Protein AF-0000000072710564 (afdb_homodimer)

Organism: Homarus americanus (NCBI:txid6706)

Structure (mmCIF, N/CA/C/O backbone):
data_AF-0000000072710564-model_v1
#
loop_
_entity.id
_entity.type
_entity.pdbx_description
1 polymer 'Ceramide-1-phosphate transfer protein-like 1'
#
loop_
_atom_site.group_PDB
_atom_site.id
_atom_site.type_symbol
_atom_site.label_atom_id
_atom_site.label_alt_id
_atom_site.label_comp_id
_atom_site.label_asym_id
_atom_site.label_entity_id
_atom_site.label_seq_id
_atom_site.pdbx_PDB_ins_code
_atom_site.Cartn_x
_atom_site.Cartn_y
_atom_site.Cartn_z
_atom_site.occupancy
_atom_site.B_iso_or_equiv
_atom_site.auth_seq_id
_atom_site.auth_comp_id
_atom_site.auth_asym_id
_atom_site.auth_atom_id
_atom_site.pdbx_PDB_model_num
ATOM 1 N N . MET A 1 1 ? 10.766 12.141 2.859 1 23.28 1 MET A N 1
ATOM 2 C CA . MET A 1 1 ? 11.469 11.43 1.801 1 23.28 1 MET A CA 1
ATOM 3 C C . MET A 1 1 ? 12.289 10.273 2.373 1 23.28 1 MET A C 1
ATOM 5 O O . MET A 1 1 ? 13.18 10.484 3.193 1 23.28 1 MET A O 1
ATOM 9 N N . GLU A 1 2 ? 11.75 9.102 2.443 1 26.81 2 GLU A N 1
ATOM 10 C CA . GLU A 1 2 ? 12.25 7.961 3.207 1 26.81 2 GLU A CA 1
ATOM 11 C C . GLU A 1 2 ? 13.719 7.703 2.914 1 26.81 2 GLU A C 1
ATOM 13 O O . GLU A 1 2 ? 14.109 7.547 1.754 1 26.81 2 GLU A O 1
ATOM 18 N N . GLU A 1 3 ? 14.539 8.391 3.523 1 28.88 3 GLU A N 1
ATOM 19 C CA . GLU A 1 3 ? 15.828 7.73 3.654 1 28.88 3 GLU A CA 1
ATOM 20 C C . GLU A 1 3 ? 15.672 6.211 3.672 1 28.88 3 GLU A C 1
ATOM 22 O O . GLU A 1 3 ? 14.977 5.664 4.527 1 28.88 3 GLU A O 1
ATOM 27 N N . GLN A 1 4 ? 15.664 5.625 2.48 1 31.28 4 GLN A N 1
ATOM 28 C CA . GLN A 1 4 ? 15.852 4.184 2.354 1 31.28 4 GLN A CA 1
ATOM 29 C C . GLN A 1 4 ? 16.828 3.662 3.393 1 31.28 4 GLN A C 1
ATOM 31 O O . GLN A 1 4 ? 18.031 3.912 3.293 1 31.28 4 GLN A O 1
ATOM 36 N N . THR A 1 5 ? 16.578 3.838 4.605 1 29.73 5 THR A N 1
ATOM 37 C CA . THR A 1 5 ? 17.484 3.131 5.504 1 29.73 5 THR A CA 1
ATOM 38 C C . THR A 1 5 ? 17.906 1.794 4.902 1 29.73 5 THR A C 1
ATOM 40 O O . THR A 1 5 ? 17.125 1.147 4.199 1 29.73 5 THR A O 1
ATOM 43 N N . GLU A 1 6 ? 19.203 1.604 4.844 1 33.59 6 GLU A N 1
ATOM 44 C CA . GLU A 1 6 ? 19.938 0.388 4.504 1 33.59 6 GLU A CA 1
ATOM 45 C C . GLU A 1 6 ? 19.234 -0.849 5.066 1 33.59 6 GLU A C 1
ATOM 47 O O . GLU A 1 6 ? 19.703 -1.429 6.051 1 33.59 6 GLU A O 1
ATOM 52 N N . GLY A 1 7 ? 18.078 -0.835 5.527 1 34.47 7 GLY A N 1
ATOM 53 C CA . GLY A 1 7 ? 17.672 -2.152 5.984 1 34.47 7 GLY A CA 1
ATOM 54 C C . GLY A 1 7 ? 18.141 -3.273 5.078 1 34.47 7 GLY A C 1
ATOM 55 O O . GLY A 1 7 ? 18.594 -3.025 3.959 1 34.47 7 GLY A O 1
ATOM 56 N N . ASP A 1 8 ? 18.047 -4.664 5.449 1 39.31 8 ASP A N 1
ATOM 57 C CA . ASP A 1 8 ? 18.641 -5.859 4.859 1 39.31 8 ASP A CA 1
ATOM 58 C C . ASP A 1 8 ? 18.344 -5.938 3.365 1 39.31 8 ASP A C 1
ATOM 60 O O . ASP A 1 8 ? 17.188 -6.059 2.963 1 39.31 8 ASP A O 1
ATOM 64 N N . ASN A 1 9 ? 19.109 -5.348 2.463 1 46.75 9 ASN A N 1
ATOM 65 C CA . ASN A 1 9 ? 19.281 -5.457 1.019 1 46.75 9 ASN A CA 1
ATOM 66 C C . ASN A 1 9 ? 18.656 -6.734 0.474 1 46.75 9 ASN A C 1
ATOM 68 O O . ASN A 1 9 ? 18.141 -6.746 -0.645 1 46.75 9 ASN A O 1
ATOM 72 N N . ASN A 1 10 ? 18.812 -7.652 1.324 1 49.5 10 ASN A N 1
ATOM 73 C CA . ASN A 1 10 ? 18.344 -8.969 0.914 1 49.5 10 ASN A CA 1
ATOM 74 C C . ASN A 1 10 ? 16.812 -9 0.766 1 49.5 10 ASN A C 1
ATOM 76 O O . ASN A 1 10 ? 16.281 -9.758 -0.051 1 49.5 10 ASN A O 1
ATOM 80 N N . GLU A 1 11 ? 16.094 -8.156 1.499 1 57.81 11 GLU A N 1
ATOM 81 C CA . GLU A 1 11 ? 14.641 -8.156 1.507 1 57.81 11 GLU A CA 1
ATOM 82 C C . GLU A 1 11 ? 14.078 -7.492 0.254 1 57.81 11 GLU A C 1
ATOM 84 O O . GLU A 1 11 ? 12.922 -7.695 -0.098 1 57.81 11 GLU A O 1
ATOM 89 N N . MET A 1 12 ? 15.016 -6.945 -0.512 1 61.97 12 MET A N 1
ATOM 90 C CA . MET A 1 12 ? 14.555 -6.164 -1.656 1 61.97 12 MET A CA 1
ATOM 91 C C . MET A 1 12 ? 14.93 -6.844 -2.969 1 61.97 12 MET A C 1
ATOM 93 O O . MET A 1 12 ? 14.758 -6.27 -4.043 1 61.97 12 MET A O 1
ATOM 97 N N . VAL A 1 13 ? 15.367 -8.078 -2.777 1 79.81 13 VAL A N 1
ATOM 98 C CA . VAL A 1 13 ? 15.805 -8.734 -4.004 1 79.81 13 VAL A CA 1
ATOM 99 C C . VAL A 1 13 ? 14.961 -9.977 -4.254 1 79.81 13 VAL A C 1
ATOM 101 O O . VAL A 1 13 ? 14.828 -10.836 -3.375 1 79.81 13 VAL A O 1
ATOM 104 N N . MET A 1 14 ? 14.336 -10.07 -5.418 1 92.88 14 MET A N 1
ATOM 105 C CA . MET A 1 14 ? 13.703 -11.312 -5.867 1 92.88 14 MET A CA 1
ATOM 106 C C . MET A 1 14 ? 14.75 -12.281 -6.418 1 92.88 14 MET A C 1
ATOM 108 O O . MET A 1 14 ? 15.266 -12.086 -7.516 1 92.88 14 MET A O 1
ATOM 112 N N . ARG A 1 15 ? 15.156 -13.312 -5.652 1 95.19 15 ARG A N 1
ATOM 113 C CA . ARG A 1 15 ? 16.125 -14.305 -6.094 1 95.19 15 ARG A CA 1
ATOM 114 C C . ARG A 1 15 ? 15.5 -15.281 -7.09 1 95.19 15 ARG A C 1
ATOM 116 O O . ARG A 1 15 ? 14.828 -16.234 -6.695 1 95.19 15 ARG A O 1
ATOM 123 N N . VAL A 1 16 ? 15.789 -15.109 -8.305 1 97 16 VAL A N 1
ATOM 124 C CA . VAL A 1 16 ? 15.148 -15.805 -9.414 1 97 16 VAL A CA 1
ATOM 125 C C . VAL A 1 16 ? 15.461 -17.297 -9.336 1 97 16 VAL A C 1
ATOM 127 O O . VAL A 1 16 ? 14.562 -18.125 -9.438 1 97 16 VAL A O 1
ATOM 130 N N . THR A 1 17 ? 16.641 -17.672 -9.094 1 96 17 THR A N 1
ATOM 131 C CA . THR A 1 17 ? 17.062 -19.062 -9.078 1 96 17 THR A CA 1
ATOM 132 C C . THR A 1 17 ? 16.422 -19.812 -7.918 1 96 17 THR A C 1
ATOM 134 O O . THR A 1 17 ? 16.109 -21 -8.039 1 96 17 THR A O 1
ATOM 137 N N . PHE A 1 18 ? 16.312 -19.125 -6.848 1 96.19 18 PHE A N 1
ATOM 138 C CA . PHE A 1 18 ? 15.648 -19.719 -5.699 1 96.19 18 PHE A CA 1
ATOM 139 C C . PHE A 1 18 ? 14.234 -20.156 -6.059 1 96.19 18 PHE A C 1
ATOM 141 O O . PHE A 1 18 ? 13.812 -21.266 -5.715 1 96.19 18 PHE A O 1
ATOM 148 N N . ILE A 1 19 ? 13.508 -19.297 -6.707 1 97.5 19 ILE A N 1
ATOM 149 C CA . ILE A 1 19 ? 12.133 -19.594 -7.094 1 97.5 19 ILE A CA 1
ATOM 150 C C . ILE A 1 19 ? 12.109 -20.781 -8.055 1 97.5 19 ILE A C 1
ATOM 152 O O . ILE A 1 19 ? 11.305 -21.703 -7.891 1 97.5 19 ILE A O 1
ATOM 156 N N . THR A 1 20 ? 12.992 -20.734 -8.992 1 97.56 20 THR A N 1
ATOM 157 C CA . THR A 1 20 ? 13.047 -21.781 -10.008 1 97.56 20 THR A CA 1
ATOM 158 C C . THR A 1 20 ? 13.266 -23.156 -9.367 1 97.56 20 THR A C 1
ATOM 160 O O . THR A 1 20 ? 12.633 -24.141 -9.758 1 97.56 20 THR A O 1
ATOM 163 N N . LYS A 1 21 ? 14.062 -23.219 -8.391 1 96.06 21 LYS A N 1
ATOM 164 C CA . LYS A 1 21 ? 14.375 -24.469 -7.715 1 96.06 21 LYS A CA 1
ATOM 165 C C . LYS A 1 21 ? 13.211 -24.938 -6.852 1 96.06 21 LYS A C 1
ATOM 167 O O . LYS A 1 21 ? 13.023 -26.141 -6.652 1 96.06 21 LYS A O 1
ATOM 172 N N . GLY A 1 22 ? 12.453 -23.984 -6.398 1 95.5 22 GLY A N 1
ATOM 173 C CA . GLY A 1 22 ? 11.367 -24.328 -5.492 1 95.5 22 GLY A CA 1
ATOM 174 C C . GLY A 1 22 ? 10.062 -24.609 -6.207 1 95.5 22 GLY A C 1
ATOM 175 O O . GLY A 1 22 ? 9.227 -25.375 -5.699 1 95.5 22 GLY A O 1
ATOM 176 N N . PHE A 1 23 ? 9.836 -23.984 -7.305 1 95.62 23 PHE A N 1
ATOM 177 C CA . PHE A 1 23 ? 8.617 -24.172 -8.078 1 95.62 23 PHE A CA 1
ATOM 178 C C . PHE A 1 23 ? 8.75 -25.406 -8.984 1 95.62 23 PHE A C 1
ATOM 180 O O . PHE A 1 23 ? 8.938 -25.266 -10.195 1 95.62 23 PHE A O 1
ATOM 187 N N . ARG A 1 24 ? 8.578 -26.547 -8.383 1 94.94 24 ARG A N 1
ATOM 188 C CA . ARG A 1 24 ? 8.742 -27.812 -9.086 1 94.94 24 ARG A CA 1
ATOM 189 C C . ARG A 1 24 ? 7.77 -28.859 -8.562 1 94.94 24 ARG A C 1
ATOM 191 O O . ARG A 1 24 ? 7.223 -28.719 -7.465 1 94.94 24 ARG A O 1
ATOM 198 N N . LEU A 1 25 ? 7.613 -29.875 -9.43 1 97.12 25 LEU A N 1
ATOM 199 C CA . LEU A 1 25 ? 6.836 -31.031 -9 1 97.12 25 LEU A CA 1
ATOM 200 C C . LEU A 1 25 ? 7.715 -32.031 -8.242 1 97.12 25 LEU A C 1
ATOM 202 O O . LEU A 1 25 ? 8.883 -32.219 -8.578 1 97.12 25 LEU A O 1
ATOM 206 N N . LYS A 1 26 ? 7.129 -32.562 -7.27 1 95.88 26 LYS A N 1
ATOM 207 C CA . LYS A 1 26 ? 7.785 -33.719 -6.652 1 95.88 26 LYS A CA 1
ATOM 208 C C . LYS A 1 26 ? 7.895 -34.875 -7.637 1 95.88 26 LYS A C 1
ATOM 210 O O . LYS A 1 26 ? 7.23 -34.906 -8.672 1 95.88 26 LYS A O 1
ATOM 215 N N . GLU A 1 27 ? 8.719 -35.844 -7.227 1 91.06 27 GLU A N 1
ATOM 216 C CA . GLU A 1 27 ? 8.961 -37 -8.102 1 91.06 27 GLU A CA 1
ATOM 217 C C . GLU A 1 27 ? 7.672 -37.75 -8.398 1 91.06 27 GLU A C 1
ATOM 219 O O . GLU A 1 27 ? 7.516 -38.312 -9.477 1 91.06 27 GLU A O 1
ATOM 224 N N . ASP A 1 28 ? 6.699 -37.656 -7.578 1 93.81 28 ASP A N 1
ATOM 225 C CA . ASP A 1 28 ? 5.441 -38.375 -7.738 1 93.81 28 ASP A CA 1
ATOM 226 C C . ASP A 1 28 ? 4.395 -37.5 -8.43 1 93.81 28 ASP A C 1
ATOM 228 O O . ASP A 1 28 ? 3.225 -37.875 -8.516 1 93.81 28 ASP A O 1
ATOM 232 N N . GLY A 1 29 ? 4.82 -36.344 -8.859 1 95.31 29 GLY A N 1
ATOM 233 C CA . GLY A 1 29 ? 3.91 -35.469 -9.586 1 95.31 29 GLY A CA 1
ATOM 234 C C . GLY A 1 29 ? 3.07 -34.594 -8.688 1 95.31 29 GLY A C 1
ATOM 235 O O . GLY A 1 29 ? 2.182 -33.875 -9.156 1 95.31 29 GLY A O 1
ATOM 236 N N . LEU A 1 30 ? 3.309 -34.656 -7.465 1 97.69 30 LEU A N 1
ATOM 237 C CA . LEU A 1 30 ? 2.568 -33.875 -6.492 1 97.69 30 LEU A CA 1
ATOM 238 C C . LEU A 1 30 ? 3.164 -32.469 -6.371 1 97.69 30 LEU A C 1
ATOM 240 O O . LEU A 1 30 ? 4.348 -32.25 -6.648 1 97.69 30 LEU A O 1
ATOM 244 N N . VAL A 1 31 ? 2.326 -31.5 -6.039 1 98.5 31 VAL A N 1
ATOM 245 C CA . VAL A 1 31 ? 2.793 -30.141 -5.809 1 98.5 31 VAL A CA 1
ATOM 246 C C . VAL A 1 31 ? 3.016 -29.922 -4.316 1 98.5 31 VAL A C 1
ATOM 248 O O . VAL A 1 31 ? 2.061 -29.891 -3.537 1 98.5 31 VAL A O 1
ATOM 251 N N . ASP A 1 32 ? 4.27 -29.781 -3.934 1 98.38 32 ASP A N 1
ATOM 252 C CA . ASP A 1 32 ? 4.605 -29.5 -2.539 1 98.38 32 ASP A CA 1
ATOM 253 C C . ASP A 1 32 ? 4.125 -28.109 -2.121 1 98.38 32 ASP A C 1
ATOM 255 O O . ASP A 1 32 ? 4.52 -27.109 -2.719 1 98.38 32 ASP A O 1
ATOM 259 N N . LEU A 1 33 ? 3.309 -28.094 -1.068 1 98.62 33 LEU A N 1
ATOM 260 C CA . LEU A 1 33 ? 2.689 -26.828 -0.705 1 98.62 33 LEU A CA 1
ATOM 261 C C . LEU A 1 33 ? 3.711 -25.891 -0.074 1 98.62 33 LEU A C 1
ATOM 263 O O . LEU A 1 33 ? 3.678 -24.672 -0.311 1 98.62 33 LEU A O 1
ATOM 267 N N . GLN A 1 34 ? 4.605 -26.406 0.734 1 98.31 34 GLN A N 1
ATOM 268 C CA . GLN A 1 34 ? 5.629 -25.562 1.351 1 98.31 34 GLN A CA 1
ATOM 269 C C . GLN A 1 34 ? 6.527 -24.922 0.295 1 98.31 34 GLN A C 1
ATOM 271 O O . GLN A 1 34 ? 6.82 -23.734 0.359 1 98.31 34 GLN A O 1
ATOM 276 N N . ASP A 1 35 ? 6.949 -25.719 -0.669 1 97.88 35 ASP A N 1
ATOM 277 C CA . ASP A 1 35 ? 7.777 -25.188 -1.749 1 97.88 35 ASP A CA 1
ATOM 278 C C . ASP A 1 35 ? 7.023 -24.141 -2.551 1 97.88 35 ASP A C 1
ATOM 280 O O . ASP A 1 35 ? 7.598 -23.109 -2.939 1 97.88 35 ASP A O 1
ATOM 284 N N . TYR A 1 36 ? 5.797 -24.438 -2.814 1 98.44 36 TYR A N 1
ATOM 285 C CA . TYR A 1 36 ? 4.957 -23.484 -3.529 1 98.44 36 TYR A CA 1
ATOM 286 C C . TYR A 1 36 ? 4.891 -22.156 -2.791 1 98.44 36 TYR A C 1
ATOM 288 O O . TYR A 1 36 ? 5.148 -21.094 -3.377 1 98.44 36 TYR A O 1
ATOM 296 N N . VAL A 1 37 ? 4.613 -22.188 -1.527 1 98.62 37 VAL A N 1
ATOM 297 C CA . VAL A 1 37 ? 4.445 -21 -0.703 1 98.62 37 VAL A CA 1
ATOM 298 C C . VAL A 1 37 ? 5.773 -20.25 -0.59 1 98.62 37 VAL A C 1
ATOM 300 O O . VAL A 1 37 ? 5.836 -19.047 -0.799 1 98.62 37 VAL A O 1
ATOM 303 N N . ASN A 1 38 ? 6.871 -20.969 -0.344 1 97.94 38 ASN A N 1
ATOM 304 C CA . ASN A 1 38 ? 8.188 -20.344 -0.246 1 97.94 38 ASN A CA 1
ATOM 305 C C . ASN A 1 38 ? 8.57 -19.625 -1.538 1 97.94 38 ASN A C 1
ATOM 307 O O . ASN A 1 38 ? 9.078 -18.516 -1.504 1 97.94 38 ASN A O 1
ATOM 311 N N . SER A 1 39 ? 8.344 -20.312 -2.596 1 97.75 39 SER A N 1
ATOM 312 C CA . SER A 1 39 ? 8.688 -19.734 -3.895 1 97.75 39 SER A CA 1
ATOM 313 C C . SER A 1 39 ? 7.844 -18.5 -4.199 1 97.75 39 SER A C 1
ATOM 315 O O . SER A 1 39 ? 8.352 -17.516 -4.738 1 97.75 39 SER A O 1
ATOM 317 N N . TYR A 1 40 ? 6.625 -18.547 -3.842 1 98.12 40 TYR A N 1
ATOM 318 C CA . TYR A 1 40 ? 5.734 -17.422 -4.098 1 98.12 40 TYR A CA 1
ATOM 319 C C . TYR A 1 40 ? 6.074 -16.25 -3.195 1 98.12 40 TYR A C 1
ATOM 321 O O . TYR A 1 40 ? 5.961 -15.086 -3.607 1 98.12 40 TYR A O 1
ATOM 329 N N . ILE A 1 41 ? 6.43 -16.547 -1.961 1 97.31 41 ILE A N 1
ATOM 330 C CA . ILE A 1 41 ? 6.883 -15.484 -1.066 1 97.31 41 ILE A CA 1
ATOM 331 C C . ILE A 1 41 ? 8.078 -14.766 -1.687 1 97.31 41 ILE A C 1
ATOM 333 O O . ILE A 1 41 ? 8.133 -13.531 -1.689 1 97.31 41 ILE A O 1
ATOM 337 N N . GLU A 1 42 ? 9.008 -15.531 -2.221 1 96.62 42 GLU A N 1
ATOM 338 C CA . GLU A 1 42 ? 10.156 -14.945 -2.904 1 96.62 42 GLU A CA 1
ATOM 339 C C . GLU A 1 42 ? 9.719 -14.156 -4.137 1 96.62 42 GLU A C 1
ATOM 341 O O . GLU A 1 42 ? 10.195 -13.047 -4.371 1 96.62 42 GLU A O 1
ATOM 346 N N . MET A 1 43 ? 8.812 -14.68 -4.887 1 96.5 43 MET A N 1
ATOM 347 C CA . MET A 1 43 ? 8.32 -14.047 -6.105 1 96.5 43 MET A CA 1
ATOM 348 C C . MET A 1 43 ? 7.605 -12.734 -5.781 1 96.5 43 MET A C 1
ATOM 350 O O . MET A 1 43 ? 7.672 -11.781 -6.555 1 96.5 43 MET A O 1
ATOM 354 N N . ASN A 1 44 ? 6.977 -12.711 -4.695 1 95.88 44 ASN A N 1
ATOM 355 C CA . ASN A 1 44 ? 6.211 -11.555 -4.238 1 95.88 44 ASN A CA 1
ATOM 356 C C . ASN A 1 44 ? 7.098 -10.328 -4.062 1 95.88 44 ASN A C 1
ATOM 358 O O . ASN A 1 44 ? 6.609 -9.195 -4.082 1 95.88 44 ASN A O 1
ATOM 362 N N . LYS A 1 45 ? 8.422 -10.508 -3.93 1 94.31 45 LYS A N 1
ATOM 363 C CA . LYS A 1 45 ? 9.367 -9.406 -3.801 1 94.31 45 LYS A CA 1
ATOM 364 C C . LYS A 1 45 ? 9.5 -8.633 -5.113 1 94.31 45 LYS A C 1
ATOM 366 O O . LYS A 1 45 ? 10.047 -7.531 -5.137 1 94.31 45 LYS A O 1
ATOM 371 N N . PHE A 1 46 ? 8.984 -9.258 -6.145 1 93.31 46 PHE A N 1
ATOM 372 C CA . PHE A 1 46 ? 8.969 -8.609 -7.449 1 93.31 46 PHE A CA 1
ATOM 373 C C . PHE A 1 46 ? 8.273 -7.262 -7.375 1 93.31 46 PHE A C 1
ATOM 375 O O . PHE A 1 46 ? 8.688 -6.305 -8.031 1 93.31 46 PHE A O 1
ATOM 382 N N . PHE A 1 47 ? 7.227 -7.113 -6.609 1 91.31 47 PHE A N 1
ATOM 383 C CA . PHE A 1 47 ? 6.453 -5.883 -6.492 1 91.31 47 PHE A CA 1
ATOM 384 C C . PHE A 1 47 ? 7.27 -4.793 -5.809 1 91.31 47 PHE A C 1
ATOM 386 O O . PHE A 1 47 ? 7.035 -3.602 -6.031 1 91.31 47 PHE A O 1
ATOM 393 N N . LYS A 1 48 ? 8.234 -5.223 -5.055 1 87.38 48 LYS A N 1
ATOM 394 C CA . LYS A 1 48 ? 9.164 -4.246 -4.496 1 87.38 48 LYS A CA 1
ATOM 395 C C . LYS A 1 48 ? 10.07 -3.668 -5.578 1 87.38 48 LYS A C 1
ATOM 397 O O . LYS A 1 48 ? 10.422 -2.488 -5.531 1 87.38 48 LYS A O 1
ATOM 402 N N . VAL A 1 49 ? 10.414 -4.5 -6.477 1 90.25 49 VAL A N 1
ATOM 403 C CA . VAL A 1 49 ? 11.227 -4.086 -7.613 1 90.25 49 VAL A CA 1
ATOM 404 C C . VAL A 1 49 ? 10.492 -3.021 -8.422 1 90.25 49 VAL A C 1
ATOM 406 O O . VAL A 1 49 ? 11.109 -2.1 -8.953 1 90.25 49 VAL A O 1
ATOM 409 N N . LEU A 1 50 ? 9.227 -3.111 -8.453 1 91.75 50 LEU A N 1
ATOM 410 C CA . LEU A 1 50 ? 8.422 -2.189 -9.25 1 91.75 50 LEU A CA 1
ATOM 411 C C . LEU A 1 50 ? 8.297 -0.837 -8.555 1 91.75 50 LEU A C 1
ATOM 413 O O . LEU A 1 50 ? 7.996 0.169 -9.203 1 91.75 50 LEU A O 1
ATOM 417 N N . GLY A 1 51 ? 8.422 -0.817 -7.191 1 85 51 GLY A N 1
ATOM 418 C CA . GLY A 1 51 ? 8.391 0.453 -6.484 1 85 51 GLY A CA 1
ATOM 419 C C . GLY A 1 51 ? 7.348 0.495 -5.383 1 85 51 GLY A C 1
ATOM 420 O O . GLY A 1 51 ? 6.531 -0.42 -5.254 1 85 51 GLY A O 1
ATOM 421 N N . PRO A 1 52 ? 7.383 1.537 -4.707 1 80.75 52 PRO A N 1
ATOM 422 C CA . PRO A 1 52 ? 6.574 1.591 -3.486 1 80.75 52 PRO A CA 1
ATOM 423 C C . PRO A 1 52 ? 5.074 1.588 -3.77 1 80.75 52 PRO A C 1
ATOM 425 O O . PRO A 1 52 ? 4.289 1.105 -2.949 1 80.75 52 PRO A O 1
ATOM 428 N N . PHE A 1 53 ? 4.664 1.973 -4.906 1 83.38 53 PHE A N 1
ATOM 429 C CA . PHE A 1 53 ? 3.248 2.092 -5.238 1 83.38 53 PHE A CA 1
ATOM 430 C C . PHE A 1 53 ? 2.641 0.722 -5.516 1 83.38 53 PHE A C 1
ATOM 432 O O . PHE A 1 53 ? 1.418 0.584 -5.594 1 83.38 53 PHE A O 1
ATOM 439 N N . PHE A 1 54 ? 3.531 -0.232 -5.562 1 89.5 54 PHE A N 1
ATOM 440 C CA . PHE A 1 54 ? 3.027 -1.568 -5.859 1 89.5 54 PHE A CA 1
ATOM 441 C C . PHE A 1 54 ? 3.045 -2.441 -4.609 1 89.5 54 PHE A C 1
ATOM 443 O O . PHE A 1 54 ? 2.688 -3.619 -4.664 1 89.5 54 PHE A O 1
ATOM 450 N N . GLN A 1 55 ? 3.398 -1.782 -3.545 1 87.62 55 GLN A N 1
ATOM 451 C CA . GLN A 1 55 ? 3.529 -2.518 -2.291 1 87.62 55 GLN A CA 1
ATOM 452 C C . GLN A 1 55 ? 2.174 -3.027 -1.808 1 87.62 55 GLN A C 1
ATOM 454 O O . GLN A 1 55 ? 2.098 -4.055 -1.129 1 87.62 55 GLN A O 1
ATOM 459 N N . PHE A 1 56 ? 1.127 -2.342 -2.131 1 87.25 56 PHE A N 1
ATOM 460 C CA . PHE A 1 56 ? -0.198 -2.787 -1.715 1 87.25 56 PHE A CA 1
ATOM 461 C C . PHE A 1 56 ? -0.532 -4.141 -2.33 1 87.25 56 PHE A C 1
ATOM 463 O O . PHE A 1 56 ? -1.227 -4.953 -1.715 1 87.25 56 PHE A O 1
ATOM 470 N N . ILE A 1 57 ? -0.089 -4.352 -3.557 1 91.12 57 ILE A N 1
ATOM 471 C CA . ILE A 1 57 ? -0.279 -5.641 -4.207 1 91.12 57 ILE A CA 1
ATOM 472 C C . ILE A 1 57 ? 0.482 -6.723 -3.441 1 91.12 57 ILE A C 1
ATOM 474 O O . ILE A 1 57 ? -0.068 -7.785 -3.145 1 91.12 57 ILE A O 1
ATOM 478 N N . ALA A 1 58 ? 1.744 -6.371 -3.109 1 91.81 58 ALA A N 1
ATOM 479 C CA . ALA A 1 58 ? 2.574 -7.312 -2.359 1 91.81 58 ALA A CA 1
ATOM 480 C C . ALA A 1 58 ? 1.927 -7.668 -1.024 1 91.81 58 ALA A C 1
ATOM 482 O O . ALA A 1 58 ? 1.963 -8.828 -0.6 1 91.81 58 ALA A O 1
ATOM 483 N N . ARG A 1 59 ? 1.408 -6.688 -0.442 1 90.81 59 ARG A N 1
ATOM 484 C CA . ARG A 1 59 ? 0.756 -6.918 0.843 1 90.81 59 ARG A CA 1
ATOM 485 C C . ARG A 1 59 ? -0.442 -7.848 0.692 1 90.81 59 ARG A C 1
ATOM 487 O O . ARG A 1 59 ? -0.627 -8.766 1.495 1 90.81 59 ARG A O 1
ATOM 494 N N . ASP A 1 60 ? -1.282 -7.609 -0.276 1 92.19 60 ASP A N 1
ATOM 495 C CA . ASP A 1 60 ? -2.447 -8.453 -0.526 1 92.19 60 ASP A CA 1
ATOM 496 C C . ASP A 1 60 ? -2.037 -9.906 -0.76 1 92.19 60 ASP A C 1
ATOM 498 O O . ASP A 1 60 ? -2.596 -10.82 -0.152 1 92.19 60 ASP A O 1
ATOM 502 N N . VAL A 1 61 ? -1.082 -10.109 -1.604 1 96.06 61 VAL A N 1
ATOM 503 C CA . VAL A 1 61 ? -0.58 -11.445 -1.891 1 96.06 61 VAL A CA 1
ATOM 504 C C . VAL A 1 61 ? 0.04 -12.047 -0.631 1 96.06 61 VAL A C 1
ATOM 506 O O . VAL A 1 61 ? -0.178 -13.219 -0.324 1 96.06 61 VAL A O 1
ATOM 509 N N . GLY A 1 62 ? 0.731 -11.234 0.103 1 96.75 62 GLY A N 1
ATOM 510 C CA . GLY A 1 62 ? 1.377 -11.68 1.328 1 96.75 62 GLY A CA 1
ATOM 511 C C . GLY A 1 62 ? 0.4 -12.219 2.355 1 96.75 62 GLY A C 1
ATOM 512 O O . GLY A 1 62 ? 0.68 -13.219 3.025 1 96.75 62 GLY A O 1
ATOM 513 N N . VAL A 1 63 ? -0.695 -11.602 2.508 1 96.25 63 VAL A N 1
ATOM 514 C CA . VAL A 1 63 ? -1.724 -12.039 3.447 1 96.25 63 VAL A CA 1
ATOM 515 C C . VAL A 1 63 ? -2.205 -13.438 3.078 1 96.25 63 VAL A C 1
ATOM 517 O O . VAL A 1 63 ? -2.391 -14.289 3.951 1 96.25 63 VAL A O 1
ATOM 520 N N . LYS A 1 64 ? -2.416 -13.68 1.829 1 97.19 64 LYS A N 1
ATOM 521 C CA . LYS A 1 64 ? -2.877 -14.984 1.367 1 97.19 64 LYS A CA 1
ATOM 522 C C . LYS A 1 64 ? -1.816 -16.062 1.6 1 97.19 64 LYS A C 1
ATOM 524 O O . LYS A 1 64 ? -2.129 -17.156 2.053 1 97.19 64 LYS A O 1
ATOM 529 N N . LEU A 1 65 ? -0.613 -15.68 1.352 1 98.44 65 LEU A N 1
ATOM 530 C CA . LEU A 1 65 ? 0.473 -16.625 1.583 1 98.44 65 LEU A CA 1
ATOM 531 C C . LEU A 1 65 ? 0.631 -16.922 3.07 1 98.44 65 LEU A C 1
ATOM 533 O O . LEU A 1 65 ? 0.955 -18.047 3.455 1 98.44 65 LEU A O 1
ATOM 537 N N . ALA A 1 66 ? 0.385 -15.953 3.865 1 98.19 66 ALA A N 1
ATOM 538 C CA . ALA A 1 66 ? 0.456 -16.141 5.312 1 98.19 66 ALA A CA 1
ATOM 539 C C . ALA A 1 66 ? -0.621 -17.109 5.793 1 98.19 66 ALA A C 1
ATOM 541 O O . ALA A 1 66 ? -0.387 -17.906 6.707 1 98.19 66 ALA A O 1
ATOM 542 N N . ILE A 1 67 ? -1.767 -17.016 5.234 1 97.69 67 ILE A N 1
ATOM 543 C CA . ILE A 1 67 ? -2.84 -17.938 5.566 1 97.69 67 ILE A CA 1
ATOM 544 C C . ILE A 1 67 ? -2.398 -19.375 5.254 1 97.69 67 ILE A C 1
ATOM 546 O O . ILE A 1 67 ? -2.555 -20.281 6.082 1 97.69 67 ILE A O 1
ATOM 550 N N . LEU A 1 68 ? -1.863 -19.594 4.105 1 98.56 68 LEU A N 1
ATOM 551 C CA . LEU A 1 68 ? -1.392 -20.922 3.719 1 98.56 68 LEU A CA 1
ATOM 552 C C . LEU A 1 68 ? -0.28 -21.391 4.648 1 98.56 68 LEU A C 1
ATOM 554 O O . LEU A 1 68 ? -0.257 -22.562 5.055 1 98.56 68 LEU A O 1
ATOM 558 N N . GLN A 1 69 ? 0.617 -20.469 5.012 1 98.62 69 GLN A N 1
ATOM 559 C CA . GLN A 1 69 ? 1.713 -20.812 5.918 1 98.62 69 GLN A CA 1
ATOM 560 C C . GLN A 1 69 ? 1.187 -21.234 7.285 1 98.62 69 GLN A C 1
ATOM 562 O O . GLN A 1 69 ? 1.755 -22.125 7.926 1 98.62 69 GLN A O 1
ATOM 567 N N . LYS A 1 70 ? 0.152 -20.625 7.746 1 98 70 LYS A N 1
ATOM 568 C CA . LYS A 1 70 ? -0.453 -21 9.023 1 98 70 LYS A CA 1
ATOM 569 C C . LYS A 1 70 ? -0.895 -22.453 9.023 1 98 70 LYS A C 1
ATOM 571 O O . LYS A 1 70 ? -0.749 -23.156 10.031 1 98 70 LYS A O 1
ATOM 576 N N . TYR A 1 71 ? -1.448 -22.891 7.941 1 97.81 71 TYR A N 1
ATOM 577 C CA . TYR A 1 71 ? -1.86 -24.297 7.84 1 97.81 71 TYR A CA 1
ATOM 578 C C . TYR A 1 71 ? -0.651 -25.219 7.828 1 97.81 71 TYR A C 1
ATOM 580 O O . TYR A 1 71 ? -0.689 -26.297 8.406 1 97.81 71 TYR A O 1
ATOM 588 N N . LEU A 1 72 ? 0.373 -24.75 7.203 1 98.44 72 LEU A N 1
ATOM 589 C CA . LEU A 1 72 ? 1.603 -25.531 7.113 1 98.44 72 LEU A CA 1
ATOM 590 C C . LEU A 1 72 ? 2.285 -25.625 8.469 1 98.44 72 LEU A C 1
ATOM 592 O O . LEU A 1 72 ? 3.047 -26.562 8.719 1 98.44 72 LEU A O 1
ATOM 596 N N . ASP A 1 73 ? 1.976 -24.672 9.359 1 97.81 73 ASP A N 1
ATOM 597 C CA . ASP A 1 73 ? 2.592 -24.625 10.68 1 97.81 73 ASP A CA 1
ATOM 598 C C . ASP A 1 73 ? 1.656 -25.203 11.742 1 97.81 73 ASP A C 1
ATOM 600 O O . ASP A 1 73 ? 2.051 -25.359 12.898 1 97.81 73 ASP A O 1
ATOM 604 N N . GLY A 1 74 ? 0.466 -25.5 11.438 1 96.56 74 GLY A N 1
ATOM 605 C CA . GLY A 1 74 ? -0.56 -25.828 12.414 1 96.56 74 GLY A CA 1
ATOM 606 C C . GLY A 1 74 ? -0.594 -27.297 12.766 1 96.56 74 GLY A C 1
ATOM 607 O O . GLY A 1 74 ? 0.235 -28.078 12.289 1 96.56 74 GLY A O 1
ATOM 608 N N . SER A 1 75 ? -1.573 -27.672 13.586 1 95.5 75 SER A N 1
ATOM 609 C CA . SER A 1 75 ? -1.705 -29.031 14.109 1 95.5 75 SER A CA 1
ATOM 610 C C . SER A 1 75 ? -2.094 -30.016 13.008 1 95.5 75 SER A C 1
ATOM 612 O O . SER A 1 75 ? -1.771 -31.203 13.086 1 95.5 75 SER A O 1
ATOM 614 N N . ASN A 1 76 ? -2.721 -29.562 11.945 1 95.94 76 ASN A N 1
ATOM 615 C CA . ASN A 1 76 ? -3.152 -30.422 10.852 1 95.94 76 ASN A CA 1
ATOM 616 C C . ASN A 1 76 ? -2.193 -30.344 9.672 1 95.94 76 ASN A C 1
ATOM 618 O O . ASN A 1 76 ? -2.57 -30.656 8.539 1 95.94 76 ASN A O 1
ATOM 622 N N . ARG A 1 77 ? -0.988 -29.922 9.891 1 97.5 77 ARG A N 1
ATOM 623 C CA . ARG A 1 77 ? -0.004 -29.672 8.844 1 97.5 77 ARG A CA 1
ATOM 624 C C . ARG A 1 77 ? 0.165 -30.875 7.93 1 97.5 77 ARG A C 1
ATOM 626 O O . ARG A 1 77 ? 0.481 -30.734 6.75 1 97.5 77 ARG A O 1
ATOM 633 N N . HIS A 1 78 ? -0.003 -32.062 8.438 1 97.31 78 HIS A N 1
ATOM 634 C CA . HIS A 1 78 ? 0.193 -33.25 7.637 1 97.31 78 HIS A CA 1
ATOM 635 C C . HIS A 1 78 ? -0.798 -33.312 6.48 1 97.31 78 HIS A C 1
ATOM 637 O O . HIS A 1 78 ? -0.492 -33.875 5.422 1 97.31 78 HIS A O 1
ATOM 643 N N . HIS A 1 79 ? -1.993 -32.75 6.605 1 98.06 79 HIS A N 1
ATOM 644 C CA . HIS A 1 79 ? -2.986 -32.688 5.539 1 98.06 79 HIS A CA 1
ATOM 645 C C . HIS A 1 79 ? -2.656 -31.609 4.523 1 98.06 79 HIS A C 1
ATOM 647 O O . HIS A 1 79 ? -3.264 -31.547 3.451 1 98.06 79 HIS A O 1
ATOM 653 N N . TYR A 1 80 ? -1.634 -30.828 4.828 1 98.44 80 TYR A N 1
ATOM 654 C CA . TYR A 1 80 ? -1.312 -29.672 3.984 1 98.44 80 TYR A CA 1
ATOM 655 C C . TYR A 1 80 ? 0.09 -29.812 3.4 1 98.44 80 TYR A C 1
ATOM 657 O O . TYR A 1 80 ? 0.713 -28.812 3.033 1 98.44 80 TYR A O 1
ATOM 665 N N . SER A 1 81 ? 0.57 -31 3.295 1 97.94 81 SER A N 1
ATOM 666 C CA . SER A 1 81 ? 1.908 -31.234 2.766 1 97.94 81 SER A CA 1
ATOM 667 C C . SER A 1 81 ? 1.962 -30.969 1.264 1 97.94 81 SER A C 1
ATOM 669 O O . SER A 1 81 ? 2.98 -30.5 0.746 1 97.94 81 SER A O 1
ATOM 671 N N . THR A 1 82 ? 0.895 -31.328 0.544 1 98.44 82 THR A N 1
ATOM 672 C CA . THR A 1 82 ? 0.774 -31.062 -0.888 1 98.44 82 THR A CA 1
ATOM 673 C C . THR A 1 82 ? -0.546 -30.375 -1.205 1 98.44 82 THR A C 1
ATOM 675 O O . THR A 1 82 ? -1.463 -30.359 -0.382 1 98.44 82 THR A O 1
ATOM 678 N N . VAL A 1 83 ? -0.641 -29.797 -2.387 1 98.69 83 VAL A N 1
ATOM 679 C CA . VAL A 1 83 ? -1.893 -29.203 -2.842 1 98.69 83 VAL A CA 1
ATOM 680 C C . VAL A 1 83 ? -2.98 -30.266 -2.91 1 98.69 83 VAL A C 1
ATOM 682 O O . VAL A 1 83 ? -4.121 -30.031 -2.506 1 98.69 83 VAL A O 1
ATOM 685 N N . GLN A 1 84 ? -2.609 -31.453 -3.326 1 98.44 84 GLN A N 1
ATOM 686 C CA . GLN A 1 84 ? -3.551 -32.562 -3.463 1 98.44 84 GLN A CA 1
ATOM 687 C C . GLN A 1 84 ? -4.102 -33 -2.105 1 98.44 84 GLN A C 1
ATOM 689 O O . GLN A 1 84 ? -5.316 -33.125 -1.942 1 98.44 84 GLN A O 1
ATOM 694 N N . SER A 1 85 ? -3.203 -33.156 -1.117 1 98.38 85 SER A N 1
ATOM 695 C CA . SER A 1 85 ? -3.654 -33.625 0.197 1 98.38 85 SER A CA 1
ATOM 696 C C . SER A 1 85 ? -4.477 -32.531 0.892 1 98.38 85 SER A C 1
ATOM 698 O O . SER A 1 85 ? -5.418 -32.844 1.63 1 98.38 85 SER A O 1
ATOM 700 N N . MET A 1 86 ? -4.121 -31.266 0.682 1 98.75 86 MET A N 1
ATOM 701 C CA . MET A 1 86 ? -4.891 -30.156 1.229 1 98.75 86 MET A CA 1
ATOM 702 C C . MET A 1 86 ? -6.328 -30.172 0.711 1 98.75 86 MET A C 1
ATOM 704 O O . MET A 1 86 ? -7.273 -30.125 1.496 1 98.75 86 MET A O 1
ATOM 708 N N . ILE A 1 87 ? -6.484 -30.297 -0.583 1 98.56 87 ILE A N 1
ATOM 709 C CA . ILE A 1 87 ? -7.801 -30.266 -1.208 1 98.56 87 ILE A CA 1
ATOM 710 C C . ILE A 1 87 ? -8.617 -31.484 -0.765 1 98.56 87 ILE A C 1
ATOM 712 O O . ILE A 1 87 ? -9.797 -31.359 -0.43 1 98.56 87 ILE A O 1
ATOM 716 N N . LYS A 1 88 ? -7.996 -32.656 -0.748 1 98.31 88 LYS A N 1
ATOM 717 C CA . LYS A 1 88 ? -8.68 -33.844 -0.282 1 98.31 88 LYS A CA 1
ATOM 718 C C . LYS A 1 88 ? -9.203 -33.656 1.139 1 98.31 88 LYS A C 1
ATOM 720 O O . LYS A 1 88 ? -10.367 -33.969 1.415 1 98.31 88 LYS A O 1
ATOM 725 N N . TYR A 1 89 ? -8.367 -33.156 1.978 1 98.38 89 TYR A N 1
ATOM 726 C CA . TYR A 1 89 ? -8.719 -32.969 3.381 1 98.38 89 TYR A CA 1
ATOM 727 C C . TYR A 1 89 ? -9.875 -32 3.527 1 98.38 89 TYR A C 1
ATOM 729 O O . TYR A 1 89 ? -10.852 -32.281 4.219 1 98.38 89 TYR A O 1
ATOM 737 N N . GLU A 1 90 ? -9.719 -30.906 2.877 1 98 90 GLU A N 1
ATOM 738 C CA . GLU A 1 90 ? -10.734 -29.875 3.037 1 98 90 GLU A CA 1
ATOM 739 C C . GLU A 1 90 ? -12.055 -30.297 2.4 1 98 90 GLU A C 1
ATOM 741 O O . GLU A 1 90 ? -13.125 -29.906 2.875 1 98 90 GLU A O 1
ATOM 746 N N . LYS A 1 91 ? -11.977 -31.078 1.345 1 97 91 LYS A N 1
ATOM 747 C CA . LYS A 1 91 ? -13.188 -31.641 0.753 1 97 91 LYS A CA 1
ATOM 748 C C . LYS A 1 91 ? -13.867 -32.594 1.71 1 97 91 LYS A C 1
ATOM 750 O O . LYS A 1 91 ? -15.078 -32.5 1.941 1 97 91 LYS A O 1
ATOM 755 N N . GLU A 1 92 ? -13.148 -33.469 2.279 1 97.31 92 GLU A N 1
ATOM 756 C CA . GLU A 1 92 ? -13.672 -34.469 3.174 1 97.31 92 GLU A CA 1
ATOM 757 C C . GLU A 1 92 ? -14.281 -33.875 4.43 1 97.31 92 GLU A C 1
ATOM 759 O O . GLU A 1 92 ? -15.273 -34.375 4.957 1 97.31 92 GLU A O 1
ATOM 764 N N . LYS A 1 93 ? -13.727 -32.781 4.855 1 96.94 93 LYS A N 1
ATOM 765 C CA . LYS A 1 93 ? -14.172 -32.156 6.102 1 96.94 93 LYS A CA 1
ATOM 766 C C . LYS A 1 93 ? -15.133 -31.016 5.832 1 96.94 93 LYS A C 1
ATOM 768 O O . LYS A 1 93 ? -15.539 -30.297 6.754 1 96.94 93 LYS A O 1
ATOM 773 N N . ASN A 1 94 ? -15.469 -30.75 4.59 1 95.69 94 ASN A N 1
ATOM 774 C CA . ASN A 1 94 ? -16.375 -29.688 4.168 1 95.69 94 ASN A CA 1
ATOM 775 C C . ASN A 1 94 ? -15.875 -28.312 4.586 1 95.69 94 ASN A C 1
ATOM 777 O O . ASN A 1 94 ? -16.625 -27.531 5.168 1 95.69 94 ASN A O 1
ATOM 781 N N . LEU A 1 95 ? -14.609 -28.078 4.297 1 96.31 95 LEU A N 1
ATOM 782 C CA . LEU A 1 95 ? -13.961 -26.844 4.719 1 96.31 95 LEU A CA 1
ATOM 783 C C . LEU A 1 95 ? -13.742 -25.922 3.533 1 96.31 95 LEU A C 1
ATOM 785 O O . LEU A 1 95 ? -13.305 -24.781 3.707 1 96.31 95 LEU A O 1
ATOM 789 N N . LEU A 1 96 ? -14.07 -26.297 2.346 1 96.38 96 LEU A N 1
ATOM 790 C CA . LEU A 1 96 ? -13.766 -25.547 1.134 1 96.38 96 LEU A CA 1
ATOM 791 C C . LEU A 1 96 ? -14.492 -24.203 1.126 1 96.38 96 LEU A C 1
ATOM 793 O O . LEU A 1 96 ? -13.953 -23.203 0.648 1 96.38 96 LEU A O 1
ATOM 797 N N . THR A 1 97 ? -15.727 -24.188 1.654 1 92.19 97 THR A N 1
ATOM 798 C CA . THR A 1 97 ? -16.531 -22.969 1.614 1 92.19 97 THR A CA 1
ATOM 799 C C . THR A 1 97 ? -16.906 -22.516 3.023 1 92.19 97 THR A C 1
ATOM 801 O O . THR A 1 97 ? -17.906 -21.812 3.211 1 92.19 97 THR A O 1
ATOM 804 N N . SER A 1 98 ? -16.156 -22.984 3.947 1 89.62 98 SER A N 1
ATOM 805 C CA . SER A 1 98 ? -16.438 -22.641 5.336 1 89.62 98 SER A CA 1
ATOM 806 C C . SER A 1 98 ? -16.328 -21.141 5.562 1 89.62 98 SER A C 1
ATOM 808 O O . SER A 1 98 ? -15.43 -20.484 5.027 1 89.62 98 SER A O 1
ATOM 810 N N . SER A 1 99 ? -17.172 -20.531 6.395 1 88 99 SER A N 1
ATOM 811 C CA . SER A 1 99 ? -17.141 -19.125 6.758 1 88 99 SER A CA 1
ATOM 812 C C . SER A 1 99 ? -16.391 -18.906 8.062 1 88 99 SER A C 1
ATOM 814 O O . SER A 1 99 ? -16 -17.781 8.383 1 88 99 SER A O 1
ATOM 816 N N . ASP A 1 100 ? -16.141 -19.984 8.82 1 87.5 100 ASP A N 1
ATOM 817 C CA . ASP A 1 100 ? -15.492 -19.891 10.125 1 87.5 100 ASP A CA 1
ATOM 818 C C . ASP A 1 100 ? -13.984 -19.688 9.992 1 87.5 100 ASP A C 1
ATOM 820 O O . ASP A 1 100 ? -13.344 -19.125 10.883 1 87.5 100 ASP A O 1
ATOM 824 N N . ARG A 1 101 ? -13.547 -20.281 8.906 1 90.31 101 ARG A N 1
ATOM 825 C CA . ARG A 1 101 ? -12.109 -20.156 8.664 1 90.31 101 ARG A CA 1
ATOM 826 C C . ARG A 1 101 ? -11.82 -20.031 7.172 1 90.31 101 ARG A C 1
ATOM 828 O O . ARG A 1 101 ? -12.602 -20.5 6.34 1 90.31 101 ARG A O 1
ATOM 835 N N . SER A 1 102 ? -10.734 -19.484 6.914 1 93.75 102 SER A N 1
ATOM 836 C CA . SER A 1 102 ? -10.281 -19.469 5.527 1 93.75 102 SER A CA 1
ATOM 837 C C . SER A 1 102 ? -9.906 -20.859 5.047 1 93.75 102 SER A C 1
ATOM 839 O O . SER A 1 102 ? -9.312 -21.641 5.797 1 93.75 102 SER A O 1
ATOM 841 N N . SER A 1 103 ? -10.32 -21.172 3.85 1 96.56 103 SER A N 1
ATOM 842 C CA . SER A 1 103 ? -9.914 -22.438 3.221 1 96.56 103 SER A CA 1
ATOM 843 C C . SER A 1 103 ? -8.547 -22.297 2.557 1 96.56 103 SER A C 1
ATOM 845 O O . SER A 1 103 ? -8.289 -21.328 1.85 1 96.56 103 SER A O 1
ATOM 847 N N . GLY A 1 104 ? -7.715 -23.312 2.822 1 98 104 GLY A N 1
ATOM 848 C CA . GLY A 1 104 ? -6.445 -23.359 2.113 1 98 104 GLY A CA 1
ATOM 849 C C . GLY A 1 104 ? -6.605 -23.469 0.609 1 98 104 GLY A C 1
ATOM 850 O O . GLY A 1 104 ? -5.949 -22.75 -0.145 1 98 104 GLY A O 1
ATOM 851 N N . ALA A 1 105 ? -7.469 -24.328 0.192 1 98.38 105 ALA A N 1
ATOM 852 C CA . ALA A 1 105 ? -7.723 -24.547 -1.229 1 98.38 105 ALA A CA 1
ATOM 853 C C . ALA A 1 105 ? -8.258 -23.281 -1.892 1 98.38 105 ALA A C 1
ATOM 855 O O . ALA A 1 105 ? -7.824 -22.922 -2.988 1 98.38 105 ALA A O 1
ATOM 856 N N . ARG A 1 106 ? -9.133 -22.609 -1.223 1 97.88 106 ARG A N 1
ATOM 857 C CA . ARG A 1 106 ? -9.695 -21.359 -1.747 1 97.88 106 ARG A CA 1
ATOM 858 C C . ARG A 1 106 ? -8.633 -20.266 -1.817 1 97.88 106 ARG A C 1
ATOM 860 O O . ARG A 1 106 ? -8.562 -19.531 -2.803 1 97.88 106 ARG A O 1
ATOM 867 N N . THR A 1 107 ? -7.871 -20.172 -0.781 1 98.06 107 THR A N 1
ATOM 868 C CA . THR A 1 107 ? -6.812 -19.172 -0.732 1 98.06 107 THR A CA 1
ATOM 869 C C . THR A 1 107 ? -5.77 -19.438 -1.817 1 98.06 107 THR A C 1
ATOM 871 O O . THR A 1 107 ? -5.348 -18.5 -2.516 1 98.06 107 THR A O 1
ATOM 874 N N . LEU A 1 108 ? -5.387 -20.688 -1.974 1 98.62 108 LEU A N 1
ATOM 875 C CA . LEU A 1 108 ? -4.414 -21.047 -3.002 1 98.62 108 LEU A CA 1
ATOM 876 C C . LEU A 1 108 ? -4.949 -20.719 -4.391 1 98.62 108 LEU A C 1
ATOM 878 O O . LEU A 1 108 ? -4.195 -20.281 -5.266 1 98.62 108 LEU A O 1
ATOM 882 N N . LEU A 1 109 ? -6.184 -20.906 -4.586 1 98.25 109 LEU A N 1
ATOM 883 C CA . LEU A 1 109 ? -6.781 -20.594 -5.883 1 98.25 109 LEU A CA 1
ATOM 884 C C . LEU A 1 109 ? -6.594 -19.125 -6.234 1 98.25 109 LEU A C 1
ATOM 886 O O . LEU A 1 109 ? -6.312 -18.797 -7.391 1 98.25 109 LEU A O 1
ATOM 890 N N . ARG A 1 110 ? -6.727 -18.297 -5.266 1 97 110 ARG A N 1
ATOM 891 C CA . ARG A 1 110 ? -6.594 -16.859 -5.488 1 97 110 ARG A CA 1
ATOM 892 C C . ARG A 1 110 ? -5.168 -16.5 -5.879 1 97 110 ARG A C 1
ATOM 894 O O . ARG A 1 110 ? -4.949 -15.719 -6.812 1 97 110 ARG A O 1
ATOM 901 N N . VAL A 1 111 ? -4.176 -17.047 -5.238 1 97.75 111 VAL A N 1
ATOM 902 C CA . VAL A 1 111 ? -2.801 -16.734 -5.609 1 97.75 111 VAL A CA 1
ATOM 903 C C . VAL A 1 111 ? -2.441 -17.453 -6.906 1 97.75 111 VAL A C 1
ATOM 905 O O . VAL A 1 111 ? -1.634 -16.953 -7.695 1 97.75 111 VAL A O 1
ATOM 908 N N . HIS A 1 112 ? -3.066 -18.594 -7.148 1 98.06 112 HIS A N 1
ATOM 909 C CA . HIS A 1 112 ? -2.8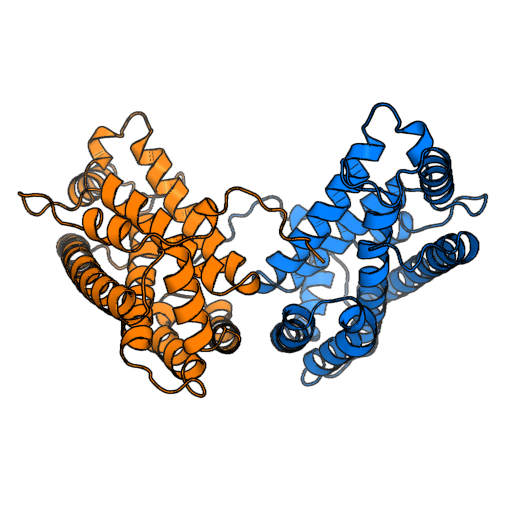67 -19.312 -8.398 1 98.06 112 HIS A CA 1
ATOM 910 C C . HIS A 1 112 ? -3.369 -18.516 -9.594 1 98.06 112 HIS A C 1
ATOM 912 O O . HIS A 1 112 ? -2.729 -18.484 -10.641 1 98.06 112 HIS A O 1
ATOM 918 N N . ARG A 1 113 ? -4.473 -17.875 -9.445 1 97.31 113 ARG A N 1
ATOM 919 C CA . ARG A 1 113 ? -5 -17 -10.492 1 97.31 113 ARG A CA 1
ATOM 920 C C . ARG A 1 113 ? -4.055 -15.836 -10.766 1 97.31 113 ARG A C 1
ATOM 922 O O . ARG A 1 113 ? -3.832 -15.469 -11.922 1 97.31 113 ARG A O 1
ATOM 929 N N . ALA A 1 114 ? -3.553 -15.281 -9.734 1 97.12 114 ALA A N 1
ATOM 930 C CA . ALA A 1 114 ? -2.578 -14.203 -9.883 1 97.12 114 ALA A CA 1
ATOM 931 C C . ALA A 1 114 ? -1.298 -14.711 -10.539 1 97.12 114 ALA A C 1
ATOM 933 O O . ALA A 1 114 ? -0.625 -13.969 -11.258 1 97.12 114 ALA A O 1
ATOM 934 N N . LEU A 1 115 ? -0.958 -15.953 -10.312 1 97.5 115 LEU A N 1
ATOM 935 C CA . LEU A 1 115 ? 0.25 -16.547 -10.875 1 97.5 115 LEU A CA 1
ATOM 936 C C . LEU A 1 115 ? 0.203 -16.531 -12.398 1 97.5 115 LEU A C 1
ATOM 938 O O . LEU A 1 115 ? 1.236 -16.391 -13.055 1 97.5 115 LEU A O 1
ATOM 942 N N . ASP A 1 116 ? -0.942 -16.672 -12.922 1 97.31 116 ASP A N 1
ATOM 943 C CA . ASP A 1 116 ? -1.103 -16.578 -14.367 1 97.31 116 ASP A CA 1
ATOM 944 C C . ASP A 1 116 ? -0.64 -15.219 -14.883 1 97.31 116 ASP A C 1
ATOM 946 O O . ASP A 1 116 ? 0.079 -15.141 -15.883 1 97.31 116 ASP A O 1
ATOM 950 N N . PHE A 1 117 ? -1.045 -14.195 -14.258 1 97.62 117 PHE A N 1
ATOM 951 C CA . PHE A 1 117 ? -0.614 -12.844 -14.594 1 97.62 117 PHE A CA 1
ATOM 952 C C . PHE A 1 117 ? 0.897 -12.703 -14.453 1 97.62 117 PHE A C 1
ATOM 954 O O . PHE A 1 117 ? 1.562 -12.164 -15.336 1 97.62 117 PHE A O 1
ATOM 961 N N . VAL A 1 118 ? 1.452 -13.219 -13.383 1 96.5 118 VAL A N 1
ATOM 962 C CA . VAL A 1 118 ? 2.877 -13.078 -13.094 1 96.5 118 VAL A CA 1
ATOM 963 C C . VAL A 1 118 ? 3.693 -13.789 -14.172 1 96.5 118 VAL A C 1
ATOM 965 O O . VAL A 1 118 ? 4.688 -13.242 -14.664 1 96.5 118 VAL A O 1
ATOM 968 N N . LYS A 1 119 ? 3.281 -14.961 -14.445 1 96.19 119 LYS A N 1
ATOM 969 C CA . LYS A 1 119 ? 3.971 -15.734 -15.469 1 96.19 119 LYS A CA 1
ATOM 970 C C . LYS A 1 119 ? 4.031 -14.961 -16.781 1 96.19 119 LYS A C 1
ATOM 972 O O . LYS A 1 119 ? 5.102 -14.828 -17.391 1 96.19 119 LYS A O 1
ATOM 977 N N . ASP A 1 120 ? 2.926 -14.406 -17.234 1 97.25 120 ASP A N 1
ATOM 978 C CA . ASP A 1 120 ? 2.881 -13.664 -18.484 1 97.25 120 ASP A CA 1
ATOM 979 C C . ASP A 1 120 ? 3.611 -12.336 -18.375 1 97.25 120 ASP A C 1
ATOM 981 O O . ASP A 1 120 ? 4.156 -11.828 -19.359 1 97.25 120 ASP A O 1
ATOM 985 N N . PHE A 1 121 ? 3.584 -11.711 -17.234 1 96.88 121 PHE A N 1
ATOM 986 C CA . PHE A 1 121 ? 4.371 -10.516 -16.969 1 96.88 121 PHE A CA 1
ATOM 987 C C . PHE A 1 121 ? 5.852 -10.773 -17.219 1 96.88 121 PHE A C 1
ATOM 989 O O . PHE A 1 121 ? 6.52 -9.992 -17.906 1 96.88 121 PHE A O 1
ATOM 996 N N . ILE A 1 122 ? 6.363 -11.898 -16.734 1 96.06 122 ILE A N 1
ATOM 997 C CA . ILE A 1 122 ? 7.766 -12.258 -16.922 1 96.06 122 ILE A CA 1
ATOM 998 C C . ILE A 1 122 ? 8.047 -12.484 -18.406 1 96.06 122 ILE A C 1
ATOM 1000 O O . ILE A 1 122 ? 9.094 -12.07 -18.906 1 96.06 122 ILE A O 1
ATOM 1004 N N . VAL A 1 123 ? 7.148 -13.086 -19.078 1 96.75 123 VAL A N 1
ATOM 1005 C CA . VAL A 1 123 ? 7.293 -13.305 -20.516 1 96.75 123 VAL A CA 1
ATOM 1006 C C . VAL A 1 123 ? 7.426 -11.961 -21.219 1 96.75 123 VAL A C 1
ATOM 1008 O O . VAL A 1 123 ? 8.242 -11.82 -22.141 1 96.75 123 VAL A O 1
ATOM 1011 N N . GLU A 1 124 ? 6.602 -10.977 -20.812 1 96.19 124 GLU A N 1
ATOM 1012 C CA . GLU A 1 124 ? 6.699 -9.641 -21.406 1 96.19 124 GLU A CA 1
ATOM 1013 C C . GLU A 1 124 ? 8.062 -9.016 -21.141 1 96.19 124 GLU A C 1
ATOM 1015 O O . GLU A 1 124 ? 8.594 -8.289 -21.984 1 96.19 124 GLU A O 1
ATOM 1020 N N . ILE A 1 125 ? 8.602 -9.227 -19.953 1 95 125 ILE A N 1
ATOM 1021 C CA . ILE A 1 125 ? 9.938 -8.734 -19.656 1 95 125 ILE A CA 1
ATOM 1022 C C . ILE A 1 125 ? 10.945 -9.336 -20.625 1 95 125 ILE A C 1
ATOM 1024 O O . ILE A 1 125 ? 11.82 -8.625 -21.141 1 95 125 ILE A O 1
ATOM 1028 N N . LEU A 1 126 ? 10.805 -10.547 -20.922 1 95.44 126 LEU A N 1
ATOM 1029 C CA . LEU A 1 126 ? 11.734 -11.266 -21.781 1 95.44 126 LEU A CA 1
ATOM 1030 C C . LEU A 1 126 ? 11.586 -10.82 -23.234 1 95.44 126 LEU A C 1
ATOM 1032 O O . LEU A 1 126 ? 12.586 -10.719 -23.953 1 95.44 126 LEU A O 1
ATOM 1036 N N . ASN A 1 127 ? 10.438 -10.43 -23.594 1 91.56 127 ASN A N 1
ATOM 1037 C CA . ASN A 1 127 ? 10.164 -10.211 -25.016 1 91.56 127 ASN A CA 1
ATOM 1038 C C . ASN A 1 127 ? 10.219 -8.734 -25.375 1 91.56 127 ASN A C 1
ATOM 1040 O O . ASN A 1 127 ? 10.305 -8.383 -26.562 1 91.56 127 ASN A O 1
ATOM 1044 N N . SER A 1 128 ? 10.109 -7.91 -24.453 1 83.81 128 SER A N 1
ATOM 1045 C CA . SER A 1 128 ? 9.992 -6.488 -24.781 1 83.81 128 SER A CA 1
ATOM 1046 C C . SER A 1 128 ? 11.367 -5.852 -24.953 1 83.81 128 SER A C 1
ATOM 1048 O O . SER A 1 128 ? 12.32 -6.215 -24.266 1 83.81 128 SER A O 1
ATOM 1050 N N . SER A 1 129 ? 11.367 -5.102 -26.016 1 75.31 129 SER A N 1
ATOM 1051 C CA . SER A 1 129 ? 12.562 -4.293 -26.266 1 75.31 129 SER A CA 1
ATOM 1052 C C . SER A 1 129 ? 12.258 -2.805 -26.125 1 75.31 129 SER A C 1
ATOM 1054 O O . SER A 1 129 ? 13.172 -1.993 -25.969 1 75.31 129 SER A O 1
ATOM 1056 N N . ASP A 1 130 ? 11.062 -2.629 -26.141 1 70.94 130 ASP A N 1
ATOM 1057 C CA . ASP A 1 130 ? 10.672 -1.224 -26.203 1 70.94 130 ASP A CA 1
ATOM 1058 C C . ASP A 1 130 ? 10.094 -0.754 -24.875 1 70.94 130 ASP A C 1
ATOM 1060 O O . ASP A 1 130 ? 9.094 -1.3 -24.406 1 70.94 130 ASP A O 1
ATOM 1064 N N . SER A 1 131 ? 10.711 0.263 -24.391 1 66.62 131 SER A N 1
ATOM 1065 C CA . SER A 1 131 ? 10.359 0.834 -23.094 1 66.62 131 SER A CA 1
ATOM 1066 C C . SER A 1 131 ? 9.023 1.562 -23.156 1 66.62 131 SER A C 1
ATOM 1068 O O . SER A 1 131 ? 8.242 1.521 -22.203 1 66.62 131 SER A O 1
ATOM 1070 N N . GLU A 1 132 ? 8.703 1.993 -24.312 1 72.31 132 GLU A N 1
ATOM 1071 C CA . GLU A 1 132 ? 7.574 2.918 -24.344 1 72.31 132 GLU A CA 1
ATOM 1072 C C . GLU A 1 132 ? 6.246 2.172 -24.234 1 72.31 132 GLU A C 1
ATOM 1074 O O . GLU A 1 132 ? 5.266 2.711 -23.719 1 72.31 132 GLU A O 1
ATOM 1079 N N . THR A 1 133 ? 6.344 0.947 -24.547 1 86.19 133 THR A N 1
ATOM 1080 C CA . THR A 1 133 ? 5.055 0.265 -24.578 1 86.19 133 THR A CA 1
ATOM 1081 C C . THR A 1 133 ? 4.988 -0.817 -23.516 1 86.19 133 THR A C 1
ATOM 1083 O O . THR A 1 133 ? 3.979 -1.514 -23.391 1 86.19 133 THR A O 1
ATOM 1086 N N . PHE A 1 134 ? 5.91 -0.903 -22.719 1 94 134 PHE A N 1
ATOM 1087 C CA . PHE A 1 134 ? 5.988 -2.004 -21.766 1 94 134 PHE A CA 1
ATOM 1088 C C . PHE A 1 134 ? 4.82 -1.958 -20.781 1 94 134 PHE A C 1
ATOM 1090 O O . PHE A 1 134 ? 4.129 -2.961 -20.594 1 94 134 PHE A O 1
ATOM 1097 N N . GLY A 1 135 ? 4.535 -0.796 -20.234 1 93.88 135 GLY A N 1
ATOM 1098 C CA . GLY A 1 135 ? 3.418 -0.643 -19.312 1 93.88 135 GLY A CA 1
ATOM 1099 C C . GLY A 1 135 ? 2.086 -1.025 -19.938 1 93.88 135 GLY A C 1
ATOM 1100 O O . GLY A 1 135 ? 1.267 -1.69 -19.297 1 93.88 135 GLY A O 1
ATOM 1101 N N . LYS A 1 136 ? 1.882 -0.643 -21.141 1 95.44 136 LYS A N 1
ATOM 1102 C CA . LYS A 1 136 ? 0.649 -0.971 -21.859 1 95.44 136 LYS A CA 1
ATOM 1103 C C . LYS A 1 136 ? 0.521 -2.477 -22.062 1 95.44 136 LYS A C 1
ATOM 1105 O O . LYS A 1 136 ? -0.57 -3.035 -21.938 1 95.44 136 LYS A O 1
ATOM 1110 N N . LYS A 1 137 ? 1.607 -3.064 -22.391 1 96.31 137 LYS A N 1
ATOM 1111 C CA . LYS A 1 137 ? 1.602 -4.512 -22.594 1 96.31 137 LYS A CA 1
ATOM 1112 C C . LYS A 1 137 ? 1.256 -5.254 -21.312 1 96.31 137 LYS A C 1
ATOM 1114 O O . LYS A 1 137 ? 0.418 -6.156 -21.312 1 96.31 137 LYS A O 1
ATOM 1119 N N . VAL A 1 138 ? 1.911 -4.828 -20.25 1 96.5 138 VAL A N 1
ATOM 1120 C CA . VAL A 1 138 ? 1.657 -5.484 -18.969 1 96.5 138 VAL A CA 1
ATOM 1121 C C . VAL A 1 138 ? 0.212 -5.242 -18.547 1 96.5 138 VAL A C 1
ATOM 1123 O O . VAL A 1 138 ? -0.454 -6.148 -18.047 1 96.5 138 VAL A O 1
ATOM 1126 N N . SER A 1 139 ? -0.261 -4.051 -18.781 1 97.06 139 SER A N 1
ATOM 1127 C CA . SER A 1 139 ? -1.657 -3.732 -18.5 1 97.06 139 SER A CA 1
ATOM 1128 C C . SER A 1 139 ? -2.598 -4.648 -19.266 1 97.06 139 SER A C 1
ATOM 1130 O O . SER A 1 139 ? -3.598 -5.125 -18.734 1 97.06 139 SER A O 1
ATOM 1132 N N . SER A 1 140 ? -2.291 -4.895 -20.469 1 97.06 140 SER A N 1
ATOM 1133 C CA . SER A 1 140 ? -3.084 -5.797 -21.297 1 97.06 140 SER A CA 1
ATOM 1134 C C . SER A 1 140 ? -3.031 -7.227 -20.766 1 97.06 140 SER A C 1
ATOM 1136 O O . SER A 1 140 ? -4.035 -7.941 -20.797 1 97.06 140 SER A O 1
ATOM 1138 N N . VAL A 1 141 ? -1.882 -7.652 -20.359 1 97.62 141 VAL A N 1
ATOM 1139 C CA . VAL A 1 141 ? -1.729 -8.977 -19.766 1 97.62 141 VAL A CA 1
ATOM 1140 C C . VAL A 1 141 ? -2.66 -9.117 -18.562 1 97.62 141 VAL A C 1
ATOM 1142 O O . VAL A 1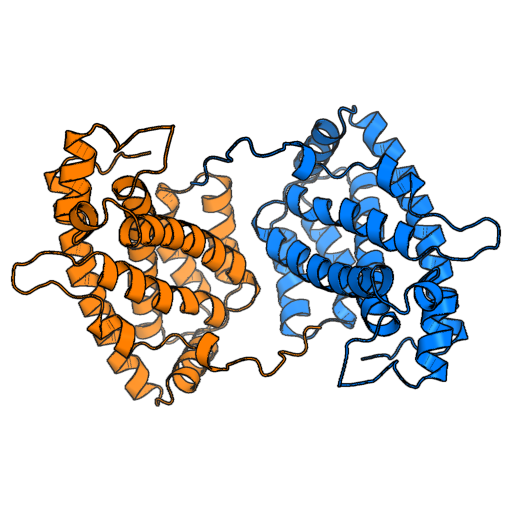 141 ? -3.352 -10.133 -18.422 1 97.62 141 VAL A O 1
ATOM 1145 N N . TYR A 1 142 ? -2.678 -8.086 -17.734 1 98 142 TYR A N 1
ATOM 1146 C CA . TYR A 1 142 ? -3.574 -8.102 -16.578 1 98 142 TYR A CA 1
ATOM 1147 C C . TYR A 1 142 ? -5.023 -8.289 -17.016 1 98 142 TYR A C 1
ATOM 1149 O O . TYR A 1 142 ? -5.742 -9.133 -16.484 1 98 142 TYR A O 1
ATOM 1157 N N . THR A 1 143 ? -5.426 -7.527 -17.984 1 97.88 143 THR A N 1
ATOM 1158 C CA . THR A 1 143 ? -6.805 -7.543 -18.469 1 97.88 143 THR A CA 1
ATOM 1159 C C . THR A 1 143 ? -7.172 -8.922 -19 1 97.88 143 THR A C 1
ATOM 1161 O O . THR A 1 143 ? -8.305 -9.383 -18.828 1 97.88 143 THR A O 1
ATOM 1164 N N . LYS A 1 144 ? -6.242 -9.609 -19.531 1 97.56 144 LYS A N 1
ATOM 1165 C CA . LYS A 1 144 ? -6.492 -10.898 -20.172 1 97.56 144 LYS A CA 1
ATOM 1166 C C . LYS A 1 144 ? -6.445 -12.031 -19.141 1 97.56 144 LYS A C 1
ATOM 1168 O O . LYS A 1 144 ? -6.973 -13.117 -19.391 1 97.56 144 LYS A O 1
ATOM 1173 N N . THR A 1 145 ? -5.824 -11.844 -18.062 1 97.25 145 THR A N 1
ATOM 1174 C CA . THR A 1 145 ? -5.578 -12.961 -17.156 1 97.25 145 THR A CA 1
ATOM 1175 C C . THR A 1 145 ? -6.336 -12.766 -15.844 1 97.25 145 THR A C 1
ATOM 1177 O O . THR A 1 145 ? -7.289 -13.5 -15.555 1 97.25 145 THR A O 1
ATOM 1180 N N . LEU A 1 146 ? -6.09 -11.742 -15.164 1 97.38 146 LEU A N 1
ATOM 1181 C CA . LEU A 1 146 ? -6.457 -11.641 -13.758 1 97.38 146 LEU A CA 1
ATOM 1182 C C . LEU A 1 146 ? -7.707 -10.789 -13.578 1 97.38 146 LEU A C 1
ATOM 1184 O O . LEU A 1 146 ? -8.461 -10.984 -12.625 1 97.38 146 LEU A O 1
ATOM 1188 N N . ALA A 1 147 ? -8.023 -9.883 -14.508 1 97.56 147 ALA A N 1
ATOM 1189 C CA . ALA A 1 147 ? -9.094 -8.898 -14.359 1 97.56 147 ALA A CA 1
ATOM 1190 C C . ALA A 1 147 ? -10.445 -9.586 -14.156 1 97.56 147 ALA A C 1
ATOM 1192 O O . ALA A 1 147 ? -11.281 -9.109 -13.383 1 97.56 147 ALA A O 1
ATOM 1193 N N . LYS A 1 148 ? -10.695 -10.664 -14.766 1 96.5 148 LYS A N 1
ATOM 1194 C CA . LYS A 1 148 ? -11.992 -11.336 -14.758 1 96.5 148 LYS A CA 1
ATOM 1195 C C . LYS A 1 148 ? -12.312 -11.891 -13.367 1 96.5 148 LYS A C 1
ATOM 1197 O O . LYS A 1 148 ? -13.461 -12.219 -13.078 1 96.5 148 LYS A O 1
ATOM 1202 N N . PHE A 1 149 ? -11.297 -12.039 -12.562 1 96.06 149 PHE A N 1
ATOM 1203 C CA . PHE A 1 149 ? -11.516 -12.602 -11.227 1 96.06 149 PHE A CA 1
ATOM 1204 C C . PHE A 1 149 ? -11.617 -11.484 -10.188 1 96.06 149 PHE A C 1
ATOM 1206 O O . PHE A 1 149 ? -11.859 -11.758 -9.008 1 96.06 149 PHE A O 1
ATOM 1213 N N . HIS A 1 150 ? -11.359 -10.203 -10.586 1 94.81 150 HIS A N 1
ATOM 1214 C CA . HIS A 1 150 ? -11.398 -9.07 -9.664 1 94.81 150 HIS A CA 1
ATOM 1215 C C . HIS A 1 150 ? -12.711 -8.297 -9.805 1 94.81 150 HIS A C 1
ATOM 1217 O O . HIS A 1 150 ? -13.336 -8.312 -10.867 1 94.81 150 HIS A O 1
ATOM 1223 N N . GLY A 1 151 ? -13.211 -7.691 -8.703 1 92.25 151 GLY A N 1
ATOM 1224 C CA . GLY A 1 151 ? -14.352 -6.793 -8.781 1 92.25 151 GLY A CA 1
ATOM 1225 C C . GLY A 1 151 ? -14.109 -5.594 -9.672 1 92.25 151 GLY A C 1
ATOM 1226 O O . GLY A 1 151 ? -12.977 -5.336 -10.086 1 92.25 151 GLY A O 1
ATOM 1227 N N . PRO A 1 152 ? -15.086 -4.797 -9.961 1 90.88 152 PRO A N 1
ATOM 1228 C CA . PRO A 1 152 ? -14.992 -3.701 -10.922 1 90.88 152 PRO A CA 1
ATOM 1229 C C . PRO A 1 152 ? -13.961 -2.646 -10.523 1 90.88 152 PRO A C 1
ATOM 1231 O O . PRO A 1 152 ? -13.219 -2.143 -11.375 1 90.88 152 PRO A O 1
ATOM 1234 N N . ILE A 1 153 ? -13.891 -2.311 -9.305 1 86.75 153 ILE A N 1
ATOM 1235 C CA . ILE A 1 153 ? -12.961 -1.277 -8.859 1 86.75 153 ILE A CA 1
ATOM 1236 C C . ILE A 1 153 ? -11.531 -1.7 -9.172 1 86.75 153 ILE A C 1
ATOM 1238 O O . ILE A 1 153 ? -10.797 -0.969 -9.844 1 86.75 153 ILE A O 1
ATOM 1242 N N . LEU A 1 154 ? -11.133 -2.857 -8.727 1 91.88 154 LEU A N 1
ATOM 1243 C CA . LEU A 1 154 ? -9.781 -3.344 -8.961 1 91.88 154 LEU A CA 1
ATOM 1244 C C . LEU A 1 154 ? -9.539 -3.561 -10.453 1 91.88 154 LEU A C 1
ATOM 1246 O O . LEU A 1 154 ? -8.484 -3.191 -10.977 1 91.88 154 LEU A O 1
ATOM 1250 N N . ALA A 1 155 ? -10.492 -4.109 -11.117 1 94.56 155 ALA A N 1
ATOM 1251 C CA . ALA A 1 155 ? -10.336 -4.445 -12.531 1 94.56 155 ALA A CA 1
ATOM 1252 C C . ALA A 1 155 ? -10.18 -3.189 -13.383 1 94.56 155 ALA A C 1
ATOM 1254 O O . ALA A 1 155 ? -9.523 -3.213 -14.422 1 94.56 155 ALA A O 1
ATOM 1255 N N . ASN A 1 156 ? -10.75 -2.088 -12.883 1 91.88 156 ASN A N 1
ATOM 1256 C CA . ASN A 1 156 ? -10.648 -0.84 -13.633 1 91.88 156 ASN A CA 1
ATOM 1257 C C . ASN A 1 156 ? -9.422 -0.037 -13.227 1 91.88 156 ASN A C 1
ATOM 1259 O O . ASN A 1 156 ? -8.836 0.674 -14.055 1 91.88 156 ASN A O 1
ATOM 1263 N N . THR A 1 157 ? -9.031 -0.148 -12.055 1 92.88 157 THR A N 1
ATOM 1264 C CA . THR A 1 157 ? -7.984 0.715 -11.516 1 92.88 157 THR A CA 1
ATOM 1265 C C . THR A 1 157 ? -6.605 0.103 -11.75 1 92.88 157 THR A C 1
ATOM 1267 O O . THR A 1 157 ? -5.664 0.806 -12.125 1 92.88 157 THR A O 1
ATOM 1270 N N . LEU A 1 158 ? -6.488 -1.218 -11.664 1 94.62 158 LEU A N 1
ATOM 1271 C CA . LEU A 1 158 ? -5.188 -1.883 -11.68 1 94.62 158 LEU A CA 1
ATOM 1272 C C . LEU A 1 158 ? -4.504 -1.698 -13.031 1 94.62 158 LEU A C 1
ATOM 1274 O O . LEU A 1 158 ? -3.299 -1.452 -13.094 1 94.62 158 LEU A O 1
ATOM 1278 N N . PRO A 1 159 ? -5.266 -1.783 -14.148 1 95.88 159 PRO A N 1
ATOM 1279 C CA . PRO A 1 159 ? -4.594 -1.533 -15.43 1 95.88 159 PRO A CA 1
ATOM 1280 C C . PRO A 1 159 ? -3.957 -0.148 -15.5 1 95.88 159 PRO A C 1
ATOM 1282 O O . PRO A 1 159 ? -2.896 0.017 -16.109 1 95.88 159 PRO A O 1
ATOM 1285 N N . LYS A 1 160 ? -4.555 0.843 -14.898 1 93.75 160 LYS A N 1
ATOM 1286 C CA . LYS A 1 160 ? -4.023 2.203 -14.891 1 93.75 160 LYS A CA 1
ATOM 1287 C C . LYS A 1 160 ? -2.822 2.316 -13.953 1 93.75 160 LYS A C 1
ATOM 1289 O O . LYS A 1 160 ? -1.866 3.037 -14.25 1 93.75 160 LYS A O 1
ATOM 1294 N N . ILE A 1 161 ? -2.855 1.648 -12.867 1 93.62 161 ILE A N 1
ATOM 1295 C CA . ILE A 1 161 ? -1.728 1.637 -11.945 1 93.62 161 ILE A CA 1
ATOM 1296 C C . ILE A 1 161 ? -0.519 0.986 -12.609 1 93.62 161 ILE A C 1
ATOM 1298 O O . ILE A 1 161 ? 0.61 1.459 -12.461 1 93.62 161 ILE A O 1
ATOM 1302 N N . LEU A 1 162 ? -0.781 -0.048 -13.391 1 94.69 162 LEU A N 1
ATOM 1303 C CA . LEU A 1 162 ? 0.289 -0.783 -14.055 1 94.69 162 LEU A CA 1
ATOM 1304 C C . LEU A 1 162 ? 0.971 0.085 -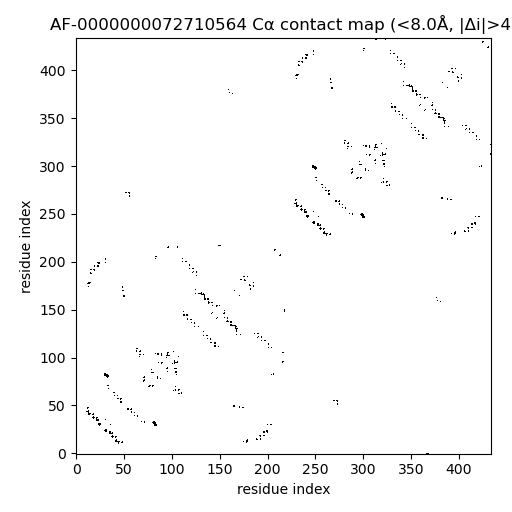15.109 1 94.69 162 LEU A C 1
ATOM 1306 O O . LEU A 1 162 ? 2.131 -0.15 -15.461 1 94.69 162 LEU A O 1
ATOM 1310 N N . LEU A 1 163 ? 0.298 1.092 -15.539 1 93.62 163 LEU A N 1
ATOM 1311 C CA . LEU A 1 163 ? 0.896 2.02 -16.5 1 93.62 163 LEU A CA 1
ATOM 1312 C C . LEU A 1 163 ? 1.963 2.877 -15.82 1 93.62 163 LEU A C 1
ATOM 1314 O O . LEU A 1 163 ? 2.779 3.506 -16.5 1 93.62 163 LEU A O 1
ATOM 1318 N N . LEU A 1 164 ? 1.968 2.906 -14.539 1 91.88 164 LEU A N 1
ATOM 1319 C CA . LEU A 1 164 ? 2.879 3.779 -13.812 1 91.88 164 LEU A CA 1
ATOM 1320 C C . LEU A 1 164 ? 4.145 3.029 -13.414 1 91.88 164 LEU A C 1
ATOM 1322 O O . LEU A 1 164 ? 5.031 3.598 -12.766 1 91.88 164 LEU A O 1
ATOM 1326 N N . MET A 1 165 ? 4.266 1.797 -13.789 1 92.69 165 MET A N 1
ATOM 1327 C CA . MET A 1 165 ? 5.438 1.009 -13.414 1 92.69 165 MET A CA 1
ATOM 1328 C C . MET A 1 165 ? 6.691 1.557 -14.086 1 92.69 165 MET A C 1
ATOM 1330 O O . MET A 1 165 ? 6.609 2.268 -15.086 1 92.69 165 MET A O 1
ATOM 1334 N N . PRO A 1 166 ? 7.844 1.25 -13.531 1 90.81 166 PRO A N 1
ATOM 1335 C CA . PRO A 1 166 ? 9.086 1.66 -14.195 1 90.81 166 PRO A CA 1
ATOM 1336 C C . PRO A 1 166 ? 9.219 1.091 -15.602 1 90.81 166 PRO A C 1
ATOM 1338 O O . PRO A 1 166 ? 8.508 0.144 -15.961 1 90.81 166 PRO A O 1
ATOM 1341 N N . SER A 1 167 ? 10.117 1.731 -16.328 1 91.44 167 SER A N 1
ATOM 1342 C CA . SER A 1 167 ? 10.367 1.244 -17.688 1 91.44 167 SER A CA 1
ATOM 1343 C C . SER A 1 167 ? 10.945 -0.166 -17.672 1 91.44 167 SER A C 1
ATOM 1345 O O . SER A 1 167 ? 11.484 -0.608 -16.641 1 91.44 167 SER A O 1
ATOM 1347 N N . HIS A 1 168 ? 10.836 -0.76 -18.812 1 94.88 168 HIS A N 1
ATOM 1348 C CA . HIS A 1 168 ? 11.375 -2.102 -19.016 1 94.88 168 HIS A CA 1
ATOM 1349 C C . HIS A 1 168 ? 12.836 -2.184 -18.594 1 94.88 168 HIS A C 1
ATOM 1351 O O . HIS A 1 168 ? 13.219 -3.082 -17.844 1 94.88 168 HIS A O 1
ATOM 1357 N N . GLN A 1 169 ? 13.633 -1.184 -19 1 93.38 169 GLN A N 1
ATOM 1358 C CA . GLN A 1 169 ? 15.062 -1.195 -18.734 1 93.38 169 GLN A CA 1
ATOM 1359 C C . GLN A 1 169 ? 15.352 -1.003 -17.25 1 93.38 169 GLN A C 1
ATOM 1361 O O . GLN A 1 169 ? 16.266 -1.632 -16.703 1 93.38 169 GLN A O 1
ATOM 1366 N N . VAL A 1 170 ? 14.625 -0.194 -16.594 1 91.75 170 VAL A N 1
ATOM 1367 C CA . VAL A 1 170 ? 14.812 0.046 -15.172 1 91.75 170 VAL A CA 1
ATOM 1368 C C . VAL A 1 170 ? 14.516 -1.232 -14.391 1 91.75 170 VAL A C 1
ATOM 1370 O O . VAL A 1 170 ? 15.25 -1.577 -13.461 1 91.75 170 VAL A O 1
ATOM 1373 N N . ILE A 1 171 ? 13.477 -1.94 -14.789 1 93.69 171 ILE A N 1
ATOM 1374 C CA . ILE A 1 171 ? 13.109 -3.191 -14.133 1 93.69 171 ILE A CA 1
ATOM 1375 C C . ILE A 1 171 ? 14.227 -4.219 -14.32 1 93.69 171 ILE A C 1
ATOM 1377 O O . ILE A 1 171 ? 14.656 -4.863 -13.367 1 93.69 171 ILE A O 1
ATOM 1381 N N . LEU A 1 172 ? 14.711 -4.328 -15.516 1 93.94 172 LEU A N 1
ATOM 1382 C CA . LEU A 1 172 ? 15.797 -5.262 -15.805 1 93.94 172 LEU A CA 1
ATOM 1383 C C . LEU A 1 172 ? 17.047 -4.914 -14.984 1 93.94 172 LEU A C 1
ATOM 1385 O O . LEU A 1 172 ? 17.688 -5.805 -14.438 1 93.94 172 LEU A O 1
ATOM 1389 N N . ASP A 1 173 ? 17.328 -3.689 -14.93 1 93.19 173 ASP A N 1
ATOM 1390 C CA . ASP A 1 173 ? 18.5 -3.242 -14.172 1 93.19 173 ASP A CA 1
ATOM 1391 C C . ASP A 1 173 ? 18.359 -3.592 -12.695 1 93.19 173 ASP A C 1
ATOM 1393 O O . ASP A 1 173 ? 19.312 -4.074 -12.078 1 93.19 173 ASP A O 1
ATOM 1397 N N . ARG A 1 174 ? 17.25 -3.363 -12.172 1 92.81 174 ARG A N 1
ATOM 1398 C CA . ARG A 1 174 ? 17 -3.641 -10.758 1 92.81 174 ARG A CA 1
ATOM 1399 C C . ARG A 1 174 ? 17.094 -5.133 -10.469 1 92.81 174 ARG A C 1
ATOM 1401 O O . ARG A 1 174 ? 17.703 -5.547 -9.484 1 92.81 174 ARG A O 1
ATOM 1408 N N . LEU A 1 175 ? 16.5 -5.895 -11.336 1 94.81 175 LEU A N 1
ATOM 1409 C CA . LEU A 1 175 ? 16.547 -7.34 -11.164 1 94.81 175 LEU A CA 1
ATOM 1410 C C . LEU A 1 175 ? 17.969 -7.863 -11.312 1 94.81 175 LEU A C 1
ATOM 1412 O O . LEU A 1 175 ? 18.406 -8.734 -10.555 1 94.81 175 LEU A O 1
ATOM 1416 N N . SER A 1 176 ? 18.625 -7.312 -12.289 1 95 176 SER A N 1
ATOM 1417 C CA . SER A 1 176 ? 20 -7.738 -12.523 1 95 176 SER A CA 1
ATOM 1418 C C . SER A 1 176 ? 20.891 -7.414 -11.328 1 95 176 SER A C 1
ATOM 1420 O O . SER A 1 176 ? 21.641 -8.273 -10.852 1 95 176 SER A O 1
ATOM 1422 N N . ARG A 1 177 ? 20.812 -6.227 -10.859 1 92.25 177 ARG A N 1
ATOM 1423 C CA . ARG A 1 177 ? 21.594 -5.797 -9.711 1 92.25 177 ARG A CA 1
ATOM 1424 C C . ARG A 1 177 ? 21.266 -6.629 -8.477 1 92.25 177 ARG A C 1
ATOM 1426 O O . ARG A 1 177 ? 22.156 -7.082 -7.762 1 92.25 177 ARG A O 1
ATOM 1433 N N . GLY A 1 178 ? 20.031 -6.887 -8.289 1 91.69 178 GLY A N 1
ATOM 1434 C CA . GLY A 1 178 ? 19.609 -7.668 -7.145 1 91.69 178 GLY A CA 1
ATOM 1435 C C . GLY A 1 178 ? 20.094 -9.102 -7.18 1 91.69 178 GLY A C 1
ATOM 1436 O O . GLY A 1 178 ? 20.328 -9.711 -6.133 1 91.69 178 GLY A O 1
ATOM 1437 N N . ASN A 1 179 ? 20.234 -9.609 -8.359 1 93.44 179 ASN A N 1
ATOM 1438 C CA . ASN A 1 179 ? 20.656 -11 -8.508 1 93.44 179 ASN A CA 1
ATOM 1439 C C . ASN A 1 179 ? 22.141 -11.102 -8.828 1 93.44 179 ASN A C 1
ATOM 1441 O O . ASN A 1 179 ? 22.641 -12.188 -9.125 1 93.44 179 ASN A O 1
ATOM 1445 N N . THR A 1 180 ? 22.875 -9.961 -8.758 1 93.88 180 THR A N 1
ATOM 1446 C CA . THR A 1 180 ? 24.281 -9.898 -9.102 1 93.88 180 THR A CA 1
ATOM 1447 C C . THR A 1 180 ? 24.547 -10.625 -10.414 1 93.88 180 THR A C 1
ATOM 1449 O O . THR A 1 180 ? 25.469 -11.445 -10.508 1 93.88 180 THR A O 1
ATOM 1452 N N . ALA A 1 181 ? 23.734 -10.422 -11.383 1 94.12 181 ALA A N 1
ATOM 1453 C CA . ALA A 1 181 ? 23.812 -11.062 -12.695 1 94.12 181 ALA A CA 1
ATOM 1454 C C . ALA A 1 181 ? 23.828 -10.023 -13.812 1 94.12 181 ALA A C 1
ATOM 1456 O O . ALA A 1 181 ? 23.297 -8.922 -13.656 1 94.12 181 ALA A O 1
ATOM 1457 N N . THR A 1 182 ? 24.484 -10.344 -14.875 1 94.94 182 THR A N 1
ATOM 1458 C CA . THR A 1 182 ? 24.328 -9.539 -16.078 1 94.94 182 THR A CA 1
ATOM 1459 C C . THR A 1 182 ? 22.906 -9.656 -16.625 1 94.94 182 THR A C 1
ATOM 1461 O O . THR A 1 182 ? 22.172 -10.562 -16.25 1 94.94 182 THR A O 1
ATOM 1464 N N . GLU A 1 183 ? 22.578 -8.727 -17.484 1 94.38 183 GLU A N 1
ATOM 1465 C CA . GLU A 1 183 ? 21.25 -8.789 -18.094 1 94.38 183 GLU A CA 1
ATOM 1466 C C . GLU A 1 183 ? 21.047 -10.094 -18.859 1 94.38 183 GLU A C 1
ATOM 1468 O O . GLU A 1 183 ? 19.969 -10.695 -18.797 1 94.38 183 GLU A O 1
ATOM 1473 N N . THR A 1 184 ? 22.078 -10.453 -19.516 1 95.88 184 THR A N 1
ATOM 1474 C CA . THR A 1 184 ? 22 -11.688 -20.297 1 95.88 184 THR A CA 1
ATOM 1475 C C . THR A 1 184 ? 21.781 -12.883 -19.375 1 95.88 184 THR A C 1
ATOM 1477 O O . THR A 1 184 ? 20.938 -13.742 -19.672 1 95.88 184 THR A O 1
ATOM 1480 N N . GLN A 1 185 ? 22.469 -12.961 -18.328 1 97.06 185 GLN A N 1
ATOM 1481 C CA . GLN A 1 185 ? 22.297 -14.031 -17.359 1 97.06 185 GLN A CA 1
ATOM 1482 C C . GLN A 1 185 ? 20.906 -14.008 -16.734 1 97.06 185 GLN A C 1
ATOM 1484 O O . GLN A 1 185 ? 20.281 -15.055 -16.562 1 97.06 185 GLN A O 1
ATOM 1489 N N . LEU A 1 186 ? 20.484 -12.859 -16.422 1 96.81 186 LEU A N 1
ATOM 1490 C CA . LEU A 1 186 ? 19.156 -12.703 -15.828 1 96.81 186 LEU A CA 1
ATOM 1491 C C . LEU A 1 186 ? 18.078 -13.203 -16.766 1 96.81 186 LEU A C 1
ATOM 1493 O O . LEU A 1 186 ? 17.141 -13.898 -16.344 1 96.81 186 LEU A O 1
ATOM 1497 N N . ARG A 1 187 ? 18.172 -12.812 -17.984 1 96 187 ARG A N 1
ATOM 1498 C CA . ARG A 1 187 ? 17.188 -13.242 -18.969 1 96 187 ARG A CA 1
ATOM 1499 C C . ARG A 1 187 ? 17.141 -14.758 -19.078 1 96 187 ARG A C 1
ATOM 1501 O O . ARG A 1 187 ? 16.062 -15.344 -19.203 1 96 187 ARG A O 1
ATOM 1508 N N . ALA A 1 188 ? 18.281 -15.344 -19.047 1 97.5 188 ALA A N 1
ATOM 1509 C CA . ALA A 1 188 ? 18.328 -16.812 -19.078 1 97.5 188 ALA A CA 1
ATOM 1510 C C . ALA A 1 188 ? 17.641 -17.406 -17.844 1 97.5 188 ALA A C 1
ATOM 1512 O O . ALA A 1 188 ? 16.906 -18.391 -17.953 1 97.5 188 ALA A O 1
ATOM 1513 N N . GLU A 1 189 ? 17.891 -16.844 -16.75 1 97.5 189 GLU A N 1
ATOM 1514 C CA . GLU A 1 189 ? 17.281 -17.328 -15.508 1 97.5 189 GLU A CA 1
ATOM 1515 C C . GLU A 1 189 ? 15.773 -17.109 -15.516 1 97.5 189 GLU A C 1
ATOM 1517 O O . GLU A 1 189 ? 15.023 -17.953 -15 1 97.5 189 GLU A O 1
ATOM 1522 N N . LEU A 1 190 ? 15.367 -15.977 -16.047 1 97.81 190 LEU A N 1
ATOM 1523 C CA . LEU A 1 190 ? 13.938 -15.711 -16.141 1 97.81 190 LEU A CA 1
ATOM 1524 C C . LEU A 1 190 ? 13.25 -16.703 -17.062 1 97.81 190 LEU A C 1
ATOM 1526 O O . LEU A 1 190 ? 12.117 -17.109 -16.812 1 97.81 190 LEU A O 1
ATOM 1530 N N . LEU A 1 191 ? 13.914 -17.031 -18.062 1 97.75 191 LEU A N 1
ATOM 1531 C CA . LEU A 1 191 ? 13.367 -18.047 -18.969 1 97.75 191 LEU A CA 1
ATOM 1532 C C . LEU A 1 191 ? 13.164 -19.375 -18.25 1 97.75 191 LEU A C 1
ATOM 1534 O O . LEU A 1 191 ? 12.133 -20.016 -18.422 1 97.75 191 LEU A O 1
ATOM 1538 N N . GLU A 1 192 ? 14.117 -19.781 -17.5 1 98 192 GLU A N 1
ATOM 1539 C CA . GLU A 1 192 ? 14 -21 -16.703 1 98 192 GLU A CA 1
ATOM 1540 C C . GLU A 1 192 ? 12.867 -20.875 -15.68 1 98 192 GLU A C 1
ATOM 1542 O O . GLU A 1 192 ? 12.141 -21.844 -15.43 1 98 192 GLU A O 1
ATOM 1547 N N . LEU A 1 193 ? 12.805 -19.75 -15.141 1 98.19 193 LEU A N 1
ATOM 1548 C CA . LEU A 1 193 ? 11.766 -19.5 -14.156 1 98.19 193 LEU A CA 1
ATOM 1549 C C . LEU A 1 193 ? 10.383 -19.672 -14.773 1 98.19 193 LEU A C 1
ATOM 1551 O O . LEU A 1 193 ? 9.508 -20.312 -14.195 1 98.19 193 LEU A O 1
ATOM 1555 N N . VAL A 1 194 ? 10.188 -19.047 -15.93 1 97.75 194 VAL A N 1
ATOM 1556 C CA . VAL A 1 194 ? 8.891 -19.141 -16.594 1 97.75 194 VAL A CA 1
ATOM 1557 C C . VAL A 1 194 ? 8.547 -20.594 -16.875 1 97.75 194 VAL A C 1
ATOM 1559 O O . VAL A 1 194 ? 7.395 -21.016 -16.703 1 97.75 194 VAL A O 1
ATOM 1562 N N . THR A 1 195 ? 9.469 -21.359 -17.203 1 97.5 195 THR A N 1
ATOM 1563 C CA . THR A 1 195 ? 9.25 -22.781 -17.469 1 97.5 195 THR A CA 1
ATOM 1564 C C . THR A 1 195 ? 8.836 -23.516 -16.203 1 97.5 195 THR A C 1
ATOM 1566 O O . THR A 1 195 ? 7.879 -24.297 -16.219 1 97.5 195 THR A O 1
ATOM 1569 N N . ALA A 1 196 ? 9.578 -23.25 -15.211 1 97.62 196 ALA A N 1
ATOM 1570 C CA . ALA A 1 196 ? 9.258 -23.891 -13.93 1 97.62 196 ALA A CA 1
ATOM 1571 C C . ALA A 1 196 ? 7.863 -23.5 -13.461 1 97.62 196 ALA A C 1
ATOM 1573 O O . ALA A 1 196 ? 7.094 -24.359 -13.016 1 97.62 196 ALA A O 1
ATOM 1574 N N . VAL A 1 197 ? 7.547 -22.234 -13.555 1 98.12 197 VAL A N 1
ATOM 1575 C CA . VAL A 1 197 ? 6.246 -21.734 -13.125 1 98.12 197 VAL A CA 1
ATOM 1576 C C . VAL A 1 197 ? 5.141 -22.391 -13.961 1 98.12 197 VAL A C 1
ATOM 1578 O O . VAL A 1 197 ? 4.098 -22.766 -13.422 1 98.12 197 VAL A O 1
ATOM 1581 N N . ASN A 1 198 ? 5.359 -22.531 -15.203 1 97.75 198 ASN A N 1
ATOM 1582 C CA . ASN A 1 198 ? 4.371 -23.141 -16.078 1 97.75 198 ASN A CA 1
ATOM 1583 C C . ASN A 1 198 ? 4.07 -24.578 -15.672 1 97.75 198 ASN A C 1
ATOM 1585 O O . ASN A 1 198 ? 2.92 -25.016 -15.711 1 97.75 198 ASN A O 1
ATOM 1589 N N . VAL A 1 199 ? 5.035 -25.281 -15.328 1 97.69 199 VAL A N 1
ATOM 1590 C CA . VAL A 1 199 ? 4.867 -26.688 -14.938 1 97.69 199 VAL A CA 1
ATOM 1591 C C . VAL A 1 199 ? 3.975 -26.781 -13.703 1 97.69 199 VAL A C 1
ATOM 1593 O O . VAL A 1 199 ? 2.998 -27.531 -13.688 1 97.69 199 VAL A O 1
ATOM 1596 N N . VAL A 1 200 ? 4.328 -26.031 -12.727 1 98.25 200 VAL A N 1
ATOM 1597 C CA . VAL A 1 200 ? 3.584 -26.062 -11.469 1 98.25 200 VAL A CA 1
ATOM 1598 C C . VAL A 1 200 ? 2.189 -25.484 -11.68 1 98.25 200 VAL A C 1
ATOM 1600 O O . VAL A 1 200 ? 1.208 -25.984 -11.133 1 98.25 200 VAL A O 1
ATOM 1603 N N . TYR A 1 201 ? 2.104 -24.438 -12.453 1 98.19 201 TYR A N 1
ATOM 1604 C CA . TYR A 1 201 ? 0.818 -23.828 -12.766 1 98.19 201 TYR A CA 1
ATOM 1605 C C . TYR A 1 201 ? -0.121 -24.828 -13.422 1 98.19 201 TYR A C 1
ATOM 1607 O O . TYR A 1 201 ? -1.264 -25 -12.992 1 98.19 201 TYR A O 1
ATOM 1615 N N . ASN A 1 202 ? 0.357 -25.484 -14.406 1 98.06 202 ASN A N 1
ATOM 1616 C CA . ASN A 1 202 ? -0.466 -26.438 -15.148 1 98.06 202 ASN A CA 1
ATOM 1617 C C . ASN A 1 202 ? -0.914 -27.594 -14.266 1 98.06 202 ASN A C 1
ATOM 1619 O O . ASN A 1 202 ? -2.059 -28.047 -14.352 1 98.06 202 ASN A O 1
ATOM 1623 N N . LYS A 1 203 ? 0.003 -28.094 -13.5 1 98.56 203 LYS A N 1
ATOM 1624 C CA . LYS A 1 203 ? -0.373 -29.172 -12.602 1 98.56 203 LYS A CA 1
ATOM 1625 C C . LYS A 1 203 ? -1.42 -28.719 -11.586 1 98.56 203 LYS A C 1
ATOM 1627 O O . LYS A 1 203 ? -2.379 -29.438 -11.305 1 98.56 203 LYS A O 1
ATOM 1632 N N . THR A 1 204 ? -1.206 -27.562 -11.023 1 98.5 204 THR A N 1
ATOM 1633 C CA . THR A 1 204 ? -2.174 -27.016 -10.078 1 98.5 204 THR A CA 1
ATOM 1634 C C . THR A 1 204 ? -3.529 -26.812 -10.75 1 98.5 204 THR A C 1
ATOM 1636 O O . THR A 1 204 ? -4.57 -27.125 -10.164 1 98.5 204 THR A O 1
ATOM 1639 N N . GLN A 1 205 ? -3.5 -26.297 -12.031 1 97.75 205 GLN A N 1
ATOM 1640 C CA . GLN A 1 205 ? -4.723 -26.172 -12.812 1 97.75 205 GLN A CA 1
ATOM 1641 C C . GLN A 1 205 ? -5.445 -27.516 -12.938 1 97.75 205 GLN A C 1
ATOM 1643 O O . GLN A 1 205 ? -6.66 -27.578 -12.75 1 97.75 205 GLN A O 1
ATOM 1648 N N . GLN A 1 206 ? -4.738 -28.5 -13.203 1 98.19 206 GLN A N 1
ATOM 1649 C CA . GLN A 1 206 ? -5.289 -29.844 -13.367 1 98.19 206 GLN A CA 1
ATOM 1650 C C . GLN A 1 206 ? -5.922 -30.344 -12.07 1 98.19 206 GLN A C 1
ATOM 1652 O O . GLN A 1 206 ? -6.996 -30.938 -12.086 1 98.19 206 GLN A O 1
ATOM 1657 N N . ILE A 1 207 ? -5.195 -30.094 -10.992 1 98.38 207 ILE A N 1
ATOM 1658 C CA . ILE A 1 207 ? -5.684 -30.531 -9.688 1 98.38 207 ILE A CA 1
ATOM 1659 C C . ILE A 1 207 ? -7.031 -29.875 -9.398 1 98.38 207 ILE A C 1
ATOM 1661 O O . ILE A 1 207 ? -7.98 -30.547 -8.992 1 98.38 207 ILE A O 1
ATOM 1665 N N . TYR A 1 208 ? -7.133 -28.609 -9.617 1 98.25 208 TYR A N 1
ATOM 1666 C CA . TYR A 1 208 ? -8.383 -27.906 -9.359 1 98.25 208 TYR A CA 1
ATOM 1667 C C . TYR A 1 208 ? -9.477 -28.375 -10.32 1 98.25 208 TYR A C 1
ATOM 1669 O O . TYR A 1 208 ? -10.641 -28.484 -9.938 1 98.25 208 TYR A O 1
ATOM 1677 N N . GLU A 1 209 ? -9.156 -28.594 -11.547 1 97.62 209 GLU A N 1
ATOM 1678 C CA . GLU A 1 209 ? -10.102 -29.078 -12.555 1 97.62 209 GLU A CA 1
ATOM 1679 C C . GLU A 1 209 ? -10.648 -30.453 -12.18 1 97.62 209 GLU A C 1
ATOM 1681 O O . GLU A 1 209 ? -11.859 -30.672 -12.211 1 97.62 209 GLU A O 1
ATOM 1686 N N . GLU A 1 210 ? -9.797 -31.344 -11.82 1 97.62 210 GLU A N 1
ATOM 1687 C CA . GLU A 1 210 ? -10.164 -32.719 -11.477 1 97.62 210 GLU A CA 1
ATOM 1688 C C . GLU A 1 210 ? -11.086 -32.75 -10.258 1 97.62 210 GLU A C 1
ATOM 1690 O O . GLU A 1 210 ? -11.922 -33.656 -10.133 1 97.62 210 GLU A O 1
ATOM 1695 N N . ASN A 1 211 ? -10.891 -31.797 -9.43 1 97.56 211 ASN A N 1
ATOM 1696 C CA . ASN A 1 211 ? -11.695 -31.75 -8.219 1 97.56 211 ASN A CA 1
ATOM 1697 C C . ASN A 1 211 ? -12.914 -30.844 -8.391 1 97.56 211 ASN A C 1
ATOM 1699 O O . ASN A 1 211 ? -13.742 -30.734 -7.48 1 97.56 211 ASN A O 1
ATOM 1703 N N . GLU A 1 212 ? -13.086 -30.109 -9.555 1 97 212 GLU A N 1
ATOM 1704 C CA . GLU A 1 212 ? -14.219 -29.266 -9.922 1 97 212 GLU A CA 1
ATOM 1705 C C . GLU A 1 212 ? -14.438 -28.156 -8.891 1 97 212 GLU A C 1
ATOM 1707 O O . GLU A 1 212 ? -15.555 -27.953 -8.414 1 97 212 GLU A O 1
ATOM 1712 N N . ILE A 1 213 ? -13.32 -27.453 -8.562 1 96.69 213 ILE A N 1
ATOM 1713 C CA . ILE A 1 213 ? -13.438 -26.469 -7.496 1 96.69 213 ILE A CA 1
ATOM 1714 C C . ILE A 1 213 ? -12.883 -25.125 -7.973 1 96.69 213 ILE A C 1
ATOM 1716 O O . ILE A 1 213 ? -12.383 -24.328 -7.176 1 96.69 213 ILE A O 1
ATOM 1720 N N . PHE A 1 214 ? -13 -24.781 -9.227 1 94.88 214 PHE A N 1
ATOM 1721 C CA . PHE A 1 214 ? -12.539 -23.516 -9.773 1 94.88 214 PHE A CA 1
ATOM 1722 C C . PHE A 1 214 ? -13.477 -22.375 -9.367 1 94.88 214 PHE A C 1
ATOM 1724 O O . PHE A 1 214 ? -13.117 -21.203 -9.484 1 94.88 214 PHE A O 1
ATOM 1731 N N . ASP A 1 215 ? -14.617 -22.688 -8.906 1 91.12 215 ASP A N 1
ATOM 1732 C CA . ASP A 1 215 ? -15.625 -21.672 -8.641 1 91.12 215 ASP A CA 1
ATOM 1733 C C . ASP A 1 215 ? -15.664 -21.312 -7.156 1 91.12 215 ASP A C 1
ATOM 1735 O O . ASP A 1 215 ? -16.641 -20.719 -6.68 1 91.12 215 ASP A O 1
ATOM 1739 N N . LEU A 1 216 ? -14.641 -21.75 -6.488 1 91.06 216 LEU A N 1
ATOM 1740 C CA . LEU A 1 216 ? -14.586 -21.359 -5.09 1 91.06 216 LEU A CA 1
ATOM 1741 C C . LEU A 1 216 ? -14.617 -19.828 -4.961 1 91.06 216 LEU A C 1
ATOM 1743 O O . LEU A 1 216 ? -13.992 -19.125 -5.75 1 91.06 216 LEU A O 1
ATOM 1747 N N . PRO A 1 217 ? -15.352 -19.406 -4.02 1 80.44 217 PRO A N 1
ATOM 1748 C CA . PRO A 1 217 ? -15.531 -17.969 -3.887 1 80.44 217 PRO A CA 1
ATOM 1749 C C . PRO A 1 217 ? -14.289 -17.266 -3.334 1 80.44 217 PRO A C 1
ATOM 1751 O O . PRO A 1 217 ? -13.477 -17.891 -2.645 1 80.44 217 PRO A O 1
ATOM 1754 N N . MET B 1 1 ? -10.328 -11.758 -3.697 1 22.34 1 MET B N 1
ATOM 1755 C CA . MET B 1 1 ? -11.156 -10.555 -3.586 1 22.34 1 MET B CA 1
ATOM 1756 C C . MET B 1 1 ? -11.641 -10.359 -2.154 1 22.34 1 MET B C 1
ATOM 1758 O O . MET B 1 1 ? -12.305 -11.234 -1.594 1 22.34 1 MET B O 1
ATOM 1762 N N . GLU B 1 2 ? -10.922 -9.562 -1.375 1 27.39 2 GLU B N 1
ATOM 1763 C CA . GLU B 1 2 ? -11.07 -9.414 0.071 1 27.39 2 GLU B CA 1
ATOM 1764 C C . GLU B 1 2 ? -12.523 -9.172 0.46 1 27.39 2 GLU B C 1
ATOM 1766 O O . GLU B 1 2 ? -13.156 -8.242 -0.05 1 27.39 2 GLU B O 1
ATOM 1771 N N . GLU B 1 3 ? -13.25 -10.133 0.544 1 27.69 3 GLU B N 1
ATOM 1772 C CA . GLU B 1 3 ? -14.375 -9.945 1.453 1 27.69 3 GLU B CA 1
ATOM 1773 C C . GLU B 1 3 ? -14.016 -8.992 2.586 1 27.69 3 GLU B C 1
ATOM 1775 O O . GLU B 1 3 ? -13.055 -9.219 3.316 1 27.69 3 GLU B O 1
ATOM 1780 N N . GLN B 1 4 ? -14.305 -7.672 2.375 1 30.92 4 GLN B N 1
ATOM 1781 C CA . GLN B 1 4 ? -14.367 -6.715 3.475 1 30.92 4 GLN B CA 1
ATOM 1782 C C . GLN B 1 4 ? -14.906 -7.371 4.742 1 30.92 4 GLN B C 1
ATOM 1784 O O . GLN B 1 4 ? -16.094 -7.703 4.816 1 30.92 4 GLN B O 1
ATOM 1789 N N . THR B 1 5 ? -14.305 -8.312 5.23 1 29.22 5 THR B N 1
ATOM 1790 C CA . THR B 1 5 ? -14.789 -8.68 6.559 1 29.22 5 THR B CA 1
ATOM 1791 C C . THR B 1 5 ? -15.203 -7.438 7.34 1 29.22 5 THR B C 1
ATOM 1793 O O . THR B 1 5 ? -14.625 -6.363 7.168 1 29.22 5 THR B O 1
ATOM 1796 N N . GLU B 1 6 ? -16.391 -7.449 7.859 1 32.59 6 GLU B N 1
ATOM 1797 C CA . GLU B 1 6 ? -17.031 -6.527 8.797 1 32.59 6 GLU B CA 1
ATOM 1798 C C . GLU B 1 6 ? -16.031 -6.051 9.859 1 32.59 6 GLU B C 1
ATOM 1800 O O . GLU B 1 6 ? -16.062 -6.523 10.992 1 32.59 6 GLU B O 1
ATOM 1805 N N . GLY B 1 7 ? -14.797 -6.211 9.773 1 34.44 7 GLY B N 1
ATOM 1806 C CA . GLY B 1 7 ? -14.07 -5.68 10.922 1 34.44 7 GLY B CA 1
ATOM 1807 C C . GLY B 1 7 ? -14.594 -4.336 11.391 1 34.44 7 GLY B C 1
ATOM 1808 O O . GLY B 1 7 ? -15.391 -3.699 10.695 1 34.44 7 GLY B O 1
ATOM 1809 N N . ASP B 1 8 ? -14.156 -3.705 12.609 1 39.53 8 ASP B N 1
ATOM 1810 C CA . ASP B 1 8 ? -14.711 -2.562 13.32 1 39.53 8 ASP B CA 1
ATOM 1811 C C . ASP B 1 8 ? -14.883 -1.36 12.398 1 39.53 8 ASP B C 1
ATOM 1813 O O . ASP B 1 8 ? -13.898 -0.822 11.883 1 39.53 8 ASP B O 1
ATOM 1817 N N . ASN B 1 9 ? -15.922 -1.191 11.648 1 46.25 9 ASN B N 1
ATOM 1818 C CA . ASN B 1 9 ? -16.516 -0.075 10.914 1 46.25 9 ASN B CA 1
ATOM 1819 C C . ASN B 1 9 ? -15.898 1.258 11.344 1 46.25 9 ASN B C 1
ATOM 1821 O O . ASN B 1 9 ? -15.742 2.166 10.523 1 46.25 9 ASN B O 1
ATOM 1825 N N . ASN B 1 10 ? -15.633 1.232 12.586 1 48.94 10 ASN B N 1
ATOM 1826 C CA . ASN B 1 10 ? -15.133 2.471 13.18 1 48.94 10 ASN B CA 1
ATOM 1827 C C . ASN B 1 10 ? -13.75 2.824 12.648 1 48.94 10 ASN B C 1
ATOM 1829 O O . ASN B 1 10 ? -13.406 4.004 12.531 1 48.94 10 ASN B O 1
ATOM 1833 N N . GLU B 1 11 ? -12.953 1.822 12.234 1 57.06 11 GLU B N 1
ATOM 1834 C CA . GLU B 1 11 ? -11.578 2.035 11.805 1 57.06 11 GLU B CA 1
ATOM 1835 C C . GLU B 1 11 ? -11.523 2.604 10.391 1 57.06 11 GLU B C 1
ATOM 1837 O O . GLU B 1 11 ? -10.5 3.16 9.977 1 57.06 11 GLU B O 1
ATOM 1842 N N . MET B 1 12 ? -12.695 2.674 9.805 1 61.72 12 MET B N 1
ATOM 1843 C CA . MET B 1 12 ? -12.719 3.066 8.398 1 61.72 12 MET B CA 1
ATOM 1844 C C . MET B 1 12 ? -13.383 4.43 8.219 1 61.72 12 MET B C 1
ATOM 1846 O O . MET B 1 12 ? -13.633 4.859 7.094 1 61.72 12 MET B O 1
ATOM 1850 N N . VAL B 1 13 ? -13.562 5.059 9.367 1 80 13 VAL B N 1
ATOM 1851 C CA . VAL B 1 13 ? -14.266 6.332 9.242 1 80 13 VAL B CA 1
ATOM 1852 C C . VAL B 1 13 ? -13.375 7.465 9.742 1 80 13 VAL B C 1
ATOM 1854 O O . VAL B 1 13 ? -12.859 7.406 10.852 1 80 13 VAL B O 1
ATOM 1857 N N . MET B 1 14 ? -13.141 8.469 8.914 1 92.62 14 MET B N 1
ATOM 1858 C CA . MET B 1 14 ? -12.516 9.711 9.359 1 92.62 14 MET B CA 1
ATOM 1859 C C . MET B 1 14 ? -13.516 10.594 10.102 1 92.62 14 MET B C 1
ATOM 1861 O O . MET B 1 14 ? -14.391 11.195 9.477 1 92.62 14 MET B O 1
ATOM 1865 N N . ARG B 1 15 ? -13.5 10.641 11.445 1 95 15 ARG B N 1
ATOM 1866 C CA . ARG B 1 15 ? -14.391 11.469 12.242 1 95 15 ARG B CA 1
ATOM 1867 C C . ARG B 1 15 ? -13.984 12.938 12.172 1 95 15 ARG B C 1
ATOM 1869 O O . ARG B 1 15 ? -13.078 13.367 12.891 1 95 15 ARG B O 1
ATOM 1876 N N . VAL B 1 16 ? -14.68 13.688 11.438 1 96.94 16 VAL B N 1
ATOM 1877 C CA . VAL B 1 16 ? -14.32 15.062 11.094 1 96.94 16 VAL B CA 1
ATOM 1878 C C . VAL B 1 16 ? -14.367 15.938 12.344 1 96.94 16 VAL B C 1
ATOM 1880 O O . VAL B 1 16 ? -13.43 16.688 12.609 1 96.94 16 VAL B O 1
ATOM 1883 N N . THR B 1 17 ? -15.328 15.828 13.148 1 95.94 17 THR B N 1
ATOM 1884 C CA . THR B 1 17 ? -15.5 16.672 14.336 1 95.94 17 THR B CA 1
ATOM 1885 C C . THR B 1 17 ? -14.406 16.391 15.359 1 95.94 17 THR B C 1
ATOM 1887 O O . THR B 1 17 ? -13.961 17.297 16.062 1 95.94 17 THR B O 1
ATOM 1890 N N . PHE B 1 18 ? -14.07 15.156 15.445 1 96.06 18 PHE B N 1
ATOM 1891 C CA . PHE B 1 18 ? -12.977 14.789 16.344 1 96.06 18 PHE B CA 1
ATOM 1892 C C . PHE B 1 18 ? -11.703 15.555 15.992 1 96.06 18 PHE B C 1
ATOM 1894 O O . PHE B 1 18 ? -11.031 16.078 16.875 1 96.06 18 PHE B O 1
ATOM 1901 N N . ILE B 1 19 ? -11.383 15.594 14.734 1 97.44 19 ILE B N 1
ATOM 1902 C CA . ILE B 1 19 ? -10.18 16.281 14.273 1 97.44 19 ILE B CA 1
ATOM 1903 C C . ILE B 1 19 ? -10.281 17.766 14.586 1 97.44 19 ILE B C 1
ATOM 1905 O O . ILE B 1 19 ? -9.336 18.375 15.094 1 97.44 19 ILE B O 1
ATOM 1909 N N . THR B 1 20 ? -11.414 18.297 14.305 1 97.56 20 THR B N 1
ATOM 1910 C CA . THR B 1 20 ? -11.641 19.734 14.508 1 97.56 20 THR B CA 1
ATOM 1911 C C . THR B 1 20 ? -11.422 20.109 15.969 1 97.56 20 THR B C 1
ATOM 1913 O O . THR B 1 20 ? -10.805 21.141 16.266 1 97.56 20 THR B O 1
ATOM 1916 N N . LYS B 1 21 ? -11.836 19.297 16.844 1 96.06 21 LYS B N 1
ATOM 1917 C CA . LYS B 1 21 ? -11.711 19.578 18.266 1 96.06 21 LYS B CA 1
ATOM 1918 C C . LYS B 1 21 ? -10.273 19.406 18.734 1 96.06 21 LYS B C 1
ATOM 1920 O O . LYS B 1 21 ? -9.844 20.078 19.688 1 96.06 21 LYS B O 1
ATOM 1925 N N . GLY B 1 22 ? -9.562 18.562 18.047 1 95.44 22 GLY B N 1
ATOM 1926 C CA . GLY B 1 22 ? -8.203 18.266 18.469 1 95.44 22 GLY B CA 1
ATOM 1927 C C . GLY B 1 22 ? -7.172 19.188 17.844 1 95.44 22 GLY B C 1
ATOM 1928 O O . GLY B 1 22 ? -6.113 19.422 18.422 1 95.44 22 GLY B O 1
ATOM 1929 N N . PHE B 1 23 ? -7.422 19.625 16.656 1 95.62 23 PHE B N 1
ATOM 1930 C CA . PHE B 1 23 ? -6.504 20.516 15.945 1 95.62 23 PHE B CA 1
ATOM 1931 C C . PHE B 1 23 ? -6.727 21.969 16.359 1 95.62 23 PHE B C 1
ATOM 1933 O O . PHE B 1 23 ? -7.316 22.75 15.617 1 95.62 23 PHE B O 1
ATOM 1940 N N . ARG B 1 24 ? -6.191 22.297 17.516 1 94.81 24 ARG B N 1
ATOM 1941 C CA . ARG B 1 24 ? -6.375 23.625 18.094 1 94.81 24 ARG B CA 1
ATOM 1942 C C . ARG B 1 24 ? -5.133 24.062 18.859 1 94.81 24 ARG B C 1
ATOM 1944 O O . ARG B 1 24 ? -4.285 23.234 19.203 1 94.81 24 ARG B O 1
ATOM 1951 N N . LEU B 1 25 ? -5.113 25.375 19.062 1 97.06 25 LEU B N 1
ATOM 1952 C CA . LEU B 1 25 ? -4.074 25.938 19.922 1 97.06 25 LEU B CA 1
ATOM 1953 C C . LEU B 1 25 ? -4.496 25.891 21.375 1 97.06 25 LEU B C 1
ATOM 1955 O O . LEU B 1 25 ? -5.672 26.078 21.703 1 97.06 25 LEU B O 1
ATOM 1959 N N . LYS B 1 26 ? -3.551 25.625 22.172 1 95.81 26 LYS B N 1
ATOM 1960 C CA . LYS B 1 26 ? -3.787 25.812 23.594 1 95.81 26 LYS B CA 1
ATOM 1961 C C . LYS B 1 26 ? -4.031 27.281 23.922 1 95.81 26 LYS B C 1
ATOM 1963 O O . LYS B 1 26 ? -3.764 28.156 23.094 1 95.81 26 LYS B O 1
ATOM 1968 N N . GLU B 1 27 ? -4.52 27.469 25.141 1 91 27 GLU B N 1
ATOM 1969 C CA . GLU B 1 27 ? -4.859 28.828 25.562 1 91 27 GLU B CA 1
ATOM 1970 C C . GLU B 1 27 ? -3.635 29.734 25.516 1 91 27 GLU B C 1
ATOM 1972 O O . GLU B 1 27 ? -3.754 30.938 25.266 1 91 27 GLU B O 1
ATOM 1977 N N . ASP B 1 28 ? -2.48 29.203 25.609 1 93.69 28 ASP B N 1
ATOM 1978 C CA . ASP B 1 28 ? -1.249 30 25.656 1 93.69 28 ASP B CA 1
ATOM 1979 C C . ASP B 1 28 ? -0.629 30.109 24.266 1 93.69 28 ASP B C 1
ATOM 1981 O O . ASP B 1 28 ? 0.491 30.594 24.109 1 93.69 28 ASP B O 1
ATOM 1985 N N . GLY B 1 29 ? -1.344 29.609 23.297 1 95.25 29 GLY B N 1
ATOM 1986 C CA . GLY B 1 29 ? -0.869 29.719 21.922 1 95.25 29 GLY B CA 1
ATOM 1987 C C . GLY B 1 29 ? 0.076 28.609 21.516 1 95.25 29 GLY B C 1
ATOM 1988 O O . GLY B 1 29 ? 0.64 28.625 20.422 1 95.25 29 GLY B O 1
ATOM 1989 N N . LEU B 1 30 ? 0.263 27.688 22.344 1 97.62 30 LEU B N 1
ATOM 1990 C CA . LEU B 1 30 ? 1.147 26.562 22.078 1 97.62 30 LEU B CA 1
ATOM 1991 C C . LEU B 1 30 ? 0.417 25.469 21.312 1 97.62 30 LEU B C 1
ATOM 1993 O O . LEU B 1 30 ? -0.81 25.359 21.391 1 97.62 30 LEU B O 1
ATOM 1997 N N . VAL B 1 31 ? 1.16 24.734 20.516 1 98.5 31 VAL B N 1
ATOM 1998 C CA . VAL B 1 31 ? 0.589 23.594 19.797 1 98.5 31 VAL B CA 1
ATOM 1999 C C . VAL B 1 31 ? 0.832 22.312 20.578 1 98.5 31 VAL B C 1
ATOM 2001 O O . VAL B 1 31 ? 1.972 21.859 20.688 1 98.5 31 VAL B O 1
ATOM 2004 N N . ASP B 1 32 ? -0.245 21.75 21.109 1 98.31 32 ASP B N 1
ATOM 2005 C CA . ASP B 1 32 ? -0.144 20.484 21.828 1 98.31 32 ASP B CA 1
ATOM 2006 C C . ASP B 1 32 ? 0.227 19.344 20.891 1 98.31 32 ASP B C 1
ATOM 2008 O O . ASP B 1 32 ? -0.487 19.078 19.922 1 98.31 32 ASP B O 1
ATOM 2012 N N . LEU B 1 33 ? 1.333 18.672 21.234 1 98.62 33 LEU B N 1
ATOM 2013 C CA . LEU B 1 33 ? 1.831 17.672 20.297 1 98.62 33 LEU B CA 1
ATOM 2014 C C . LEU B 1 33 ? 0.938 16.438 20.297 1 98.62 33 LEU B C 1
ATOM 2016 O O . LEU B 1 33 ? 0.707 15.82 19.25 1 98.62 33 LEU B O 1
ATOM 2020 N N . GLN B 1 34 ? 0.442 16.047 21.438 1 98.31 34 GLN B N 1
ATOM 2021 C CA . GLN B 1 34 ? -0.44 14.883 21.516 1 98.31 34 GLN B CA 1
ATOM 2022 C C . GLN B 1 34 ? -1.721 15.109 20.719 1 98.31 34 GLN B C 1
ATOM 2024 O O . GLN B 1 34 ? -2.156 14.242 19.969 1 98.31 34 GLN B O 1
ATOM 2029 N N . ASP B 1 35 ? -2.305 16.281 20.891 1 97.88 35 ASP B N 1
ATOM 2030 C CA . ASP B 1 35 ? -3.508 16.609 20.125 1 97.88 35 ASP B CA 1
ATOM 2031 C C . ASP B 1 35 ? -3.225 16.641 18.625 1 97.88 35 ASP B C 1
ATOM 2033 O O . ASP B 1 35 ? -4.043 16.172 17.828 1 97.88 35 ASP B O 1
ATOM 2037 N N . TYR B 1 36 ? -2.127 17.219 18.297 1 98.44 36 TYR B N 1
ATOM 2038 C CA . TYR B 1 36 ? -1.722 17.25 16.906 1 98.44 36 TYR B CA 1
ATOM 2039 C C . TYR B 1 36 ? -1.626 15.844 16.328 1 98.44 36 TYR B C 1
ATOM 2041 O O . TYR B 1 36 ? -2.217 15.547 15.281 1 98.44 36 TYR B O 1
ATOM 2049 N N . VAL B 1 37 ? -0.94 14.969 17 1 98.62 37 VAL B N 1
ATOM 2050 C CA . VAL B 1 37 ? -0.7 13.609 16.547 1 98.62 37 VAL B CA 1
ATOM 2051 C C . VAL B 1 37 ? -2.018 12.836 16.484 1 98.62 37 VAL B C 1
ATOM 2053 O O . VAL B 1 37 ? -2.328 12.195 15.484 1 98.62 37 VAL B O 1
ATOM 2056 N N . ASN B 1 38 ? -2.852 12.953 17.516 1 97.94 38 ASN B N 1
ATOM 2057 C CA . ASN B 1 38 ? -4.145 12.273 17.547 1 97.94 38 ASN B CA 1
ATOM 2058 C C . ASN B 1 38 ? -5.031 12.711 16.391 1 97.94 38 ASN B C 1
ATOM 2060 O O . ASN B 1 38 ? -5.668 11.875 15.742 1 97.94 38 ASN B O 1
ATOM 2064 N N . SER B 1 39 ? -5.062 13.961 16.203 1 97.75 39 SER B N 1
ATOM 2065 C CA . SER B 1 39 ? -5.891 14.508 15.133 1 97.75 39 SER B CA 1
ATOM 2066 C C . SER B 1 39 ? -5.395 14.055 13.766 1 97.75 39 SER B C 1
ATOM 2068 O O . SER B 1 39 ? -6.191 13.734 12.883 1 97.75 39 SER B O 1
ATOM 2070 N N . TYR B 1 40 ? -4.137 13.992 13.602 1 98.12 40 TYR B N 1
ATOM 2071 C CA . TYR B 1 40 ? -3.561 13.586 12.32 1 98.12 40 TYR B CA 1
ATOM 2072 C C . TYR B 1 40 ? -3.768 12.094 12.086 1 98.12 40 TYR B C 1
ATOM 2074 O O . TYR B 1 40 ? -3.973 11.664 10.953 1 98.12 40 TYR B O 1
ATOM 2082 N N . ILE B 1 41 ? -3.646 11.328 13.148 1 97.31 41 ILE B N 1
ATOM 2083 C CA . ILE B 1 41 ? -3.947 9.906 13.039 1 97.31 41 ILE B CA 1
ATOM 2084 C C . ILE B 1 41 ? -5.375 9.719 12.523 1 97.31 41 ILE B C 1
ATOM 2086 O O . ILE B 1 41 ? -5.617 8.906 11.633 1 97.31 41 ILE B O 1
ATOM 2090 N N . GLU B 1 42 ? -6.289 10.477 13.094 1 96.56 42 GLU B N 1
ATOM 2091 C CA . GLU B 1 42 ? -7.676 10.43 12.625 1 96.56 42 GLU B CA 1
ATOM 2092 C C . GLU B 1 42 ? -7.789 10.898 11.18 1 96.56 42 GLU B C 1
ATOM 2094 O O . GLU B 1 42 ? -8.484 10.273 10.375 1 96.56 42 GLU B O 1
ATOM 2099 N N . MET B 1 43 ? -7.109 11.93 10.836 1 96.5 43 MET B N 1
ATOM 2100 C CA . MET B 1 43 ? -7.145 12.492 9.484 1 96.5 43 MET B CA 1
ATOM 2101 C C . MET B 1 43 ? -6.574 11.5 8.477 1 96.5 43 MET B C 1
ATOM 2103 O O . MET B 1 43 ? -7.031 11.445 7.332 1 96.5 43 MET B O 1
ATOM 2107 N N . ASN B 1 44 ? -5.637 10.773 8.883 1 95.81 44 ASN B N 1
ATOM 2108 C CA . ASN B 1 44 ? -4.953 9.797 8.047 1 95.81 44 ASN B CA 1
ATOM 2109 C C . ASN B 1 44 ? -5.914 8.727 7.527 1 95.81 44 ASN B C 1
ATOM 2111 O O . ASN B 1 44 ? -5.641 8.078 6.516 1 95.81 44 ASN B O 1
ATOM 2115 N N . LYS B 1 45 ? -7.07 8.547 8.164 1 94.25 45 LYS B N 1
ATOM 2116 C CA . LYS B 1 45 ? -8.086 7.594 7.734 1 94.25 45 LYS B CA 1
ATOM 2117 C C . LYS B 1 45 ? -8.758 8.047 6.441 1 94.25 45 LYS B C 1
ATOM 2119 O O . LYS B 1 45 ? -9.438 7.258 5.781 1 94.25 45 LYS B O 1
ATOM 2124 N N . PHE B 1 46 ? -8.523 9.289 6.125 1 93.19 46 PHE B N 1
ATOM 2125 C CA . PHE B 1 46 ? -9.031 9.836 4.871 1 93.19 46 PHE B CA 1
ATOM 2126 C C . PHE B 1 46 ? -8.562 9.008 3.686 1 93.19 46 PHE B C 1
ATOM 2128 O O . PHE B 1 46 ? -9.312 8.812 2.723 1 93.19 46 PHE B O 1
ATOM 2135 N N . PHE B 1 47 ? -7.363 8.508 3.689 1 91.25 47 PHE B N 1
ATOM 2136 C CA . PHE B 1 47 ? -6.793 7.734 2.592 1 91.25 47 PHE B CA 1
ATOM 2137 C C . PHE B 1 47 ? -7.504 6.395 2.447 1 91.25 47 PHE B C 1
ATOM 2139 O O . PHE B 1 47 ? -7.539 5.816 1.357 1 91.25 47 PHE B O 1
ATOM 2146 N N . LYS B 1 48 ? -8.078 5.973 3.531 1 87.38 48 LYS B N 1
ATOM 2147 C CA . LYS B 1 48 ? -8.914 4.781 3.436 1 87.38 48 LYS B CA 1
ATOM 2148 C C . LYS B 1 48 ? -10.203 5.07 2.666 1 87.38 48 LYS B C 1
ATOM 2150 O O . LYS B 1 48 ? -10.703 4.215 1.932 1 87.38 48 LYS B O 1
ATOM 2155 N N . VAL B 1 49 ? -10.695 6.23 2.865 1 90.25 49 VAL B N 1
ATOM 2156 C CA . VAL B 1 49 ? -11.883 6.684 2.156 1 90.25 49 VAL B CA 1
ATOM 2157 C C . VAL B 1 49 ? -11.617 6.695 0.653 1 90.25 49 VAL B C 1
ATOM 2159 O O . VAL B 1 49 ? -12.508 6.398 -0.145 1 90.25 49 VAL B O 1
ATOM 2162 N N . LEU B 1 50 ? -10.438 6.965 0.29 1 91.75 50 LEU B N 1
ATOM 2163 C CA . LEU B 1 50 ? -10.086 7.074 -1.121 1 91.75 50 LEU B CA 1
ATOM 2164 C C . LEU B 1 50 ? -9.953 5.695 -1.757 1 91.75 50 LEU B C 1
ATOM 2166 O O . LEU B 1 50 ? -10.031 5.559 -2.98 1 91.75 50 LEU B O 1
ATOM 2170 N N . GLY B 1 51 ? -9.641 4.652 -0.918 1 85.12 51 GLY B N 1
ATOM 2171 C CA . GLY B 1 51 ? -9.578 3.301 -1.453 1 85.12 51 GLY B CA 1
ATOM 2172 C C . GLY B 1 51 ? -8.258 2.609 -1.176 1 85.12 51 GLY B C 1
ATOM 2173 O O . GLY B 1 51 ? -7.312 3.236 -0.693 1 85.12 51 GLY B O 1
ATOM 2174 N N . PRO B 1 52 ? -8.219 1.416 -1.544 1 80.81 52 PRO B N 1
ATOM 2175 C CA . PRO B 1 52 ? -7.078 0.596 -1.132 1 80.81 52 PRO B CA 1
ATOM 2176 C C . PRO B 1 52 ? -5.77 1.03 -1.792 1 80.81 52 PRO B C 1
ATOM 2178 O O . PRO B 1 52 ? -4.695 0.852 -1.215 1 80.81 52 PRO B O 1
ATOM 2181 N N . PHE B 1 53 ? -5.824 1.698 -2.873 1 83.56 53 PHE B N 1
ATOM 2182 C CA . PHE B 1 53 ? -4.633 2.078 -3.623 1 83.56 53 PHE B CA 1
ATOM 2183 C C . PHE B 1 53 ? -3.938 3.268 -2.971 1 83.56 53 PHE B C 1
ATOM 2185 O O . PHE B 1 53 ? -2.803 3.598 -3.318 1 83.56 53 PHE B O 1
ATOM 2192 N N . PHE B 1 54 ? -4.629 3.787 -1.996 1 89.69 54 PHE B N 1
ATOM 2193 C CA . PHE B 1 54 ? -4.043 4.953 -1.344 1 89.69 54 PHE B CA 1
ATOM 2194 C C . PHE B 1 54 ? -3.52 4.59 0.041 1 89.69 54 PHE B C 1
ATOM 2196 O O . PHE B 1 54 ? -3.023 5.453 0.768 1 89.69 54 PHE B O 1
ATOM 2203 N N . GLN B 1 55 ? -3.607 3.305 0.284 1 87.62 55 GLN B N 1
ATOM 2204 C CA . GLN B 1 55 ? -3.207 2.834 1.604 1 87.62 55 GLN B CA 1
ATOM 2205 C C . GLN B 1 55 ? -1.707 3.02 1.824 1 87.62 55 GLN B C 1
ATOM 2207 O O . GLN B 1 55 ? -1.258 3.199 2.957 1 87.62 55 GLN B O 1
ATOM 2212 N N . PHE B 1 56 ? -0.933 2.988 0.777 1 87.31 56 PHE B N 1
ATOM 2213 C CA . PHE B 1 56 ? 0.507 3.174 0.918 1 87.31 56 PHE B CA 1
ATOM 2214 C C . PHE B 1 56 ? 0.824 4.562 1.453 1 87.31 56 PHE B C 1
ATOM 2216 O O . PHE B 1 56 ? 1.796 4.746 2.189 1 87.31 56 PHE B O 1
ATOM 2223 N N . ILE B 1 57 ? 0.043 5.551 1.038 1 91.19 57 ILE B N 1
ATOM 2224 C CA . ILE B 1 57 ? 0.204 6.906 1.554 1 91.19 57 ILE B CA 1
ATOM 2225 C C . ILE B 1 57 ? -0.095 6.93 3.051 1 91.19 57 ILE B C 1
ATOM 2227 O O . ILE B 1 57 ? 0.671 7.492 3.836 1 91.19 57 ILE B O 1
ATOM 2231 N N . ALA B 1 58 ? -1.214 6.246 3.396 1 91.88 58 ALA B N 1
ATOM 2232 C CA . ALA B 1 58 ? -1.602 6.176 4.805 1 91.88 58 ALA B CA 1
ATOM 2233 C C . ALA B 1 58 ? -0.51 5.516 5.641 1 91.88 58 ALA B C 1
ATOM 2235 O O . ALA B 1 58 ? -0.229 5.949 6.762 1 91.88 58 ALA B O 1
ATOM 2236 N N . ARG B 1 59 ? 0.012 4.527 5.078 1 90.81 59 ARG B N 1
ATOM 2237 C CA . ARG B 1 59 ? 1.073 3.82 5.785 1 90.81 59 ARG B CA 1
ATOM 2238 C C . ARG B 1 59 ? 2.285 4.719 6 1 90.81 59 ARG B C 1
ATOM 2240 O O . ARG B 1 59 ? 2.863 4.746 7.09 1 90.81 59 ARG B O 1
ATOM 2247 N N . ASP B 1 60 ? 2.719 5.41 4.98 1 92.19 60 ASP B N 1
ATOM 2248 C CA . ASP B 1 60 ? 3.855 6.324 5.078 1 92.19 60 ASP B CA 1
ATOM 2249 C C . ASP B 1 60 ? 3.619 7.383 6.152 1 92.19 60 ASP B C 1
ATOM 2251 O O . ASP B 1 60 ? 4.48 7.613 7.004 1 92.19 60 ASP B O 1
ATOM 2255 N N . VAL B 1 61 ? 2.486 7.996 6.129 1 96 61 VAL B N 1
ATOM 2256 C CA . VAL B 1 61 ? 2.129 9.008 7.117 1 96 61 VAL B CA 1
ATOM 2257 C C . VAL B 1 61 ? 2.051 8.367 8.5 1 96 61 VAL B C 1
ATOM 2259 O O . VAL B 1 61 ? 2.529 8.938 9.484 1 96 61 VAL B O 1
ATOM 2262 N N . GLY B 1 62 ? 1.528 7.188 8.562 1 96.75 62 GLY B N 1
ATOM 2263 C CA . GLY B 1 62 ? 1.393 6.469 9.812 1 96.75 62 GLY B CA 1
ATOM 2264 C C . GLY B 1 62 ? 2.721 6.203 10.5 1 96.75 62 GLY B C 1
ATOM 2265 O O . GLY B 1 62 ? 2.83 6.312 11.719 1 96.75 62 GLY B O 1
ATOM 2266 N N . VAL B 1 63 ? 3.691 5.863 9.781 1 96.12 63 VAL B N 1
ATOM 2267 C CA . VAL B 1 63 ? 5.023 5.602 10.32 1 96.12 63 VAL B CA 1
ATOM 2268 C C . VAL B 1 63 ? 5.566 6.863 10.984 1 96.12 63 VAL B C 1
ATOM 2270 O O . VAL B 1 63 ? 6.152 6.797 12.07 1 96.12 63 VAL B O 1
ATOM 2273 N N . LYS B 1 64 ? 5.395 7.977 10.359 1 97.12 64 LYS B N 1
ATOM 2274 C CA . LYS B 1 64 ? 5.875 9.242 10.906 1 97.12 64 LYS B CA 1
ATOM 2275 C C . LYS B 1 64 ? 5.125 9.609 12.18 1 97.12 64 LYS B C 1
ATOM 2277 O O . LYS B 1 64 ? 5.73 10.039 13.164 1 97.12 64 LYS B O 1
ATOM 2282 N N . LEU B 1 65 ? 3.859 9.359 12.148 1 98.44 65 LEU B N 1
ATOM 2283 C CA . LEU B 1 65 ? 3.066 9.648 13.336 1 98.44 65 LEU B CA 1
ATOM 2284 C C . LEU B 1 65 ? 3.445 8.703 14.477 1 98.44 65 LEU B C 1
ATOM 2286 O O . LEU B 1 65 ? 3.438 9.109 15.641 1 98.44 65 LEU B O 1
ATOM 2290 N N . ALA B 1 66 ? 3.793 7.527 14.148 1 98.19 66 ALA B N 1
ATOM 2291 C CA . ALA B 1 66 ? 4.227 6.5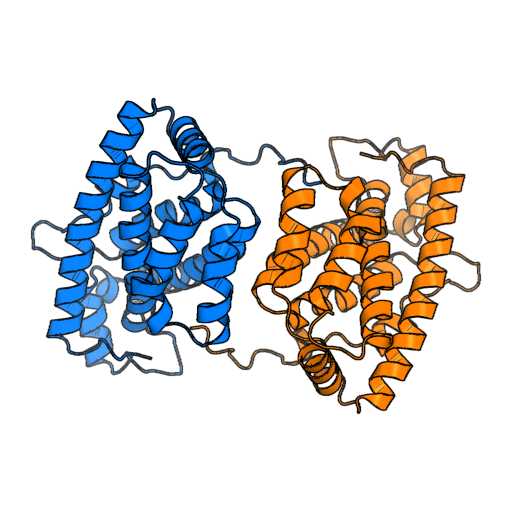62 15.156 1 98.19 66 ALA B CA 1
ATOM 2292 C C . ALA B 1 66 ? 5.539 7 15.805 1 98.19 66 ALA B C 1
ATOM 2294 O O . ALA B 1 66 ? 5.738 6.805 17 1 98.19 66 ALA B O 1
ATOM 2295 N N . ILE B 1 67 ? 6.406 7.531 15.039 1 97.69 67 ILE B N 1
ATOM 2296 C CA . ILE B 1 67 ? 7.66 8.055 15.57 1 97.69 67 ILE B CA 1
ATOM 2297 C C . ILE B 1 67 ? 7.367 9.148 16.594 1 97.69 67 ILE B C 1
ATOM 2299 O O . ILE B 1 67 ? 7.922 9.148 17.688 1 97.69 67 ILE B O 1
ATOM 2303 N N . LEU B 1 68 ? 6.523 10.062 16.25 1 98.56 68 LEU B N 1
ATOM 2304 C CA . LEU B 1 68 ? 6.164 11.148 17.172 1 98.56 68 LEU B CA 1
ATOM 2305 C C . LEU B 1 68 ? 5.5 10.594 18.422 1 98.56 68 LEU B C 1
ATOM 2307 O O . LEU B 1 68 ? 5.793 11.047 19.531 1 98.56 68 LEU B O 1
ATOM 2311 N N . GLN B 1 69 ? 4.648 9.586 18.266 1 98.62 69 GLN B N 1
ATOM 2312 C CA . GLN B 1 69 ? 3.971 8.969 19.391 1 98.62 69 GLN B CA 1
ATOM 2313 C C . GLN B 1 69 ? 4.973 8.312 20.344 1 98.62 69 GLN B C 1
ATOM 2315 O O . GLN B 1 69 ? 4.785 8.328 21.562 1 98.62 69 GLN B O 1
ATOM 2320 N N . LYS B 1 70 ? 5.996 7.727 19.812 1 98 70 LYS B N 1
ATOM 2321 C CA . LYS B 1 70 ? 7.031 7.109 20.641 1 98 70 LYS B CA 1
ATOM 2322 C C . LYS B 1 70 ? 7.668 8.133 21.578 1 98 70 LYS B C 1
ATOM 2324 O O . LYS B 1 70 ? 7.969 7.816 22.734 1 98 70 LYS B O 1
ATOM 2329 N N . TYR B 1 71 ? 7.902 9.305 21.094 1 97.81 71 TYR B N 1
ATOM 2330 C CA . TYR B 1 71 ? 8.469 10.352 21.922 1 97.81 71 TYR B CA 1
ATOM 2331 C C . TYR B 1 71 ? 7.477 10.781 23 1 97.81 71 TYR B C 1
ATOM 2333 O O . TYR B 1 71 ? 7.871 11.07 24.141 1 97.81 71 TYR B O 1
ATOM 2341 N N . LEU B 1 72 ? 6.242 10.789 22.609 1 98.44 72 LEU B N 1
ATOM 2342 C CA . LEU B 1 72 ? 5.184 11.18 23.547 1 98.44 72 LEU B CA 1
ATOM 2343 C C . LEU B 1 72 ? 5.008 10.133 24.641 1 98.44 72 LEU B C 1
ATOM 2345 O O . LEU B 1 72 ? 4.516 10.438 25.719 1 98.44 72 LEU B O 1
ATOM 2349 N N . ASP B 1 73 ? 5.441 8.898 24.359 1 97.81 73 ASP B N 1
ATOM 2350 C CA . ASP B 1 73 ? 5.289 7.793 25.297 1 97.81 73 ASP B CA 1
ATOM 2351 C C . ASP B 1 73 ? 6.594 7.52 26.047 1 97.81 73 ASP B C 1
ATOM 2353 O O . ASP B 1 73 ? 6.625 6.727 26.984 1 97.81 73 ASP B O 1
ATOM 2357 N N . GLY B 1 74 ? 7.656 8.109 25.688 1 96.5 74 GLY B N 1
ATOM 2358 C CA . GLY B 1 74 ? 8.984 7.758 26.172 1 96.5 74 GLY B CA 1
ATOM 2359 C C . GLY B 1 74 ? 9.359 8.461 27.453 1 96.5 74 GLY B C 1
ATOM 2360 O O . GLY B 1 74 ? 8.547 9.195 28.031 1 96.5 74 GLY B O 1
ATOM 2361 N N . SER B 1 75 ? 10.594 8.25 27.906 1 95.44 75 SER B N 1
ATOM 2362 C CA . SER B 1 75 ? 11.102 8.758 29.172 1 95.44 75 SER B CA 1
ATOM 2363 C C . SER B 1 75 ? 11.258 10.281 29.125 1 95.44 75 SER B C 1
ATOM 2365 O O . SER B 1 75 ? 11.164 10.945 30.156 1 95.44 75 SER B O 1
ATOM 2367 N N . ASN B 1 76 ? 11.422 10.867 27.953 1 96 76 ASN B N 1
ATOM 2368 C CA . ASN B 1 76 ? 11.594 12.305 27.812 1 96 76 ASN B CA 1
ATOM 2369 C C . ASN B 1 76 ? 10.305 12.992 27.391 1 96 76 ASN B C 1
ATOM 2371 O O . ASN B 1 76 ? 10.336 14.094 26.844 1 96 76 ASN B O 1
ATOM 2375 N N . ARG B 1 77 ? 9.18 12.367 27.609 1 97.44 77 ARG B N 1
ATOM 2376 C CA . ARG B 1 77 ? 7.883 12.828 27.125 1 97.44 77 ARG B CA 1
ATOM 2377 C C . ARG B 1 77 ? 7.613 14.266 27.547 1 97.44 77 ARG B C 1
ATOM 2379 O O . ARG B 1 77 ? 6.91 15.008 26.844 1 97.44 77 ARG B O 1
ATOM 2386 N N . HIS B 1 78 ? 8.125 14.688 28.656 1 97.25 78 HIS B N 1
ATOM 2387 C CA . HIS B 1 78 ? 7.871 16.047 29.141 1 97.25 78 HIS B CA 1
ATOM 2388 C C . HIS B 1 78 ? 8.43 17.094 28.188 1 97.25 78 HIS B C 1
ATOM 2390 O O . HIS B 1 78 ? 7.887 18.188 28.078 1 97.25 78 HIS B O 1
ATOM 2396 N N . HIS B 1 79 ? 9.477 16.797 27.438 1 98 79 HIS B N 1
ATOM 2397 C CA . HIS B 1 79 ? 10.055 17.719 26.453 1 98 79 HIS B CA 1
ATOM 2398 C C . HIS B 1 79 ? 9.242 17.703 25.156 1 98 79 HIS B C 1
ATOM 2400 O O . HIS B 1 79 ? 9.453 18.562 24.297 1 98 79 HIS B O 1
ATOM 2406 N N . TYR B 1 80 ? 8.273 16.812 25.094 1 98.44 80 TYR B N 1
ATOM 2407 C CA . TYR B 1 80 ? 7.52 16.641 23.844 1 98.44 80 TYR B CA 1
ATOM 2408 C C . TYR B 1 80 ? 6.043 16.953 24.062 1 98.44 80 TYR B C 1
ATOM 2410 O O . TYR B 1 80 ? 5.191 16.484 23.312 1 98.44 80 TYR B O 1
ATOM 2418 N N . SER B 1 81 ? 5.754 17.75 25.031 1 97.94 81 SER B N 1
ATOM 2419 C CA . SER B 1 81 ? 4.367 18.094 25.344 1 97.94 81 SER B CA 1
ATOM 2420 C C . SER B 1 81 ? 3.787 19.031 24.281 1 97.94 81 SER B C 1
ATOM 2422 O O . SER B 1 81 ? 2.598 18.953 23.969 1 97.94 81 SER B O 1
ATOM 2424 N N . THR B 1 82 ? 4.602 19.938 23.766 1 98.44 82 THR B N 1
ATOM 2425 C CA . THR B 1 82 ? 4.207 20.859 22.703 1 98.44 82 THR B CA 1
ATOM 2426 C C . THR B 1 82 ? 5.23 20.828 21.578 1 98.44 82 THR B C 1
ATOM 2428 O O . THR B 1 82 ? 6.352 20.359 21.75 1 98.44 82 THR B O 1
ATOM 2431 N N . VAL B 1 83 ? 4.84 21.359 20.422 1 98.69 83 VAL B N 1
ATOM 2432 C CA . VAL B 1 83 ? 5.77 21.484 19.312 1 98.69 83 VAL B CA 1
ATOM 2433 C C . VAL B 1 83 ? 6.926 22.406 19.703 1 98.69 83 VAL B C 1
ATOM 2435 O O . VAL B 1 83 ? 8.086 22.125 19.391 1 98.69 83 VAL B O 1
ATOM 2438 N N . GLN B 1 84 ? 6.637 23.422 20.469 1 98.38 84 GLN B N 1
ATOM 2439 C CA . GLN B 1 84 ? 7.637 24.391 20.906 1 98.38 84 GLN B CA 1
ATOM 2440 C C . GLN B 1 84 ? 8.664 23.75 21.828 1 98.38 84 GLN B C 1
ATOM 2442 O O . GLN B 1 84 ? 9.867 23.906 21.641 1 98.38 84 GLN B O 1
ATOM 2447 N N . SER B 1 85 ? 8.172 23 22.844 1 98.38 85 SER B N 1
ATOM 2448 C CA . SER B 1 85 ? 9.086 22.375 23.797 1 98.38 85 SER B CA 1
ATOM 2449 C C . SER B 1 85 ? 9.914 21.281 23.125 1 98.38 85 SER B C 1
ATOM 2451 O O . SER B 1 85 ? 11.078 21.078 23.484 1 98.38 85 SER B O 1
ATOM 2453 N N . MET B 1 86 ? 9.32 20.562 22.172 1 98.75 86 MET B N 1
ATOM 2454 C CA . MET B 1 86 ? 10.047 19.547 21.422 1 98.75 86 MET B CA 1
ATOM 2455 C C . MET B 1 86 ? 11.219 20.156 20.656 1 98.75 86 MET B C 1
ATOM 2457 O O . MET B 1 86 ? 12.352 19.688 20.781 1 98.75 86 MET B O 1
ATOM 2461 N N . ILE B 1 87 ? 10.961 21.219 19.953 1 98.56 87 ILE B N 1
ATOM 2462 C CA . ILE B 1 87 ? 11.984 21.875 19.125 1 98.56 87 ILE B CA 1
ATOM 2463 C C . ILE B 1 87 ? 13.07 22.453 20.031 1 98.56 87 ILE B C 1
ATOM 2465 O O . ILE B 1 87 ? 14.266 22.297 19.75 1 98.56 87 ILE B O 1
ATOM 2469 N N . LYS B 1 88 ? 12.688 23.109 21.094 1 98.25 88 LYS B N 1
ATOM 2470 C CA . LYS B 1 88 ? 13.656 23.656 22.047 1 98.25 88 LYS B CA 1
ATOM 2471 C C . LYS B 1 88 ? 14.578 22.562 22.562 1 98.25 88 LYS B C 1
ATOM 2473 O O . LYS B 1 88 ? 15.805 22.719 22.562 1 98.25 88 LYS B O 1
ATOM 2478 N N . TYR B 1 89 ? 13.992 21.469 22.953 1 98.38 89 TYR B N 1
ATOM 2479 C CA . TYR B 1 89 ? 14.75 20.359 23.531 1 98.38 89 TYR B CA 1
ATOM 2480 C C . TYR B 1 89 ? 15.719 19.781 22.5 1 98.38 89 TYR B C 1
ATOM 2482 O O . TYR B 1 89 ? 16.906 19.609 22.797 1 98.38 89 TYR B O 1
ATOM 2490 N N . GLU B 1 90 ? 15.203 19.531 21.375 1 98 90 GLU B N 1
ATOM 2491 C CA . GLU B 1 90 ? 16.031 18.891 20.359 1 98 90 GLU B CA 1
ATOM 2492 C C . GLU B 1 90 ? 17.125 19.844 19.875 1 98 90 GLU B C 1
ATOM 2494 O O . GLU B 1 90 ? 18.219 19.406 19.516 1 98 90 GLU B O 1
ATOM 2499 N N . LYS B 1 91 ? 16.828 21.125 19.859 1 96.94 91 LYS B N 1
ATOM 2500 C CA . LYS B 1 91 ? 17.859 22.109 19.531 1 96.94 91 LYS B CA 1
ATOM 2501 C C . LYS B 1 91 ? 18.953 22.141 20.578 1 96.94 91 LYS B C 1
ATOM 2503 O O . LYS B 1 91 ? 20.141 22.094 20.25 1 96.94 91 LYS B O 1
ATOM 2508 N N . GLU B 1 92 ? 18.594 22.156 21.781 1 97.25 92 GLU B N 1
ATOM 2509 C CA . GLU B 1 92 ? 19.547 22.25 22.906 1 97.25 92 GLU B CA 1
ATOM 2510 C C . GLU B 1 92 ? 20.422 21 22.969 1 97.25 92 GLU B C 1
ATOM 2512 O O . GLU B 1 92 ? 21.594 21.094 23.328 1 97.25 92 GLU B O 1
ATOM 2517 N N . LYS B 1 93 ? 19.859 19.891 22.594 1 96.94 93 LYS B N 1
ATOM 2518 C CA . LYS B 1 93 ? 20.594 18.625 22.719 1 96.94 93 LYS B CA 1
ATOM 2519 C C . LYS B 1 93 ? 21.219 18.234 21.391 1 96.94 93 LYS B C 1
ATOM 2521 O O . LYS B 1 93 ? 21.797 17.141 21.281 1 96.94 93 LYS B O 1
ATOM 2526 N N . ASN B 1 94 ? 21.094 19.031 20.375 1 95.62 94 ASN B N 1
ATOM 2527 C CA . ASN B 1 94 ? 21.641 18.797 19.031 1 95.62 94 ASN B CA 1
ATOM 2528 C C . ASN B 1 94 ? 21.094 17.5 18.422 1 95.62 94 ASN B C 1
ATOM 2530 O O . ASN B 1 94 ? 21.859 16.672 17.938 1 95.62 94 ASN B O 1
ATOM 2534 N N . LEU B 1 95 ? 19.781 17.391 18.5 1 96.25 95 LEU B N 1
ATOM 2535 C CA . LEU B 1 95 ? 19.125 16.172 18.031 1 96.25 95 LEU B CA 1
ATOM 2536 C C . LEU B 1 95 ? 18.391 16.406 16.719 1 96.25 95 LEU B C 1
ATOM 2538 O O . LEU B 1 95 ? 17.875 15.469 16.109 1 96.25 95 LEU B O 1
ATOM 2542 N N . LEU B 1 96 ? 18.359 17.594 16.203 1 96.25 96 LEU B N 1
ATOM 2543 C CA . LEU B 1 96 ? 17.562 17.953 15.039 1 96.25 96 LEU B CA 1
ATOM 2544 C C . LEU B 1 96 ? 18.047 17.203 13.805 1 96.25 96 LEU B C 1
ATOM 2546 O O . LEU B 1 96 ? 17.234 16.828 12.953 1 96.25 96 LEU B O 1
ATOM 2550 N N . THR B 1 97 ? 19.375 16.969 13.695 1 92.19 97 THR B N 1
ATOM 2551 C CA . THR B 1 97 ? 19.922 16.328 12.508 1 92.19 97 THR B CA 1
ATOM 2552 C C . THR B 1 97 ? 20.656 15.055 12.875 1 92.19 97 THR B C 1
ATOM 2554 O O . THR B 1 97 ? 21.547 14.609 12.141 1 92.19 97 THR B O 1
ATOM 2557 N N . SER B 1 98 ? 20.328 14.562 14.008 1 89.56 98 SER B N 1
ATOM 2558 C CA . SER B 1 98 ? 21 13.352 14.469 1 89.56 98 SER B CA 1
ATOM 2559 C C . SER B 1 98 ? 20.734 12.188 13.516 1 89.56 98 SER B C 1
ATOM 2561 O O . SER B 1 98 ? 19.625 12.023 13.016 1 89.56 98 SER B O 1
ATOM 2563 N N . SER B 1 99 ? 21.719 11.312 13.281 1 88.12 99 SER B N 1
ATOM 2564 C CA . SER B 1 99 ? 21.578 10.117 12.453 1 88.12 99 SER B CA 1
ATOM 2565 C C . SER B 1 99 ? 21.266 8.883 13.297 1 88.12 99 SER B C 1
ATOM 2567 O O . SER B 1 99 ? 20.844 7.859 12.773 1 88.12 99 SER B O 1
ATOM 2569 N N . ASP B 1 100 ? 21.453 9 14.625 1 87.31 100 ASP B N 1
ATOM 2570 C CA . ASP B 1 100 ? 21.266 7.863 15.531 1 87.31 100 ASP B CA 1
ATOM 2571 C C . ASP B 1 100 ? 19.781 7.602 15.789 1 87.31 100 ASP B C 1
ATOM 2573 O O . ASP B 1 100 ? 19.391 6.473 16.094 1 87.31 100 ASP B O 1
ATOM 2577 N N . ARG B 1 101 ? 19.109 8.727 15.758 1 90.19 101 ARG B N 1
ATOM 2578 C CA . ARG B 1 101 ? 17.672 8.594 15.984 1 90.19 101 ARG B CA 1
ATOM 2579 C C . ARG B 1 101 ? 16.891 9.586 15.133 1 90.19 101 ARG B C 1
ATOM 2581 O O . ARG B 1 101 ? 17.422 10.633 14.742 1 90.19 101 ARG B O 1
ATOM 2588 N N . SER B 1 102 ? 15.711 9.258 14.93 1 93.69 102 SER B N 1
ATOM 2589 C CA . SER B 1 102 ? 14.836 10.203 14.25 1 93.69 102 SER B CA 1
ATOM 2590 C C . SER B 1 102 ? 14.539 11.414 15.133 1 93.69 102 SER B C 1
ATOM 2592 O O . SER B 1 102 ? 14.344 11.273 16.344 1 93.69 102 SER B O 1
ATOM 2594 N N . SER B 1 103 ? 14.578 12.57 14.531 1 96.56 103 SER B N 1
ATOM 2595 C CA . SER B 1 103 ? 14.188 13.789 15.227 1 96.56 103 SER B CA 1
ATOM 2596 C C . SER B 1 103 ? 12.68 13.992 15.188 1 96.56 103 SER B C 1
ATOM 2598 O O . SER B 1 103 ? 12.055 13.844 14.133 1 96.56 103 SER B O 1
ATOM 2600 N N . GLY B 1 104 ? 12.133 14.328 16.359 1 98 104 GLY B N 1
ATOM 2601 C CA . GLY B 1 104 ? 10.727 14.695 16.391 1 98 104 GLY B CA 1
ATOM 2602 C C . GLY B 1 104 ? 10.406 15.906 15.539 1 98 104 GLY B C 1
ATOM 2603 O O . GLY B 1 104 ? 9.445 15.898 14.773 1 98 104 GLY B O 1
ATOM 2604 N N . ALA B 1 105 ? 11.211 16.906 15.656 1 98.38 105 ALA B N 1
ATOM 2605 C CA . ALA B 1 105 ? 11.023 18.141 14.898 1 98.38 105 ALA B CA 1
ATOM 2606 C C . ALA B 1 105 ? 11.117 17.891 13.398 1 98.38 105 ALA B C 1
ATOM 2608 O O . ALA B 1 105 ? 10.305 18.406 12.625 1 98.38 105 ALA B O 1
ATOM 2609 N N . ARG B 1 106 ? 12.047 17.078 13.008 1 97.88 106 ARG B N 1
ATOM 2610 C CA . ARG B 1 106 ? 12.211 16.75 11.594 1 97.88 106 ARG B CA 1
ATOM 2611 C C . ARG B 1 106 ? 11.031 15.93 11.086 1 97.88 106 ARG B C 1
ATOM 2613 O O . ARG B 1 106 ? 10.531 16.172 9.984 1 97.88 106 ARG B O 1
ATOM 2620 N N . THR B 1 107 ? 10.641 14.969 11.859 1 98.06 107 THR B N 1
ATOM 2621 C CA . THR B 1 107 ? 9.508 14.125 11.492 1 98.06 107 THR B CA 1
ATOM 2622 C C . THR B 1 107 ? 8.227 14.945 11.383 1 98.06 107 THR B C 1
ATOM 2624 O O . THR B 1 107 ? 7.465 14.797 10.43 1 98.06 107 THR B O 1
ATOM 2627 N N . LEU B 1 108 ? 8.008 15.82 12.359 1 98.62 108 LEU B N 1
ATOM 2628 C CA . LEU B 1 108 ? 6.824 16.672 12.336 1 98.62 108 LEU B CA 1
ATOM 2629 C C . LEU B 1 108 ? 6.824 17.562 11.102 1 98.62 108 LEU B C 1
ATOM 2631 O O . LEU B 1 108 ? 5.77 17.828 10.516 1 98.62 108 LEU B O 1
ATOM 2635 N N . LEU B 1 109 ? 7.941 18.016 10.727 1 98.25 109 LEU B N 1
ATOM 2636 C CA . LEU B 1 109 ? 8.031 18.875 9.547 1 98.25 109 LEU B CA 1
ATOM 2637 C C . LEU B 1 109 ? 7.516 18.156 8.312 1 98.25 109 LEU B C 1
ATOM 2639 O O . LEU B 1 109 ? 6.832 18.75 7.477 1 98.25 109 LEU B O 1
ATOM 2643 N N . ARG B 1 110 ? 7.832 16.906 8.219 1 97 110 ARG B N 1
ATOM 2644 C CA . ARG B 1 110 ? 7.41 16.109 7.062 1 97 110 ARG B CA 1
ATOM 2645 C C . ARG B 1 110 ? 5.895 15.953 7.035 1 97 110 ARG B C 1
ATOM 2647 O O . ARG B 1 110 ? 5.27 16.109 5.984 1 97 110 ARG B O 1
ATOM 2654 N N . VAL B 1 111 ? 5.266 15.68 8.148 1 97.75 111 VAL B N 1
ATOM 2655 C CA . VAL B 1 111 ? 3.812 15.547 8.148 1 97.75 111 VAL B CA 1
ATOM 2656 C C . VAL B 1 111 ? 3.164 16.922 8.039 1 97.75 111 VAL B C 1
ATOM 2658 O O . VAL B 1 111 ? 2.078 17.062 7.469 1 97.75 111 VAL B O 1
ATOM 2661 N N . HIS B 1 112 ? 3.844 17.938 8.531 1 98 112 HIS B N 1
ATOM 2662 C CA . HIS B 1 112 ? 3.361 19.312 8.406 1 98 112 HIS B CA 1
ATOM 2663 C C . HIS B 1 112 ? 3.318 19.75 6.945 1 98 112 HIS B C 1
ATOM 2665 O O . HIS B 1 112 ? 2.373 20.422 6.52 1 98 112 HIS B O 1
ATOM 2671 N N . ARG B 1 113 ? 4.293 19.391 6.195 1 97.25 113 ARG B N 1
ATOM 2672 C CA . ARG B 1 113 ? 4.312 19.688 4.766 1 97.25 113 ARG B CA 1
ATOM 2673 C C . ARG B 1 113 ? 3.16 18.984 4.051 1 97.25 113 ARG B C 1
ATOM 2675 O O . ARG B 1 113 ? 2.52 19.562 3.176 1 97.25 113 ARG B O 1
ATOM 2682 N N . ALA B 1 114 ? 2.945 17.781 4.41 1 97.06 114 ALA B N 1
ATOM 2683 C CA . ALA B 1 114 ? 1.817 17.047 3.844 1 97.06 114 ALA B CA 1
ATOM 2684 C C . ALA B 1 114 ? 0.489 17.672 4.258 1 97.06 114 ALA B C 1
ATOM 2686 O O . ALA B 1 114 ? -0.49 17.609 3.51 1 97.06 114 ALA B O 1
ATOM 2687 N N . LEU B 1 115 ? 0.445 18.266 5.414 1 97.44 115 LEU B N 1
ATOM 2688 C CA . LEU B 1 115 ? -0.772 18.891 5.922 1 97.44 115 LEU B CA 1
ATOM 2689 C C . LEU B 1 115 ? -1.226 20.016 5.008 1 97.44 115 LEU B C 1
ATOM 2691 O O . LEU B 1 115 ? -2.426 20.25 4.855 1 97.44 115 LEU B O 1
ATOM 2695 N N . ASP B 1 116 ? -0.3 20.672 4.434 1 97.31 116 ASP B N 1
ATOM 2696 C CA . ASP B 1 116 ? -0.637 21.703 3.465 1 97.31 116 ASP B CA 1
ATOM 2697 C C . ASP B 1 116 ? -1.445 21.141 2.305 1 97.31 116 ASP B C 1
ATOM 2699 O O . ASP B 1 116 ? -2.453 21.719 1.896 1 97.31 116 ASP B O 1
ATOM 2703 N N . PHE B 1 117 ? -1.028 20.047 1.774 1 97.56 117 PHE B N 1
ATOM 2704 C CA . PHE B 1 117 ? -1.747 19.359 0.716 1 97.56 117 PHE B CA 1
ATOM 2705 C C . PHE B 1 117 ? -3.133 18.938 1.189 1 97.56 117 PHE B C 1
ATOM 2707 O O . PHE B 1 117 ? -4.125 19.125 0.485 1 97.56 117 PHE B O 1
ATOM 2714 N N . VAL B 1 118 ? -3.219 18.375 2.377 1 96.44 118 VAL B N 1
ATOM 2715 C CA . VAL B 1 118 ? -4.477 17.859 2.904 1 96.44 118 VAL B CA 1
ATOM 2716 C C . VAL B 1 118 ? -5.477 19 3.066 1 96.44 118 VAL B C 1
ATOM 2718 O O . VAL B 1 118 ? -6.648 18.859 2.701 1 96.44 118 VAL B O 1
ATOM 2721 N N . LYS B 1 119 ? -4.996 20.031 3.641 1 96.19 119 LYS B N 1
ATOM 2722 C CA . LYS B 1 119 ? -5.855 21.203 3.836 1 96.19 119 LYS B CA 1
ATOM 2723 C C . LYS B 1 119 ? -6.461 21.672 2.514 1 96.19 119 LYS B C 1
ATOM 2725 O O . LYS B 1 119 ? -7.676 21.859 2.414 1 96.19 119 LYS B O 1
ATOM 2730 N N . ASP B 1 120 ? -5.656 21.797 1.48 1 97.19 120 ASP B N 1
ATOM 2731 C CA . ASP B 1 120 ? -6.137 22.266 0.182 1 97.19 120 ASP B CA 1
ATOM 2732 C C . ASP B 1 120 ? -6.98 21.188 -0.503 1 97.19 120 ASP B C 1
ATOM 2734 O O . ASP B 1 120 ? -7.883 21.5 -1.285 1 97.19 120 ASP B O 1
ATOM 2738 N N . PHE B 1 121 ? -6.688 19.953 -0.304 1 96.81 121 PHE B N 1
ATOM 2739 C CA . PHE B 1 121 ? -7.52 18.844 -0.784 1 96.81 121 PHE B CA 1
ATOM 2740 C C . PHE B 1 121 ? -8.945 18.984 -0.256 1 96.81 121 PHE B C 1
ATOM 2742 O O . PHE B 1 121 ? -9.906 18.875 -1.018 1 96.81 121 PHE B O 1
ATOM 2749 N N . ILE B 1 122 ? -9.094 19.266 1.032 1 96.12 122 ILE B N 1
ATOM 2750 C CA . ILE B 1 122 ? -10.406 19.422 1.648 1 96.12 122 ILE B CA 1
ATOM 2751 C C . ILE B 1 122 ? -11.117 20.641 1.039 1 96.12 122 ILE B C 1
ATOM 2753 O O . ILE B 1 122 ? -12.328 20.578 0.776 1 96.12 122 ILE B O 1
ATOM 2757 N N . VAL B 1 123 ? -10.398 21.672 0.804 1 96.69 123 VAL B N 1
ATOM 2758 C CA . VAL B 1 123 ? -10.969 22.859 0.173 1 96.69 123 VAL B CA 1
ATOM 2759 C C . VAL B 1 123 ? -11.531 22.484 -1.2 1 96.69 123 VAL B C 1
ATOM 2761 O O . VAL B 1 123 ? -12.609 22.953 -1.576 1 96.69 123 VAL B O 1
ATOM 2764 N N . GLU B 1 124 ? -10.781 21.656 -1.963 1 96.19 124 GLU B N 1
ATOM 2765 C CA . GLU B 1 124 ? -11.266 21.219 -3.266 1 96.19 124 GLU B CA 1
ATOM 2766 C C . GLU B 1 124 ? -12.547 20.406 -3.127 1 96.19 124 GLU B C 1
ATOM 2768 O O . GLU B 1 124 ? -13.43 20.469 -3.984 1 96.19 124 GLU B O 1
ATOM 2773 N N . ILE B 1 125 ? -12.641 19.578 -2.098 1 95 125 ILE B N 1
ATOM 2774 C CA . ILE B 1 125 ? -13.859 18.828 -1.847 1 95 125 ILE B CA 1
ATOM 2775 C C . ILE B 1 125 ? -15.031 19.797 -1.646 1 95 125 ILE B C 1
ATOM 2777 O O . ILE B 1 125 ? -16.125 19.578 -2.18 1 95 125 ILE B O 1
ATOM 2781 N N . LEU B 1 126 ? -14.805 20.828 -0.962 1 95.44 126 LEU B N 1
ATOM 2782 C CA . LEU B 1 126 ? -15.844 21.797 -0.624 1 95.44 126 LEU B CA 1
ATOM 2783 C C . LEU B 1 126 ? -16.25 22.594 -1.851 1 95.44 126 LEU B C 1
ATOM 2785 O O . LEU B 1 126 ? -17.438 22.922 -2.021 1 95.44 126 LEU B O 1
ATOM 2789 N N . ASN B 1 127 ? -15.352 22.797 -2.738 1 91.5 127 ASN B N 1
ATOM 2790 C CA . ASN B 1 127 ? -15.586 23.75 -3.816 1 91.5 127 ASN B CA 1
ATOM 2791 C C . ASN B 1 127 ? -15.984 23.047 -5.109 1 91.5 127 ASN B C 1
ATOM 2793 O O . ASN B 1 127 ? -16.516 23.672 -6.031 1 91.5 127 ASN B O 1
ATOM 2797 N N . SER B 1 128 ? -15.703 21.844 -5.219 1 83.69 128 SER B N 1
ATOM 2798 C CA . SER B 1 128 ? -15.914 21.156 -6.496 1 83.69 128 SER B CA 1
ATOM 2799 C C . SER B 1 128 ? -17.359 20.688 -6.633 1 83.69 128 SER B C 1
ATOM 2801 O O . SER B 1 128 ? -17.969 20.266 -5.652 1 83.69 128 SER B O 1
ATOM 2803 N N . SER B 1 129 ? -17.812 20.969 -7.809 1 75.31 129 SER B N 1
ATOM 2804 C CA . SER B 1 129 ? -19.125 20.453 -8.164 1 75.31 129 SER B CA 1
ATOM 2805 C C . SER B 1 129 ? -19.031 19.422 -9.281 1 75.31 129 SER B C 1
ATOM 2807 O O . SER B 1 129 ? -19.969 18.641 -9.492 1 75.31 129 SER B O 1
ATOM 2809 N N . ASP B 1 130 ? -17.938 19.5 -9.82 1 71.44 130 ASP B N 1
ATOM 2810 C CA . ASP B 1 130 ? -17.812 18.672 -11.016 1 71.44 130 ASP B CA 1
ATOM 2811 C C . ASP B 1 130 ? -16.922 17.469 -10.766 1 71.44 130 ASP B C 1
ATOM 2813 O O . ASP B 1 130 ? -15.75 17.625 -10.398 1 71.44 130 ASP B O 1
ATOM 2817 N N . SER B 1 131 ? -17.5 16.344 -11.055 1 66.81 131 SER B N 1
ATOM 2818 C CA . SER B 1 131 ? -16.844 15.062 -10.82 1 66.81 131 SER B CA 1
ATOM 2819 C C . SER B 1 131 ? -15.727 14.828 -11.836 1 66.81 131 SER B C 1
ATOM 2821 O O . SER B 1 131 ? -14.68 14.266 -11.5 1 66.81 131 SER B O 1
ATOM 2823 N N . GLU B 1 132 ? -15.875 15.469 -12.922 1 72.31 132 GLU B N 1
ATOM 2824 C CA . GLU B 1 132 ? -14.977 15.062 -14 1 72.31 132 GLU B CA 1
ATOM 2825 C C . GLU B 1 132 ? -13.586 15.664 -13.812 1 72.31 132 GLU B C 1
ATOM 2827 O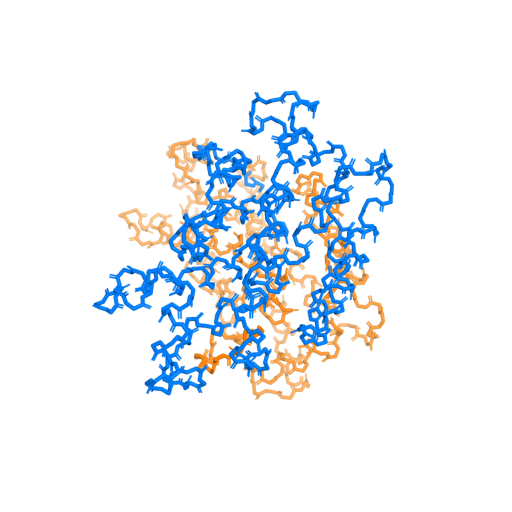 O . GLU B 1 132 ? -12.586 15.07 -14.219 1 72.31 132 GLU B O 1
ATOM 2832 N N . THR B 1 133 ? -13.586 16.688 -13.07 1 86.12 133 THR B N 1
ATOM 2833 C CA . THR B 1 133 ? -12.289 17.344 -13.008 1 86.12 133 THR B CA 1
ATOM 2834 C C . THR B 1 133 ? -11.711 17.266 -11.594 1 86.12 133 THR B C 1
ATOM 2836 O O . THR B 1 133 ? -10.617 17.781 -11.336 1 86.12 133 THR B O 1
ATOM 2839 N N . PHE B 1 134 ? -12.305 16.609 -10.766 1 94 134 PHE B N 1
ATOM 2840 C CA . PHE B 1 134 ? -11.898 16.609 -9.359 1 94 134 PHE B CA 1
ATOM 2841 C C . PHE B 1 134 ? -10.5 16.031 -9.203 1 94 134 PHE B C 1
ATOM 2843 O O . PHE B 1 134 ? -9.641 16.641 -8.57 1 94 134 PHE B O 1
ATOM 2850 N N . GLY B 1 135 ? -10.227 14.898 -9.852 1 93.88 135 GLY B N 1
ATOM 2851 C CA . GLY B 1 135 ? -8.906 14.297 -9.789 1 93.88 135 GLY B CA 1
ATOM 2852 C C . GLY B 1 135 ? -7.805 15.203 -10.305 1 93.88 135 GLY B C 1
ATOM 2853 O O . GLY B 1 135 ? -6.73 15.289 -9.703 1 93.88 135 GLY B O 1
ATOM 2854 N N . LYS B 1 136 ? -8.07 15.883 -11.352 1 95.5 136 LYS B N 1
ATOM 2855 C CA . LYS B 1 136 ? -7.102 16.812 -11.93 1 95.5 136 LYS B CA 1
ATOM 2856 C C . LYS B 1 136 ? -6.82 17.969 -10.977 1 95.5 136 LYS B C 1
ATOM 2858 O O . LYS B 1 136 ? -5.676 18.406 -10.844 1 95.5 136 LYS B O 1
ATOM 2863 N N . LYS B 1 137 ? -7.855 18.438 -10.375 1 96.38 137 LYS B N 1
ATOM 2864 C CA . LYS B 1 137 ? -7.699 19.531 -9.43 1 96.38 137 LYS B CA 1
ATOM 2865 C C . LYS B 1 137 ? -6.844 19.125 -8.234 1 96.38 137 LYS B C 1
ATOM 2867 O O . LYS B 1 137 ? -5.926 19.844 -7.84 1 96.38 137 LYS B O 1
ATOM 2872 N N . VAL B 1 138 ? -7.176 17.953 -7.719 1 96.44 138 VAL B N 1
ATOM 2873 C CA . VAL B 1 138 ? -6.422 17.469 -6.566 1 96.44 138 VAL B CA 1
ATOM 2874 C C . VAL B 1 138 ? -4.973 17.219 -6.965 1 96.44 138 VAL B C 1
ATOM 2876 O O . VAL B 1 138 ? -4.051 17.531 -6.211 1 96.44 138 VAL B O 1
ATOM 2879 N N . SER B 1 139 ? -4.785 16.688 -8.141 1 97.06 139 SER B N 1
ATOM 2880 C CA . SER B 1 139 ? -3.441 16.484 -8.672 1 97.06 139 SER B CA 1
ATOM 2881 C C . SER B 1 139 ? -2.674 17.797 -8.75 1 97.06 139 SER B C 1
ATOM 2883 O O . SER B 1 139 ? -1.493 17.859 -8.398 1 97.06 139 SER B O 1
ATOM 2885 N N . SER B 1 140 ? -3.309 18.797 -9.172 1 97.06 140 SER B N 1
ATOM 2886 C CA . SER B 1 140 ? -2.701 20.125 -9.242 1 97.06 140 SER B CA 1
ATOM 2887 C C . SER B 1 140 ? -2.359 20.656 -7.855 1 97.06 140 SER B C 1
ATOM 2889 O O . SER B 1 140 ? -1.32 21.297 -7.668 1 97.06 140 SER B O 1
ATOM 2891 N N . VAL B 1 141 ? -3.236 20.438 -6.93 1 97.56 141 VAL B N 1
ATOM 2892 C CA . VAL B 1 141 ? -2.984 20.844 -5.551 1 97.56 141 VAL B CA 1
ATOM 2893 C C . VAL B 1 141 ? -1.703 20.188 -5.047 1 97.56 141 VAL B C 1
ATOM 2895 O O . VAL B 1 141 ? -0.856 20.844 -4.438 1 97.56 141 VAL B O 1
ATOM 2898 N N . TYR B 1 142 ? -1.581 18.906 -5.32 1 98 142 TYR B N 1
ATOM 2899 C CA . TYR B 1 142 ? -0.367 18.188 -4.93 1 98 142 TYR B CA 1
ATOM 2900 C C . TYR B 1 142 ? 0.869 18.859 -5.523 1 98 142 TYR B C 1
ATOM 2902 O O . TYR B 1 142 ? 1.846 19.109 -4.812 1 98 142 TYR B O 1
ATOM 2910 N N . THR B 1 143 ? 0.823 19.141 -6.781 1 97.88 143 THR B N 1
ATOM 2911 C CA . THR B 1 143 ? 1.955 19.719 -7.5 1 97.88 143 THR B CA 1
ATOM 2912 C C . THR B 1 143 ? 2.336 21.078 -6.914 1 97.88 143 THR B C 1
ATOM 2914 O O . THR B 1 143 ? 3.518 21.422 -6.844 1 97.88 143 THR B O 1
ATOM 2917 N N . LYS B 1 144 ? 1.404 21.766 -6.406 1 97.5 144 LYS B N 1
ATOM 2918 C CA . LYS B 1 144 ? 1.623 23.125 -5.902 1 97.5 144 LYS B CA 1
ATOM 2919 C C . LYS B 1 144 ? 2.086 23.094 -4.449 1 97.5 144 LYS B C 1
ATOM 2921 O O . LYS B 1 144 ? 2.662 24.078 -3.963 1 97.5 144 LYS B O 1
ATOM 2926 N N . THR B 1 145 ? 1.831 22.062 -3.75 1 97.25 145 THR B N 1
ATOM 2927 C CA . THR B 1 145 ? 2.068 22.078 -2.311 1 97.25 145 THR B CA 1
ATOM 2928 C C . THR B 1 145 ? 3.174 21.094 -1.936 1 97.25 145 THR B C 1
ATOM 2930 O O . THR B 1 145 ? 4.273 21.5 -1.556 1 97.25 145 THR B O 1
ATOM 2933 N N . LEU B 1 146 ? 2.996 19.891 -2.225 1 97.31 146 LEU B N 1
ATOM 2934 C CA . LEU B 1 146 ? 3.783 18.828 -1.591 1 97.31 146 LEU B CA 1
ATOM 2935 C C . LEU B 1 146 ? 4.875 18.344 -2.527 1 97.31 146 LEU B C 1
ATOM 2937 O O . LEU B 1 146 ? 5.926 17.875 -2.074 1 97.31 146 LEU B O 1
ATOM 2941 N N . ALA B 1 147 ? 4.742 18.484 -3.84 1 97.5 147 ALA B N 1
ATOM 2942 C CA . ALA B 1 147 ? 5.637 17.906 -4.836 1 97.5 147 ALA B CA 1
ATOM 2943 C C . ALA B 1 147 ? 7.066 18.406 -4.652 1 97.5 147 ALA B C 1
ATOM 2945 O O . ALA B 1 147 ? 8.023 17.641 -4.824 1 97.5 147 ALA B O 1
ATOM 2946 N N . LYS B 1 148 ? 7.258 19.609 -4.289 1 96.44 148 LYS B N 1
ATOM 2947 C CA . LYS B 1 148 ? 8.57 20.234 -4.207 1 96.44 148 LYS B CA 1
ATOM 2948 C C . LYS B 1 148 ? 9.406 19.609 -3.088 1 96.44 148 LYS B C 1
ATOM 2950 O O . LYS B 1 148 ? 10.625 19.781 -3.047 1 96.44 148 LYS B O 1
ATOM 2955 N N . PHE B 1 149 ? 8.758 18.938 -2.168 1 96.06 149 PHE B N 1
ATOM 2956 C CA . PHE B 1 149 ? 9.477 18.344 -1.049 1 96.06 149 PHE B CA 1
ATOM 2957 C C . PHE B 1 149 ? 9.742 16.875 -1.298 1 96.06 149 PHE B C 1
ATOM 2959 O O . PHE B 1 149 ? 10.391 16.203 -0.487 1 96.06 149 PHE B O 1
ATOM 2966 N N . HIS B 1 150 ? 9.172 16.281 -2.398 1 94.75 150 HIS B N 1
ATOM 2967 C CA . HIS B 1 150 ? 9.336 14.867 -2.713 1 94.75 150 HIS B CA 1
ATOM 2968 C C . HIS B 1 150 ? 10.391 14.664 -3.793 1 94.75 150 HIS B C 1
ATOM 2970 O O . HIS B 1 150 ? 10.633 15.555 -4.609 1 94.75 150 HIS B O 1
ATOM 2976 N N . GLY B 1 151 ? 11.125 13.539 -3.758 1 92.19 151 GLY B N 1
ATOM 2977 C CA . GLY B 1 151 ? 12.023 13.18 -4.84 1 92.19 151 GLY B CA 1
ATOM 2978 C C . GLY B 1 151 ? 11.328 13.023 -6.176 1 92.19 151 GLY B C 1
ATOM 2979 O O . GLY B 1 151 ? 10.094 12.992 -6.238 1 92.19 151 GLY B O 1
ATOM 2980 N N . PRO B 1 152 ? 12.031 12.852 -7.254 1 90.88 152 PRO B N 1
ATOM 2981 C CA . PRO B 1 152 ? 11.461 12.844 -8.602 1 90.88 152 PRO B CA 1
ATOM 2982 C C . PRO B 1 152 ? 10.469 11.703 -8.82 1 90.88 152 PRO B C 1
ATOM 2984 O O . PRO B 1 152 ? 9.422 11.898 -9.453 1 90.88 152 PRO B O 1
ATOM 2987 N N . ILE B 1 153 ? 10.75 10.57 -8.328 1 86.69 153 ILE B N 1
ATOM 2988 C CA . ILE B 1 153 ? 9.867 9.43 -8.531 1 86.69 153 ILE B CA 1
ATOM 2989 C C . ILE B 1 153 ? 8.492 9.719 -7.941 1 86.69 153 ILE B C 1
ATOM 2991 O O . ILE B 1 153 ? 7.477 9.633 -8.633 1 86.69 153 ILE B O 1
ATOM 2995 N N . LEU B 1 154 ? 8.445 10.086 -6.695 1 91.75 154 LEU B N 1
ATOM 2996 C CA . LEU B 1 154 ? 7.18 10.375 -6.035 1 91.75 154 LEU B CA 1
ATOM 2997 C C . LEU B 1 154 ? 6.5 11.586 -6.668 1 91.75 154 LEU B C 1
ATOM 2999 O O . LEU B 1 154 ? 5.285 11.57 -6.895 1 91.75 154 LEU B O 1
ATOM 3003 N N . ALA B 1 155 ? 7.266 12.578 -6.953 1 94.5 155 ALA B N 1
ATOM 3004 C CA . ALA B 1 155 ? 6.711 13.828 -7.48 1 94.5 155 ALA B CA 1
ATOM 3005 C C . ALA B 1 155 ? 6.105 13.609 -8.867 1 94.5 155 ALA B C 1
ATOM 3007 O O . ALA B 1 155 ? 5.156 14.305 -9.242 1 94.5 155 ALA B O 1
ATOM 3008 N N . ASN B 1 156 ? 6.621 12.609 -9.578 1 91.81 156 ASN B N 1
ATOM 3009 C CA . ASN B 1 156 ? 6.102 12.336 -10.914 1 91.81 156 ASN B CA 1
ATOM 3010 C C . ASN B 1 156 ? 4.961 11.32 -10.875 1 91.81 156 ASN B C 1
ATOM 3012 O O . ASN B 1 156 ? 4.043 11.383 -11.695 1 91.81 156 ASN B O 1
ATOM 3016 N N . THR B 1 157 ? 4.996 10.484 -9.977 1 92.81 157 THR B N 1
ATOM 3017 C CA . THR B 1 157 ? 4.066 9.359 -9.961 1 92.81 157 THR B CA 1
ATOM 3018 C C . THR B 1 157 ? 2.799 9.719 -9.188 1 92.81 157 THR B C 1
ATOM 3020 O O . THR B 1 157 ? 1.689 9.391 -9.617 1 92.81 157 THR B O 1
ATOM 3023 N N . LEU B 1 158 ? 2.912 10.484 -8.125 1 94.56 158 LEU B N 1
ATOM 3024 C CA . LEU B 1 158 ? 1.798 10.734 -7.215 1 94.56 158 LEU B CA 1
ATOM 3025 C C . LEU B 1 158 ? 0.689 11.516 -7.914 1 94.56 158 LEU B C 1
ATOM 3027 O O . LEU B 1 158 ? -0.494 11.211 -7.738 1 94.56 158 LEU B O 1
ATOM 3031 N N . PRO B 1 159 ? 1.049 12.516 -8.75 1 95.88 159 PRO B N 1
ATOM 3032 C CA . PRO B 1 159 ? -0.032 13.203 -9.461 1 95.88 159 PRO B CA 1
ATOM 3033 C C . PRO B 1 159 ? -0.865 12.258 -10.32 1 95.88 159 PRO B C 1
ATOM 3035 O O . PRO B 1 159 ? -2.078 12.438 -10.453 1 95.88 159 PRO B O 1
ATOM 3038 N N . LYS B 1 160 ? -0.263 11.266 -10.891 1 93.69 160 LYS B N 1
ATOM 3039 C CA . LYS B 1 160 ? -0.963 10.289 -11.719 1 93.69 160 LYS B CA 1
ATOM 3040 C C . LYS B 1 160 ? -1.801 9.344 -10.867 1 93.69 160 LYS B C 1
ATOM 3042 O O . LYS B 1 160 ? -2.9 8.953 -11.258 1 93.69 160 LYS B O 1
ATOM 3047 N N . ILE B 1 161 ? -1.314 8.969 -9.758 1 93.69 161 ILE B N 1
ATOM 3048 C CA . ILE B 1 161 ? -2.061 8.117 -8.836 1 93.69 161 ILE B CA 1
ATOM 3049 C C . ILE B 1 161 ? -3.307 8.852 -8.344 1 93.69 161 ILE B C 1
ATOM 3051 O O . ILE B 1 161 ? -4.383 8.258 -8.234 1 93.69 161 ILE B O 1
ATOM 3055 N N . LEU B 1 162 ? -3.156 10.141 -8.125 1 94.75 162 LEU B N 1
ATOM 3056 C CA . LEU B 1 162 ? -4.258 10.953 -7.613 1 94.75 162 LEU B CA 1
ATOM 3057 C C . LEU B 1 162 ? -5.371 11.062 -8.648 1 94.75 162 LEU B C 1
ATOM 3059 O O . LEU B 1 162 ? -6.527 11.297 -8.297 1 94.75 162 LEU B O 1
ATOM 3063 N N . LEU B 1 163 ? -5.035 10.836 -9.875 1 93.69 163 LEU B N 1
ATOM 3064 C CA . LEU B 1 163 ? -6.051 10.844 -10.922 1 93.69 163 LEU B CA 1
ATOM 3065 C C . LEU B 1 163 ? -6.957 9.625 -10.812 1 93.69 163 LEU B C 1
ATOM 3067 O O . LEU B 1 163 ? -8.039 9.594 -11.414 1 93.69 163 LEU B O 1
ATOM 3071 N N . LEU B 1 164 ? -6.551 8.656 -10.086 1 91.94 164 LEU B N 1
ATOM 3072 C CA . LEU B 1 164 ? -7.293 7.406 -10.008 1 91.94 164 LEU B CA 1
ATOM 3073 C C . LEU B 1 164 ? -8.234 7.41 -8.805 1 91.94 164 LEU B C 1
ATOM 3075 O O . LEU B 1 164 ? -8.938 6.426 -8.555 1 91.94 164 LEU B O 1
ATOM 3079 N N . MET B 1 165 ? -8.281 8.469 -8.07 1 92.69 165 MET B N 1
ATOM 3080 C CA . MET B 1 165 ? -9.141 8.539 -6.891 1 92.69 165 MET B CA 1
ATOM 3081 C C . MET B 1 165 ? -10.609 8.484 -7.281 1 92.69 165 MET B C 1
ATOM 3083 O O . MET B 1 165 ? -10.969 8.773 -8.422 1 92.69 165 MET B O 1
ATOM 3087 N N . PRO B 1 166 ? -11.461 8.102 -6.355 1 90.88 166 PRO B N 1
ATOM 3088 C CA . PRO B 1 166 ? -12.898 8.133 -6.645 1 90.88 166 PRO B CA 1
ATOM 3089 C C . PRO B 1 166 ? -13.398 9.531 -7.004 1 90.88 166 PRO B C 1
ATOM 3091 O O . PRO B 1 166 ? -12.711 10.523 -6.738 1 90.88 166 PRO B O 1
ATOM 3094 N N . SER B 1 167 ? -14.562 9.523 -7.613 1 91.44 167 SER B N 1
ATOM 3095 C CA . SER B 1 167 ? -15.164 10.805 -7.965 1 91.44 167 SER B CA 1
ATOM 3096 C C . SER B 1 167 ? -15.484 11.625 -6.719 1 91.44 167 SER B C 1
ATOM 3098 O O . SER B 1 167 ? -15.586 11.078 -5.617 1 91.44 167 SER B O 1
ATOM 3100 N N . HIS B 1 168 ? -15.656 12.875 -6.984 1 94.81 168 HIS B N 1
ATOM 3101 C CA . HIS B 1 168 ? -16.016 13.82 -5.934 1 94.81 168 HIS B CA 1
ATOM 3102 C C . HIS B 1 168 ? -17.234 13.344 -5.148 1 94.81 168 HIS B C 1
ATOM 3104 O O . HIS B 1 168 ? -17.203 13.312 -3.916 1 94.81 168 HIS B O 1
ATOM 3110 N N . GLN B 1 169 ? -18.266 12.883 -5.867 1 93.38 169 GLN B N 1
ATOM 3111 C CA . GLN B 1 169 ? -19.516 12.477 -5.234 1 93.38 169 GLN B CA 1
ATOM 3112 C C . GLN B 1 169 ? -19.328 11.203 -4.414 1 93.38 169 GLN B C 1
ATOM 3114 O O . GLN B 1 169 ? -19.891 11.07 -3.33 1 93.38 169 GLN B O 1
ATOM 3119 N N . VAL B 1 170 ? -18.562 10.297 -4.863 1 91.75 170 VAL B N 1
ATOM 3120 C CA . VAL B 1 170 ? -18.312 9.055 -4.145 1 91.75 170 VAL B CA 1
ATOM 3121 C C . VAL B 1 170 ? -17.594 9.352 -2.834 1 91.75 170 VAL B C 1
ATOM 3123 O O . VAL B 1 170 ? -17.922 8.773 -1.794 1 91.75 170 VAL B O 1
ATOM 3126 N N . ILE B 1 171 ? -16.641 10.266 -2.873 1 93.56 171 ILE B N 1
ATOM 3127 C CA . ILE B 1 171 ? -15.891 10.648 -1.681 1 93.56 171 ILE B CA 1
ATOM 3128 C C . ILE B 1 171 ? -16.828 11.297 -0.669 1 93.56 171 ILE B C 1
ATOM 3130 O O . ILE B 1 171 ? -16.828 10.938 0.512 1 93.56 171 ILE B O 1
ATOM 3134 N N . LEU B 1 172 ? -17.672 12.18 -1.13 1 93.94 172 LEU B N 1
ATOM 3135 C CA . LEU B 1 172 ? -18.625 12.836 -0.253 1 93.94 172 LEU B CA 1
ATOM 3136 C C . LEU B 1 172 ? -19.578 11.812 0.372 1 93.94 172 LEU B C 1
ATOM 3138 O O . LEU B 1 172 ? -19.875 11.883 1.567 1 93.94 172 LEU B O 1
ATOM 3142 N N . ASP B 1 173 ? -20.016 10.93 -0.412 1 93.12 173 ASP B N 1
ATOM 3143 C CA . ASP B 1 173 ? -20.938 9.898 0.076 1 93.12 173 ASP B CA 1
ATOM 3144 C C . ASP B 1 173 ? -20.266 9.047 1.158 1 93.12 173 ASP B C 1
ATOM 3146 O O . ASP B 1 173 ? -20.891 8.758 2.188 1 93.12 173 ASP B O 1
ATOM 3150 N N . ARG B 1 174 ? -19.094 8.68 0.931 1 92.75 174 ARG B N 1
ATOM 3151 C CA . ARG B 1 174 ? -18.375 7.848 1.884 1 92.75 174 ARG B CA 1
ATOM 3152 C C . ARG B 1 174 ? -18.125 8.594 3.191 1 92.75 174 ARG B C 1
ATOM 3154 O O . ARG B 1 174 ? -18.312 8.039 4.273 1 92.75 174 ARG B O 1
ATOM 3161 N N . LEU B 1 175 ? -17.734 9.828 3.049 1 94.75 175 LEU B N 1
ATOM 3162 C CA . LEU B 1 175 ? -17.484 10.633 4.242 1 94.75 175 LEU B CA 1
ATOM 3163 C C . LEU B 1 175 ? -18.797 10.867 5.004 1 94.75 175 LEU B C 1
ATOM 3165 O O . LEU B 1 175 ? -18.812 10.805 6.234 1 94.75 175 LEU B O 1
ATOM 3169 N N . SER B 1 176 ? -19.812 11.125 4.25 1 94.94 176 SER B N 1
ATOM 3170 C CA . SER B 1 176 ? -21.109 11.375 4.879 1 94.94 176 SER B CA 1
ATOM 3171 C C . SER B 1 176 ? -21.594 10.141 5.629 1 94.94 176 SER B C 1
ATOM 3173 O O . SER B 1 176 ? -22.031 10.234 6.781 1 94.94 176 SER B O 1
ATOM 3175 N N . ARG B 1 177 ? -21.547 9.031 4.988 1 92.12 177 ARG B N 1
ATOM 3176 C CA . ARG B 1 177 ? -21.984 7.777 5.598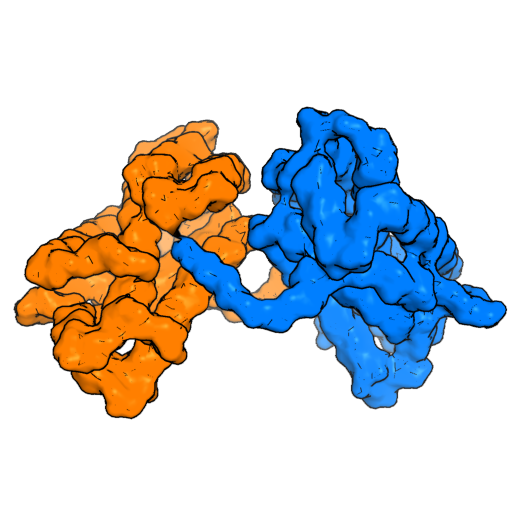 1 92.12 177 ARG B CA 1
ATOM 3177 C C . ARG B 1 177 ? -21.141 7.453 6.832 1 92.12 177 ARG B C 1
ATOM 3179 O O . ARG B 1 177 ? -21.688 7.082 7.875 1 92.12 177 ARG B O 1
ATOM 3186 N N . GLY B 1 178 ? -19.891 7.672 6.727 1 91.5 178 GLY B N 1
ATOM 3187 C CA . GLY B 1 178 ? -19 7.391 7.84 1 91.5 178 GLY B CA 1
ATOM 3188 C C . GLY B 1 178 ? -19.25 8.281 9.047 1 91.5 178 GLY B C 1
ATOM 3189 O O . GLY B 1 178 ? -19.047 7.863 10.188 1 91.5 178 GLY B O 1
ATOM 3190 N N . ASN B 1 179 ? -19.672 9.461 8.773 1 93.19 179 ASN B N 1
ATOM 3191 C CA . ASN B 1 179 ? -19.906 10.414 9.852 1 93.19 179 ASN B CA 1
ATOM 3192 C C . ASN B 1 179 ? -21.375 10.492 10.227 1 93.19 179 ASN B C 1
ATOM 3194 O O . ASN B 1 179 ? -21.781 11.344 11.023 1 93.19 179 ASN B O 1
ATOM 3198 N N . THR B 1 180 ? -22.203 9.594 9.664 1 93.69 180 THR B N 1
ATOM 3199 C CA . THR B 1 180 ? -23.641 9.602 9.875 1 93.69 180 THR B CA 1
ATOM 3200 C C . THR B 1 180 ? -24.203 11.008 9.727 1 93.69 180 THR B C 1
ATOM 3202 O O . THR B 1 180 ? -24.969 11.469 10.586 1 93.69 180 THR B O 1
ATOM 3205 N N . ALA B 1 181 ? -23.797 11.719 8.734 1 94.12 181 ALA B N 1
ATOM 3206 C CA . ALA B 1 181 ? -24.188 13.102 8.469 1 94.12 181 ALA B CA 1
ATOM 3207 C C . ALA B 1 181 ? -24.734 13.258 7.047 1 94.12 181 ALA B C 1
ATOM 3209 O O . ALA B 1 181 ? -24.359 12.5 6.152 1 94.12 181 ALA B O 1
ATOM 3210 N N . THR B 1 182 ? -25.641 14.164 6.895 1 94.88 182 THR B N 1
ATOM 3211 C CA . THR B 1 182 ? -26.016 14.555 5.539 1 94.88 182 THR B CA 1
ATOM 3212 C C . THR B 1 182 ? -24.844 15.25 4.84 1 94.88 182 THR B C 1
ATOM 3214 O O . THR B 1 182 ? -23.891 15.68 5.492 1 94.88 182 THR B O 1
ATOM 3217 N N . GLU B 1 183 ? -24.953 15.32 3.533 1 94.31 183 GLU B N 1
ATOM 3218 C CA . GLU B 1 183 ? -23.891 16 2.785 1 94.31 183 GLU B CA 1
ATOM 3219 C C . GLU B 1 183 ? -23.75 17.453 3.24 1 94.31 183 GLU B C 1
ATOM 3221 O O . GLU B 1 183 ? -22.641 17.969 3.373 1 94.31 183 GLU B O 1
ATOM 3226 N N . THR B 1 184 ? -24.891 18.031 3.455 1 95.81 184 THR B N 1
ATOM 3227 C CA . THR B 1 184 ? -24.875 19.422 3.895 1 95.81 184 THR B CA 1
ATOM 3228 C C . THR B 1 184 ? -24.188 19.562 5.242 1 95.81 184 THR B C 1
ATOM 3230 O O . THR B 1 184 ? -23.359 20.469 5.438 1 95.81 184 THR B O 1
ATOM 3233 N N . GLN B 1 185 ? -24.469 18.734 6.137 1 97 185 GLN B N 1
ATOM 3234 C CA . GLN B 1 185 ? -23.844 18.734 7.449 1 97 185 GLN B CA 1
ATOM 3235 C C . GLN B 1 185 ? -22.344 18.469 7.34 1 97 185 GLN B C 1
ATOM 3237 O O . GLN B 1 185 ? -21.531 19.109 8.016 1 97 185 GLN B O 1
ATOM 3242 N N . LEU B 1 186 ? -22.016 17.547 6.539 1 96.75 186 LEU B N 1
ATOM 3243 C CA . LEU B 1 186 ? -20.625 17.203 6.344 1 96.75 186 LEU B CA 1
ATOM 3244 C C . LEU B 1 186 ? -19.828 18.391 5.805 1 96.75 186 LEU B C 1
ATOM 3246 O O . LEU B 1 186 ? -18.719 18.672 6.266 1 96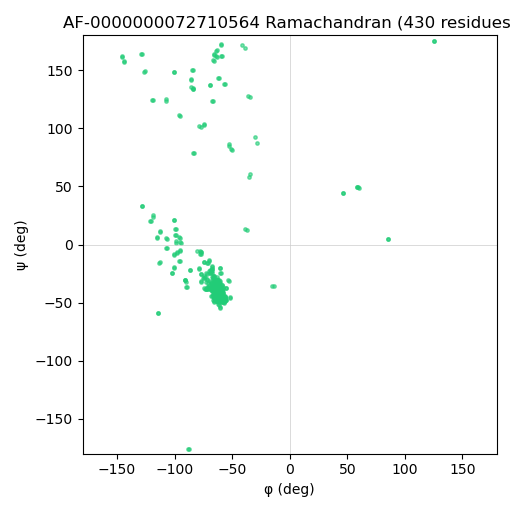.75 186 LEU B O 1
ATOM 3250 N N . ARG B 1 187 ? -20.375 19.031 4.836 1 96 187 ARG B N 1
ATOM 3251 C CA . ARG B 1 187 ? -19.719 20.203 4.25 1 96 187 ARG B CA 1
ATOM 3252 C C . ARG B 1 187 ? -19.469 21.281 5.297 1 96 187 ARG B C 1
ATOM 3254 O O . ARG B 1 187 ? -18.406 21.906 5.312 1 96 187 ARG B O 1
ATOM 3261 N N . ALA B 1 188 ? -20.422 21.453 6.133 1 97.5 188 ALA B N 1
ATOM 3262 C CA . ALA B 1 188 ? -20.25 22.422 7.215 1 97.5 188 ALA B CA 1
ATOM 3263 C C . ALA B 1 188 ? -19.141 22 8.156 1 97.5 188 ALA B C 1
ATOM 3265 O O . ALA B 1 188 ? -18.328 22.828 8.594 1 97.5 188 ALA B O 1
ATOM 3266 N N . GLU B 1 189 ? -19.094 20.797 8.461 1 97.5 189 GLU B N 1
ATOM 3267 C CA . GLU B 1 189 ? -18.062 20.266 9.352 1 97.5 189 GLU B CA 1
ATOM 3268 C C . GLU B 1 189 ? -16.672 20.359 8.703 1 97.5 189 GLU B C 1
ATOM 3270 O O . GLU B 1 189 ? -15.688 20.641 9.375 1 97.5 189 GLU B O 1
ATOM 3275 N N . LEU B 1 190 ? -16.641 20.078 7.414 1 97.81 190 LEU B N 1
ATOM 3276 C CA . LEU B 1 190 ? -15.383 20.188 6.691 1 97.81 190 LEU B CA 1
ATOM 3277 C C . LEU B 1 190 ? -14.883 21.625 6.672 1 97.81 190 LEU B C 1
ATOM 3279 O O . LEU B 1 190 ? -13.68 21.875 6.746 1 97.81 190 LEU B O 1
ATOM 3283 N N . LEU B 1 191 ? -15.781 22.484 6.543 1 97.75 191 LEU B N 1
ATOM 3284 C CA . LEU B 1 191 ? -15.406 23.891 6.582 1 97.75 191 LEU B CA 1
ATOM 3285 C C . LEU B 1 191 ? -14.781 24.25 7.922 1 97.75 191 LEU B C 1
ATOM 3287 O O . LEU B 1 191 ? -13.766 24.953 7.973 1 97.75 191 LEU B O 1
ATOM 3291 N N . GLU B 1 192 ? -15.367 23.812 8.977 1 98 192 GLU B N 1
ATOM 3292 C CA . GLU B 1 192 ? -14.805 24.031 10.305 1 98 192 GLU B CA 1
ATOM 3293 C C . GLU B 1 192 ? -13.438 23.359 10.438 1 98 192 GLU B C 1
ATOM 3295 O O . GLU B 1 192 ? -12.531 23.906 11.07 1 98 192 GLU B O 1
ATOM 3300 N N . LEU B 1 193 ? -13.383 22.25 9.891 1 98.19 193 LEU B N 1
ATOM 3301 C CA . LEU B 1 193 ? -12.125 21.5 9.945 1 98.19 193 LEU B CA 1
ATOM 3302 C C . LEU B 1 193 ? -11.008 22.281 9.258 1 98.19 193 LEU B C 1
ATOM 3304 O O . LEU B 1 193 ? -9.906 22.406 9.797 1 98.19 193 LEU B O 1
ATOM 3308 N N . VAL B 1 194 ? -11.305 22.766 8.062 1 97.75 194 VAL B N 1
ATOM 3309 C CA . VAL B 1 194 ? -10.305 23.516 7.312 1 97.75 194 VAL B CA 1
ATOM 3310 C C . VAL B 1 194 ? -9.844 24.719 8.125 1 97.75 194 VAL B C 1
ATOM 3312 O O . VAL B 1 194 ? -8.648 25.047 8.156 1 97.75 194 VAL B O 1
ATOM 3315 N N . THR B 1 195 ? -10.688 25.328 8.797 1 97.56 195 THR B N 1
ATOM 3316 C CA . THR B 1 195 ? -10.359 26.484 9.625 1 97.56 195 THR B CA 1
ATOM 3317 C C . THR B 1 195 ? -9.438 26.078 10.773 1 97.56 195 THR B C 1
ATOM 3319 O O . THR B 1 195 ? -8.438 26.75 11.039 1 97.56 195 THR B O 1
ATOM 3322 N N . ALA B 1 196 ? -9.852 25.062 11.406 1 97.62 196 ALA B N 1
ATOM 3323 C CA . ALA B 1 196 ? -9.047 24.562 12.523 1 97.62 196 ALA B CA 1
ATOM 3324 C C . ALA B 1 196 ? -7.645 24.172 12.055 1 97.62 196 ALA B C 1
ATOM 3326 O O . ALA B 1 196 ? -6.652 24.516 12.703 1 97.62 196 ALA B O 1
ATOM 3327 N N . VAL B 1 197 ? -7.582 23.469 10.938 1 98.12 197 VAL B N 1
ATOM 3328 C CA . VAL B 1 197 ? -6.305 23.031 10.391 1 98.12 197 VAL B CA 1
ATOM 3329 C C . VAL B 1 197 ? -5.445 24.234 10.031 1 98.12 197 VAL B C 1
ATOM 3331 O O . VAL B 1 197 ? -4.238 24.25 10.281 1 98.12 197 VAL B O 1
ATOM 3334 N N . ASN B 1 198 ? -6.035 25.219 9.477 1 97.75 198 ASN B N 1
ATOM 3335 C CA . ASN B 1 198 ? -5.305 26.422 9.094 1 97.75 198 ASN B CA 1
ATOM 3336 C C . ASN B 1 198 ? -4.668 27.109 10.305 1 97.75 198 ASN B C 1
ATOM 3338 O O . ASN B 1 198 ? -3.541 27.594 10.227 1 97.75 198 ASN B O 1
ATOM 3342 N N . VAL B 1 199 ? -5.34 27.172 11.352 1 97.69 199 VAL B N 1
ATOM 3343 C CA . VAL B 1 199 ? -4.844 27.812 12.562 1 97.69 199 VAL B CA 1
ATOM 3344 C C . VAL B 1 199 ? -3.596 27.094 13.062 1 97.69 199 VAL B C 1
ATOM 3346 O O . VAL B 1 199 ? -2.564 27.719 13.312 1 97.69 199 VAL B O 1
ATOM 3349 N N . VAL B 1 200 ? -3.725 25.828 13.203 1 98.25 200 VAL B N 1
ATOM 3350 C CA . VAL B 1 200 ? -2.617 25.031 13.719 1 98.25 200 VAL B CA 1
ATOM 3351 C C . VAL B 1 200 ? -1.475 25.016 12.703 1 98.25 200 VAL B C 1
ATOM 3353 O O . VAL B 1 200 ? -0.303 25.094 13.078 1 98.25 200 VAL B O 1
ATOM 3356 N N . TYR B 1 201 ? -1.811 24.922 11.445 1 98.25 201 TYR B N 1
ATOM 3357 C CA . TYR B 1 201 ? -0.806 24.938 10.391 1 98.25 201 TYR B CA 1
ATOM 3358 C C . TYR B 1 201 ? 0.012 26.219 10.445 1 98.25 201 TYR B C 1
ATOM 3360 O O . TYR B 1 201 ? 1.244 26.188 10.445 1 98.25 201 TYR B O 1
ATOM 3368 N N . ASN B 1 202 ? -0.643 27.312 10.508 1 98.06 202 ASN B N 1
ATOM 3369 C CA . ASN B 1 202 ? 0.029 28.609 10.508 1 98.06 202 ASN B CA 1
ATOM 3370 C C . ASN B 1 202 ? 0.912 28.781 11.742 1 98.06 202 ASN B C 1
ATOM 3372 O O . ASN B 1 202 ? 2.02 29.312 11.648 1 98.06 202 ASN B O 1
ATOM 3376 N N . LYS B 1 203 ? 0.378 28.391 12.859 1 98.5 203 LYS B N 1
ATOM 3377 C CA . LYS B 1 203 ? 1.187 28.484 14.07 1 98.5 203 LYS B CA 1
ATOM 3378 C C . LYS B 1 203 ? 2.42 27.594 13.984 1 98.5 203 LYS B C 1
ATOM 3380 O O . LYS B 1 203 ? 3.518 28 14.367 1 98.5 203 LYS B O 1
ATOM 3385 N N . THR B 1 204 ? 2.229 26.391 13.523 1 98.5 204 THR B N 1
ATOM 3386 C CA . THR B 1 204 ? 3.354 25.484 13.359 1 98.5 204 THR B CA 1
ATOM 3387 C C . THR B 1 204 ? 4.371 26.047 12.375 1 98.5 204 THR B C 1
ATOM 3389 O O . THR B 1 204 ? 5.578 25.984 12.609 1 98.5 204 THR B O 1
ATOM 3392 N N . GLN B 1 205 ? 3.844 26.656 11.258 1 97.75 205 GLN B N 1
ATOM 3393 C CA . GLN B 1 205 ? 4.707 27.344 10.297 1 97.75 205 GLN B CA 1
ATOM 3394 C C . GLN B 1 205 ? 5.547 28.422 10.992 1 97.75 205 GLN B C 1
ATOM 3396 O O . GLN B 1 205 ? 6.754 28.516 10.758 1 97.75 205 GLN B O 1
ATOM 3401 N N . GLN B 1 206 ? 4.949 29.156 11.797 1 98.12 206 GLN B N 1
ATOM 3402 C CA . GLN B 1 206 ? 5.617 30.234 12.516 1 98.12 206 GLN B CA 1
ATOM 3403 C C . GLN B 1 206 ? 6.707 29.688 13.438 1 98.12 206 GLN B C 1
ATOM 3405 O O . GLN B 1 206 ? 7.793 30.266 13.523 1 98.12 206 GLN B O 1
ATOM 3410 N N . ILE B 1 207 ? 6.34 28.625 14.125 1 98.31 207 ILE B N 1
ATOM 3411 C CA . ILE B 1 207 ? 7.285 28.016 15.055 1 98.31 207 ILE B CA 1
ATOM 3412 C C . ILE B 1 207 ? 8.539 27.578 14.297 1 98.31 207 ILE B C 1
ATOM 3414 O O . ILE B 1 207 ? 9.656 27.859 14.727 1 98.31 207 ILE B O 1
ATOM 3418 N N . TYR B 1 208 ? 8.367 26.938 13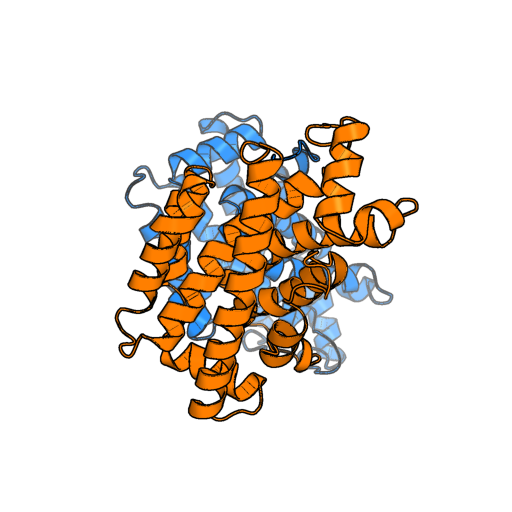.203 1 98.19 208 TYR B N 1
ATOM 3419 C CA . TYR B 1 208 ? 9.516 26.484 12.422 1 98.19 208 TYR B CA 1
ATOM 3420 C C . TYR B 1 208 ? 10.289 27.656 11.844 1 98.19 208 TYR B C 1
ATOM 3422 O O . TYR B 1 208 ? 11.516 27.625 11.766 1 98.19 208 TYR B O 1
ATOM 3430 N N . GLU B 1 209 ? 9.625 28.672 11.406 1 97.62 209 GLU B N 1
ATOM 3431 C CA . GLU B 1 209 ? 10.258 29.875 10.867 1 97.62 209 GLU B CA 1
ATOM 3432 C C . GLU B 1 209 ? 11.102 30.578 11.922 1 97.62 209 GLU B C 1
ATOM 3434 O O . GLU B 1 209 ? 12.25 30.922 11.672 1 97.62 209 GLU B O 1
ATOM 3439 N N . GLU B 1 210 ? 10.547 30.75 13.07 1 97.62 210 GLU B N 1
ATOM 3440 C CA . GLU B 1 210 ? 11.211 31.453 14.164 1 97.62 210 GLU B CA 1
ATOM 3441 C C . GLU B 1 210 ? 12.477 30.703 14.602 1 97.62 210 GLU B C 1
ATOM 3443 O O . GLU B 1 210 ? 13.438 31.328 15.07 1 97.62 210 GLU B O 1
ATOM 3448 N N . ASN B 1 211 ? 12.422 29.453 14.445 1 97.56 211 ASN B N 1
ATOM 3449 C CA . ASN B 1 211 ? 13.562 28.641 14.867 1 97.56 211 ASN B CA 1
ATOM 3450 C C . ASN B 1 211 ? 14.508 28.359 13.695 1 97.56 211 ASN B C 1
ATOM 3452 O O . ASN B 1 211 ? 15.555 27.734 13.875 1 97.56 211 ASN B O 1
ATOM 3456 N N . GLU B 1 212 ? 14.172 28.766 12.398 1 96.94 212 GLU B N 1
ATOM 3457 C CA . GLU B 1 212 ? 14.984 28.656 11.188 1 96.94 212 GLU B CA 1
ATOM 3458 C C . GLU B 1 212 ? 15.352 27.203 10.906 1 96.94 212 GLU B C 1
ATOM 3460 O O . GLU B 1 212 ? 16.516 26.891 10.68 1 96.94 212 GLU B O 1
ATOM 3465 N N . ILE B 1 213 ? 14.312 26.328 10.938 1 96.62 213 ILE B N 1
ATOM 3466 C CA . ILE B 1 213 ? 14.617 24.906 10.789 1 96.62 213 ILE B CA 1
ATOM 3467 C C . ILE B 1 213 ? 13.742 24.312 9.695 1 96.62 213 ILE B C 1
ATOM 3469 O O . ILE B 1 213 ? 13.406 23.125 9.742 1 96.62 213 ILE B O 1
ATOM 3473 N N . PHE B 1 214 ? 13.391 25.031 8.672 1 94.88 214 PHE B N 1
ATOM 3474 C CA . PHE B 1 214 ? 12.594 24.531 7.559 1 94.88 214 PHE B CA 1
ATOM 3475 C C . PHE B 1 214 ? 13.422 23.641 6.652 1 94.88 214 PHE B C 1
ATOM 3477 O O . PHE B 1 214 ? 12.875 22.906 5.828 1 94.88 214 PHE B O 1
ATOM 3484 N N . ASP B 1 215 ? 14.688 23.688 6.781 1 90.94 215 ASP B N 1
ATOM 3485 C CA . ASP B 1 215 ? 15.562 22.969 5.852 1 90.94 215 ASP B CA 1
ATOM 3486 C C . ASP B 1 215 ? 16.016 21.641 6.441 1 90.94 215 ASP B C 1
ATOM 3488 O O . ASP B 1 215 ? 16.984 21.047 5.965 1 90.94 215 ASP B O 1
ATOM 3492 N N . LEU B 1 216 ? 15.344 21.281 7.5 1 90.94 216 LEU B N 1
ATOM 3493 C CA . LEU B 1 216 ? 15.68 19.969 8.031 1 90.94 216 LEU B CA 1
ATOM 3494 C C . LEU B 1 216 ? 15.523 18.891 6.969 1 90.94 216 LEU B C 1
ATOM 3496 O O . LEU B 1 216 ? 14.57 18.922 6.184 1 90.94 216 LEU B O 1
ATOM 3500 N N . PRO B 1 217 ? 16.453 18.031 6.957 1 80 217 PRO B N 1
ATOM 3501 C CA . PRO B 1 217 ? 16.438 17.016 5.898 1 80 217 PRO B CA 1
ATOM 3502 C C . PRO B 1 217 ? 15.352 15.969 6.102 1 80 217 PRO B C 1
ATOM 3504 O O . PRO B 1 217 ? 14.914 15.742 7.23 1 80 217 PRO B O 1
#

InterPro domains:
  IPR014830 Glycolipid transfer protein domain [PF08718] (31-176)
  IPR014830 Glycolipid transfer protein domain [PTHR10219] (15-202)

Secondary structure (DSSP, 8-state):
--------GGGG---HHHHHHHS-B-TTS-BBHHHHHHHHHHHTTHHHHH-GGGHHHHHHHHHHHHHHHHHHHSTTGGGGSBHHHHHHHHHHTT-TT-SSS--HHHHHHHHHHHHHHHHHHHHHHHH---STTHHHHHHHHHHHHTGGGS-HHHHHHHHHHHTTSPPHHHHHHHHHHHTT--HHHHHHHHHHHHHHHHHHHHHHHHHHHHHT-TT--/--------GGGG---HHHHHHHS-B-TTS-BBHHHHHHHHHHHTTHHHHH-GGGHHHHHHHHHHHHHHHHHHHSTTGGGGSBHHHHHHHHHHTT-TT-SSS--HHHHHHHHHHHHHHHHHHHHHHHH---STTHHHHHHHHHHHHTGGGS-HHHHHHHHHHHTTSPPHHHHHHHHHHHTT--HHHHHHHHHHHHHHHHHHHHHHHHHHHHHT-TT--

Radius of gyration: 24.55 Å; Cα contacts (8 Å, |Δi|>4): 528; chains: 2; bounding box: 50×70×55 Å

pLDDT: mean 91.67, std 14.03, range [22.34, 98.75]

Foldseek 3Di:
DPPPPPDPLLLLALQLVLLLVLLAADPVRFAFLVSVLVSVLSVLSLLSLQHDLSVVVSVVLVVLSVLLVCCCVDPNVVCSRTLLSLVVVCVVVVNLQDPVGDRNNLSVLLVLQVLQLSLVLLVLLLPDDDQVCSLVVSLVSCQVGRLVVDDPVCSPVVSVVSSVTHTSVSSLVSNCVSNVHDSVVVSVSSVSSSVSSVSSSVSSVVSCVVVVNSPRD/DDPPPPPPLLLLALQLLLLLVLLAADPVRFAFLVSVLVSVLSVLSLLSLQHDLSVVVSVVLVVLSVLLVCCCVDPNVVQSRTLLSLVVVCVVVVNLQDPVGDRNNLSVLLVLQVLQLSLVLLVLLLPDDDQVCSLVVSLVSCQVGNLVVDDPVCSPVVSVVSSVTGTSVSSLVSNCVSNVHDSVRVSVSSVSSSVSSVSSSVSSVVSCVVVVNSPRD

Solvent-accessible surface area (backbone atoms only — not comparable to full-atom values): 23187 Å² total; per-residue (Å²): 115,79,70,74,65,82,58,73,66,68,74,60,33,45,54,58,66,60,28,35,71,31,30,48,64,42,96,85,66,44,44,40,34,63,36,44,48,54,21,46,58,42,54,44,26,46,30,56,63,56,30,75,88,35,39,62,57,32,48,56,54,46,53,47,50,48,54,48,47,49,44,56,68,40,96,63,19,81,43,35,50,24,54,64,46,31,43,52,48,30,60,76,67,63,33,59,81,39,87,90,46,87,25,58,59,36,44,49,49,55,56,52,46,47,42,54,30,50,48,52,46,51,51,48,63,71,68,54,84,53,48,87,50,38,32,59,52,48,22,49,45,36,58,73,52,36,30,84,76,42,57,70,66,55,44,61,46,49,42,60,56,40,52,68,44,64,44,51,64,57,47,48,50,50,51,14,61,55,55,75,36,52,64,70,55,39,50,54,48,49,52,51,28,47,53,26,46,48,53,42,48,51,51,52,52,47,53,36,57,76,66,71,52,81,78,57,119,121,80,70,76,64,85,58,74,66,68,75,63,32,45,54,58,67,60,29,34,70,31,29,48,63,42,96,85,67,44,44,41,33,62,37,43,48,53,21,46,59,42,53,44,26,46,29,55,64,55,30,76,89,33,39,60,58,32,49,57,54,45,54,47,50,48,54,48,48,49,45,55,68,40,95,62,20,81,42,35,51,25,54,64,45,31,42,53,47,28,57,76,67,63,33,61,79,40,87,89,46,86,25,59,59,35,45,48,48,56,55,51,46,48,43,53,29,51,49,53,45,52,51,46,62,70,68,54,83,51,48,86,50,36,30,59,52,48,22,48,45,34,60,73,53,37,29,84,72,41,56,70,66,57,44,61,46,48,42,59,56,40,51,68,43,64,43,51,63,57,45,48,50,51,51,13,60,55,54,76,37,52,64,70,56,39,50,54,48,49,52,50,27,45,52,26,46,49,53,42,48,51,52,52,51,47,53,37,57,78,68,70,52,81,77,56,118

Nearest PDB structures (foldseek):
  4kbr-assembly7_G  TM=9.368E-01  e=3.126E-11  Mus musculus
  4kbr-assembly10_B  TM=9.069E-01  e=1.621E-11  Mus musculus
  4kbr-assembly8_H  TM=9.186E-01  e=6.624E-11  Mus musculus
  4kbr-assembly9_A  TM=9.178E-01  e=1.693E-10  Mus musculus
  4k85-assembly1_A  TM=8.797E-01  e=6.320E-11  Homo sapiens

Sequence (434 aa):
MEEQTEGDNNEMVMRVTFITKGFRLKEDGLVDLQDYVNSYIEMNKFFKVLGPFFQFIARDVGVKLAILQKYLDGSNRHHYSTVQSMIKYEKEKNLLTSSDRSSGARTLLRVHRALDFVKDFIVEILNSSDSETFGKKVSSVYTKTLAKFHGPILANTLPKILLLMPSHQVILDRLSRGNTATETQLRAELLELVTAVNVVYNKTQQIYEENEIFDLPMEEQTEGDNNEMVMRVTFITKGFRLKEDGLVDLQDYVNSYIEMNKFFKVLGPFFQFIARDVGVKLAILQKYLDGSNRHHYSTVQSMIKYEKEKNLLTSSDRSSGARTLLRVHRALDFVKDFIVEILNSSDSETFGKKVSSVYTKTLAKFHGPILANTLPKILLLMPSHQVILDRLSRGNTATETQLRAELLELVTAVNVVYNKTQQIYEENEIFDLP